Protein AF-A0A7V4LCA6-F1 (afdb_monomer_lite)

InterPro domains:
  IPR005537 CRISPR type III-associated protein [PF03787] (10-205)
  IPR007522 CRISPR-associated protein TM1795 [TIGR01894] (10-209)

Secondary structure (DSSP, 8-state):
--EEEEEEEEEE-S-B---SS-TTT-----HHHHHHHHHHHHHHT---S-HHHHHHHHHHHH-EEEEEE-TTS-EEEEEE--SSEEEEEE-S---EEPPPP--PPEE-TTS-EESPPPP--B-TTT--HHHHHHTGGGB-TTSBB----TTS----EEPTT-EEEEEEEEETT-HHHHHHHHHHHHHHHHH--SSTTGGGTTT-EEEEEEES-GGGS--TTPPPS--TT-SSHHHHHHHHHHHHHHHHS-SSPPPP-S--SSS---TTT-EEEEEE-SSS-TTTHHHHHHHHHHHHHHHHHHHSSHHHHHHHHHHHHHT-----SB-GGGGG-S-EEEEEE-GGGSS-SS---EEEEEEEEEEE--SS-S--TT---S-----SEEEEEEE-TTS-EEEEEEE----SS-TTEEEEEEESSS-GGG-EEEBPPSS-HHHHHHHHHHHHH--TT--EEEEEE--TTTT-------S---PPPPPPPPPSSHHHHHHHHHHHPPPPTT-PPPEEEEE-S--BSSGGG-EEEEEEEEEETTEEEEEEEEEEEEGGG-SSGGGGGG--TT-EEEEEE---TT-SS--EEEEEEEE--

Foldseek 3Di:
DDKDKKKFKKFWFAKFQADDPAQFADHDDDQVQVLVLLLVLLLQAFFDPDPLVSVVVSCQLRWDWHWDQDPVRDTDTDTGHHQKDKDKFFPDDWDKFFAFQQDDFDQDPVRDTPPDTGFTDACPVPADPQLCLLVVVQADPNRTGYAPDNPGRGHIITGGTTMMMIMMMHHPVPLVSVLSSLLSVLCCQLFFATHPSRLLAHHHMARPAMVVGCVPDPRQLRADSDCVPDPDPLVRVLVRVCSSCPPNADPPGDDDDDAGQALHDHAQQKWKKKWFAPPDDLQNGQSLQSSLSRVLCCVLLVCPPVVQLVQLVVCVVVLAERDDQEDLSCLQFDFDKFFDFDPVQVPDPDDTDGPKIWTKDKDQDPPPDQDDPVDPDDDGDHNSWGKHWGADPSGTIMMMIIRRDHDRHPPRIWMWIHMDPPSSNHIDTHHYDPDNLSVLCSLVCCVVCVDPGTDDMGISGDHPPSVDDPDPPPDPDDDPDDDDDADPDLQSNQLVVQVPDDQDPVRFHKKKWFFAADWDDDDQFTWTWTWIWHDDDSDIDIDDDIEIEGLNQDPPNVCSVVDDGGWIWIWTWDPPPPDPDPHTYTHDIDTDD

pLDDT: mean 82.48, std 15.06, range [26.69, 98.69]

Radius of gyration: 29.35 Å; chains: 1; bounding box: 98×60×69 Å

Structure (mmCIF, N/CA/C/O backbone):
data_AF-A0A7V4LCA6-F1
#
_entry.id   AF-A0A7V4LCA6-F1
#
loop_
_atom_site.group_PDB
_atom_site.id
_atom_site.type_symbol
_atom_site.label_atom_id
_atom_site.label_alt_id
_atom_site.label_comp_id
_atom_site.label_asym_id
_atom_site.label_entity_id
_atom_site.label_seq_id
_atom_site.pdbx_PDB_ins_code
_atom_site.Cartn_x
_atom_site.Cartn_y
_atom_site.Cartn_z
_atom_site.occupancy
_atom_site.B_iso_or_equiv
_atom_site.auth_seq_id
_atom_site.auth_comp_id
_atom_site.auth_asym_id
_atom_site.auth_atom_id
_atom_site.pdbx_PDB_model_num
ATOM 1 N N . MET A 1 1 ? -33.440 8.582 19.589 1.00 50.69 1 MET A N 1
ATOM 2 C CA . MET A 1 1 ? -32.634 7.341 19.664 1.00 50.69 1 MET A CA 1
ATOM 3 C C . MET A 1 1 ? -31.196 7.735 19.924 1.00 50.69 1 MET A C 1
ATOM 5 O O . MET A 1 1 ? -30.617 8.427 19.092 1.00 50.69 1 MET A O 1
ATOM 9 N N . ASN A 1 2 ? -30.655 7.363 21.079 1.00 74.81 2 ASN A N 1
ATOM 10 C CA . ASN A 1 2 ? -29.275 7.664 21.441 1.00 74.81 2 ASN A CA 1
ATOM 11 C C . ASN A 1 2 ? -28.298 6.985 20.468 1.00 74.81 2 ASN A C 1
ATOM 13 O O . ASN A 1 2 ? -28.521 5.857 20.022 1.00 74.81 2 ASN A O 1
ATOM 17 N N . ARG A 1 3 ? -27.224 7.690 20.113 1.00 87.50 3 ARG A N 1
ATOM 18 C CA . ARG A 1 3 ? -26.203 7.230 19.167 1.00 87.50 3 ARG A CA 1
ATOM 19 C C . ARG A 1 3 ? -24.835 7.338 19.819 1.00 87.50 3 ARG A C 1
ATOM 21 O O . ARG A 1 3 ? -24.543 8.348 20.451 1.00 87.50 3 ARG A O 1
ATOM 28 N N . LEU A 1 4 ? -23.993 6.333 19.612 1.00 90.88 4 LEU A N 1
ATOM 29 C CA . LEU A 1 4 ? -22.575 6.411 19.944 1.00 90.88 4 LEU A CA 1
ATOM 30 C C . LEU A 1 4 ? -21.861 7.109 18.784 1.00 90.88 4 LEU A C 1
ATOM 32 O O . LEU A 1 4 ? -21.900 6.620 17.657 1.00 90.88 4 LEU A O 1
ATOM 36 N N . THR A 1 5 ? -21.232 8.256 19.038 1.00 93.62 5 THR A N 1
ATOM 37 C CA . THR A 1 5 ? -20.442 8.974 18.026 1.00 93.62 5 THR A CA 1
ATOM 38 C C . THR A 1 5 ? -19.008 9.106 18.495 1.00 93.62 5 THR A C 1
ATOM 40 O O . THR A 1 5 ? -18.770 9.577 19.602 1.00 93.62 5 THR A O 1
ATOM 43 N N . VAL A 1 6 ? -18.070 8.709 17.639 1.00 94.81 6 VAL A N 1
ATOM 44 C CA . VAL A 1 6 ? -16.629 8.787 17.883 1.00 94.81 6 VAL A CA 1
ATOM 45 C C . VAL A 1 6 ? -15.973 9.443 16.671 1.00 94.81 6 VAL A C 1
ATOM 47 O O . VAL A 1 6 ? -16.201 9.030 15.533 1.00 94.81 6 VAL A O 1
ATOM 50 N N . THR A 1 7 ? -15.159 10.468 16.909 1.00 98.00 7 THR A N 1
ATOM 51 C CA . THR A 1 7 ? -14.396 11.172 15.872 1.00 98.00 7 THR A CA 1
ATOM 52 C C . THR A 1 7 ? -12.916 10.871 16.042 1.00 98.00 7 THR A C 1
ATOM 54 O O . THR A 1 7 ? -12.360 11.181 17.087 1.00 98.00 7 THR A O 1
ATOM 57 N N . ALA A 1 8 ? -12.278 10.275 15.036 1.00 98.50 8 ALA A N 1
ATOM 58 C CA . ALA A 1 8 ? -10.836 10.063 15.003 1.00 98.50 8 ALA A CA 1
ATOM 59 C C . ALA A 1 8 ? -10.150 11.249 14.312 1.00 98.50 8 ALA A C 1
ATOM 61 O O . ALA A 1 8 ? -10.439 11.537 13.146 1.00 98.50 8 ALA A O 1
ATOM 62 N N . HIS A 1 9 ? -9.230 11.908 15.010 1.00 98.50 9 HIS A N 1
ATOM 63 C CA . HIS A 1 9 ? -8.474 13.043 14.488 1.00 98.50 9 HIS A CA 1
ATOM 64 C C . HIS A 1 9 ? -7.211 12.548 13.795 1.00 98.50 9 HIS A C 1
ATOM 66 O O . HIS A 1 9 ? -6.311 12.000 14.434 1.00 98.50 9 HIS A O 1
ATOM 72 N N . CYS A 1 10 ? -7.151 12.714 12.476 1.00 98.50 10 CYS A N 1
ATOM 73 C CA . CYS A 1 10 ? -6.123 12.105 11.646 1.00 98.50 10 CYS A CA 1
ATOM 74 C C . CYS A 1 10 ? -5.142 13.131 11.078 1.00 98.50 10 CYS A C 1
ATOM 76 O O . CYS A 1 10 ? -5.485 14.290 10.825 1.00 98.50 10 CYS A O 1
ATOM 78 N N . ARG A 1 11 ? -3.924 12.669 10.786 1.00 98.06 11 ARG A N 1
ATOM 79 C CA . ARG A 1 11 ? -2.924 13.403 10.004 1.00 98.06 11 ARG A CA 1
ATOM 80 C C . ARG A 1 11 ? -2.329 12.518 8.917 1.00 98.06 11 ARG A C 1
ATOM 82 O O . ARG A 1 11 ? -1.917 11.389 9.181 1.00 98.06 11 ARG A O 1
ATOM 89 N N . ALA A 1 12 ? -2.242 13.039 7.696 1.00 98.00 12 ALA A N 1
ATOM 90 C CA . ALA A 1 12 ? -1.589 12.346 6.589 1.00 98.00 12 ALA A CA 1
ATOM 91 C C . ALA A 1 12 ? -0.066 12.284 6.797 1.00 98.00 12 ALA A C 1
ATOM 93 O O . ALA A 1 12 ? 0.576 13.302 7.063 1.00 98.00 12 ALA A O 1
ATOM 94 N N . LEU A 1 13 ? 0.517 11.095 6.647 1.00 97.81 13 LEU A N 1
ATOM 95 C CA . LEU A 1 13 ? 1.949 10.837 6.821 1.00 97.81 13 LEU A CA 1
ATOM 96 C C . LEU A 1 13 ? 2.712 10.831 5.495 1.00 97.81 13 LEU A C 1
ATOM 98 O O . LEU A 1 13 ? 3.847 11.301 5.440 1.00 97.81 13 LEU A O 1
ATOM 102 N N . THR A 1 14 ? 2.096 10.336 4.422 1.00 97.75 14 THR A N 1
ATOM 103 C CA . THR A 1 14 ? 2.692 10.322 3.080 1.00 97.75 14 THR A CA 1
ATOM 104 C C . THR A 1 14 ? 1.800 11.025 2.053 1.00 97.75 14 THR A C 1
ATOM 106 O O . THR A 1 14 ? 0.601 11.197 2.298 1.00 97.75 14 THR A O 1
ATOM 109 N N . PRO A 1 15 ? 2.356 11.461 0.901 1.00 96.62 15 PRO A N 1
ATOM 110 C CA . PRO A 1 15 ? 1.572 12.099 -0.149 1.00 96.62 15 PRO A CA 1
ATOM 111 C C . PRO A 1 15 ? 0.389 11.231 -0.579 1.00 96.62 15 PRO A C 1
ATOM 113 O O . PRO A 1 15 ? 0.508 10.006 -0.701 1.00 96.62 15 PRO A O 1
ATOM 116 N N . MET A 1 16 ? -0.753 11.869 -0.825 1.00 95.75 16 MET A N 1
ATOM 117 C CA . MET A 1 16 ? -2.015 11.174 -1.047 1.00 95.75 16 MET A CA 1
ATOM 118 C C . MET A 1 16 ? -2.620 11.508 -2.407 1.00 95.75 16 MET A C 1
ATOM 120 O O . MET A 1 16 ? -2.767 12.664 -2.801 1.00 95.75 16 MET A O 1
ATOM 124 N N . LEU A 1 17 ? -3.014 10.451 -3.112 1.00 92.00 17 LEU A N 1
ATOM 125 C CA . LEU A 1 17 ? -3.742 10.510 -4.369 1.00 92.00 17 LEU A CA 1
ATOM 126 C C . LEU A 1 17 ? -5.182 10.056 -4.132 1.00 92.00 17 LEU A C 1
ATOM 128 O O . LEU A 1 17 ? -5.484 8.885 -4.335 1.00 92.00 17 LEU A O 1
ATOM 132 N N . ALA A 1 18 ? -6.077 10.962 -3.759 1.00 90.25 18 ALA A N 1
ATOM 133 C CA . ALA A 1 18 ? -7.508 10.676 -3.631 1.00 90.25 18 ALA A CA 1
ATOM 134 C C . ALA A 1 18 ? -8.299 11.339 -4.771 1.00 90.25 18 ALA A C 1
ATOM 136 O O . ALA A 1 18 ? -7.743 12.148 -5.518 1.00 90.25 18 ALA A O 1
ATOM 137 N N . GLY A 1 19 ? -9.552 10.945 -4.972 1.00 84.25 19 GLY A N 1
ATOM 138 C CA . GLY A 1 19 ? -10.412 11.549 -5.988 1.00 84.25 19 GLY A CA 1
ATOM 139 C C . GLY A 1 19 ? -11.739 10.818 -6.167 1.00 84.25 19 GLY A C 1
ATOM 140 O O . GLY A 1 19 ? -11.810 9.597 -6.034 1.00 84.25 19 GLY A O 1
ATOM 141 N N . GLY A 1 20 ? -12.786 11.583 -6.477 1.00 80.56 20 GLY A N 1
ATOM 142 C CA . GLY A 1 20 ? -14.133 11.076 -6.714 1.00 80.56 20 GLY A CA 1
ATOM 143 C C . GLY A 1 20 ? -14.405 10.658 -8.151 1.00 80.56 20 GLY A C 1
ATOM 144 O O . GLY A 1 20 ? -13.582 10.008 -8.788 1.00 80.56 20 GLY A O 1
ATOM 145 N N . ALA A 1 21 ? -15.586 11.017 -8.661 1.00 79.06 21 ALA A N 1
ATOM 146 C CA . ALA A 1 21 ? -15.975 10.719 -10.043 1.00 79.06 21 ALA A CA 1
ATOM 147 C C . ALA A 1 21 ? -15.028 11.375 -11.069 1.00 79.06 21 ALA A C 1
ATOM 149 O O . ALA A 1 21 ? -14.752 10.786 -12.113 1.00 79.06 21 ALA A O 1
ATOM 150 N N . ASN A 1 22 ? -14.454 12.533 -10.714 1.00 78.62 22 ASN A N 1
ATOM 151 C CA . ASN A 1 22 ? -13.496 13.281 -11.530 1.00 78.62 22 ASN A CA 1
ATOM 152 C C . ASN A 1 22 ? -12.114 13.344 -10.846 1.00 78.62 22 ASN A C 1
ATOM 154 O O . ASN A 1 22 ? -11.656 14.421 -10.453 1.00 78.62 22 ASN A O 1
ATOM 158 N N . PRO A 1 23 ? -11.392 12.212 -10.716 1.00 74.31 23 PRO A N 1
ATOM 159 C CA . PRO A 1 23 ? -10.123 12.155 -9.982 1.00 74.31 23 PRO A CA 1
ATOM 160 C C . PRO A 1 23 ? -8.977 12.895 -10.697 1.00 74.31 23 PRO A C 1
ATOM 162 O O . PRO A 1 23 ? -7.870 12.986 -10.173 1.00 74.31 23 PRO A O 1
ATOM 165 N N . TRP A 1 24 ? -9.223 13.385 -11.914 1.00 74.81 24 TRP A N 1
ATOM 166 C CA . TRP A 1 24 ? -8.293 14.159 -12.737 1.00 74.81 24 TRP A CA 1
ATOM 167 C C . TRP A 1 24 ? -8.556 15.668 -12.685 1.00 74.81 24 TRP A C 1
ATOM 169 O O . TRP A 1 24 ? -7.961 16.407 -13.464 1.00 74.81 24 TRP A O 1
ATOM 179 N N . GLU A 1 25 ? -9.487 16.115 -11.844 1.00 71.88 25 GLU A N 1
ATOM 180 C CA . GLU A 1 25 ? -9.844 17.531 -11.718 1.00 71.88 25 GLU A CA 1
ATOM 181 C C . GLU A 1 25 ? -9.777 18.014 -10.277 1.00 71.88 25 GLU A C 1
ATOM 183 O O . GLU A 1 25 ? -9.307 19.126 -10.040 1.00 71.88 25 GLU A O 1
ATOM 188 N N . HIS A 1 26 ? -10.205 17.173 -9.332 1.00 80.81 26 HIS A N 1
ATOM 189 C CA . HIS A 1 26 ? -10.302 17.539 -7.927 1.00 80.81 26 HIS A CA 1
ATOM 190 C C . HIS A 1 26 ? -9.776 16.424 -7.031 1.00 80.81 26 HIS A C 1
ATOM 192 O O . HIS A 1 26 ? -10.139 15.252 -7.176 1.00 80.81 26 HIS A O 1
ATOM 198 N N . PHE A 1 27 ? -8.935 16.809 -6.075 1.00 89.88 27 PHE A N 1
ATOM 199 C CA . PHE A 1 27 ? -8.686 15.977 -4.912 1.00 89.88 27 PHE A CA 1
ATOM 200 C C . PHE A 1 27 ? -9.946 15.947 -4.039 1.00 89.88 27 PHE A C 1
ATOM 202 O O . PHE A 1 27 ? -10.501 16.990 -3.704 1.00 89.88 27 PHE A O 1
ATOM 209 N N . GLU A 1 28 ? -10.382 14.752 -3.657 1.00 90.81 28 GLU A N 1
ATOM 210 C CA . GLU A 1 28 ? -11.552 14.553 -2.803 1.00 90.81 28 GLU A CA 1
ATOM 211 C C . GLU A 1 28 ? -11.307 13.336 -1.912 1.00 90.81 28 GLU A C 1
ATOM 213 O O . GLU A 1 28 ? -11.001 12.253 -2.415 1.00 90.81 28 GLU A O 1
ATOM 218 N N . LEU A 1 29 ? -11.460 13.510 -0.599 1.00 91.50 29 LEU A N 1
ATOM 219 C CA . LEU A 1 29 ? -11.483 12.408 0.357 1.00 91.50 29 LEU A CA 1
ATOM 220 C C . LEU A 1 29 ? -12.913 11.925 0.532 1.00 91.50 29 LEU A C 1
ATOM 222 O O . LEU A 1 29 ? -13.781 12.684 0.955 1.00 91.50 29 LEU A O 1
ATOM 226 N N . ARG A 1 30 ? -13.162 10.654 0.213 1.00 91.44 30 ARG A N 1
ATOM 227 C CA . ARG A 1 30 ? -14.515 10.096 0.199 1.00 91.44 30 ARG A CA 1
ATOM 228 C C . ARG A 1 30 ? -14.735 9.094 1.313 1.00 91.44 30 ARG A C 1
ATOM 230 O O . ARG A 1 30 ? -13.984 8.130 1.447 1.00 91.44 30 ARG A O 1
ATOM 237 N N . ALA A 1 31 ? -15.865 9.227 2.005 1.00 93.81 31 ALA A N 1
ATOM 238 C CA . ALA A 1 31 ? -16.322 8.223 2.964 1.00 93.81 31 ALA A CA 1
ATOM 239 C C . ALA A 1 31 ? -16.474 6.843 2.299 1.00 93.81 31 ALA A C 1
ATOM 241 O O . ALA A 1 31 ? -16.139 5.826 2.897 1.00 93.81 31 ALA A O 1
ATOM 242 N N . ALA A 1 32 ? -16.907 6.800 1.034 1.00 92.44 32 ALA A N 1
ATOM 243 C CA . ALA A 1 32 ? -17.020 5.561 0.263 1.00 92.44 32 ALA A CA 1
ATOM 244 C C . ALA A 1 32 ? -15.663 4.876 0.014 1.00 92.44 32 ALA A C 1
ATOM 246 O O . ALA A 1 32 ? -15.568 3.648 0.082 1.00 92.44 32 ALA A O 1
ATOM 247 N N . GLU A 1 33 ? -14.609 5.654 -0.247 1.00 91.69 33 GLU A N 1
ATOM 248 C CA . GLU A 1 33 ? -13.253 5.130 -0.427 1.00 91.69 33 GLU A CA 1
ATOM 249 C C . GLU A 1 33 ? -12.713 4.576 0.892 1.00 91.69 33 GLU A C 1
ATOM 251 O O . GLU A 1 33 ? -12.264 3.431 0.946 1.00 91.69 33 GLU A O 1
ATOM 256 N N . LEU A 1 34 ? -12.852 5.343 1.976 1.00 95.50 34 LEU A N 1
ATOM 257 C CA . LEU A 1 34 ? -12.450 4.911 3.309 1.00 95.50 34 LEU A CA 1
ATOM 258 C C . LEU A 1 34 ? -13.195 3.643 3.746 1.00 95.50 34 LEU A C 1
ATOM 260 O O . LEU A 1 34 ? -12.580 2.686 4.206 1.00 95.50 34 LEU A O 1
ATOM 264 N N . LYS A 1 35 ? -14.512 3.593 3.537 1.00 96.00 35 LYS A N 1
ATOM 265 C CA . LYS A 1 35 ? -15.336 2.416 3.826 1.00 96.00 35 LYS A CA 1
ATOM 266 C C . LYS A 1 35 ? -14.885 1.188 3.037 1.00 96.00 35 LYS A C 1
ATOM 268 O O . LYS A 1 35 ? -14.878 0.086 3.574 1.00 96.00 35 LYS A O 1
ATOM 273 N N . SER A 1 36 ? -14.483 1.372 1.780 1.00 94.06 36 SER A N 1
ATOM 274 C CA . SER A 1 36 ? -13.937 0.291 0.950 1.00 94.06 36 SER A CA 1
ATOM 275 C C . SER A 1 36 ? -12.587 -0.207 1.475 1.00 94.06 36 SER A C 1
ATOM 277 O O . SER A 1 36 ? -12.323 -1.407 1.449 1.00 94.06 36 SER A O 1
ATOM 279 N N . ALA A 1 37 ? -11.752 0.693 1.998 1.00 96.62 37 ALA A N 1
ATOM 280 C CA . ALA A 1 37 ? -10.485 0.334 2.627 1.00 96.62 37 ALA A CA 1
ATOM 281 C C . ALA A 1 37 ? -10.688 -0.408 3.964 1.00 96.62 37 ALA A C 1
ATOM 283 O O . ALA A 1 37 ? -10.029 -1.419 4.199 1.00 96.62 37 ALA A O 1
ATOM 284 N N . LEU A 1 38 ? -11.644 0.028 4.796 1.00 98.12 38 LEU A N 1
ATOM 285 C CA . LEU A 1 38 ? -12.038 -0.672 6.029 1.00 98.12 38 LEU A CA 1
ATOM 286 C C . LEU A 1 38 ? -12.547 -2.087 5.731 1.00 98.12 38 LEU A C 1
ATOM 288 O O . LEU A 1 38 ? -12.079 -3.046 6.336 1.00 98.12 38 LEU A O 1
ATOM 292 N N . ARG A 1 39 ? -13.440 -2.223 4.742 1.00 96.94 39 ARG A N 1
ATOM 293 C CA . ARG A 1 39 ? -13.926 -3.514 4.230 1.00 96.94 39 ARG A CA 1
ATOM 294 C C . ARG A 1 39 ? -12.790 -4.446 3.821 1.00 96.94 39 ARG A C 1
ATOM 296 O O . ARG A 1 39 ? -12.779 -5.612 4.203 1.00 96.94 39 ARG A O 1
ATOM 303 N N . PHE A 1 40 ? -11.823 -3.930 3.058 1.00 96.06 40 PHE A N 1
ATOM 304 C CA . PHE A 1 40 ? -10.661 -4.709 2.636 1.00 96.06 40 PHE A CA 1
ATOM 305 C C . PHE A 1 40 ? -9.866 -5.233 3.833 1.00 96.06 40 PHE A C 1
ATOM 307 O O . PHE A 1 40 ? -9.587 -6.425 3.870 1.00 96.06 40 PHE A O 1
ATOM 314 N N . TRP A 1 41 ? -9.523 -4.381 4.803 1.00 97.50 41 TRP A N 1
ATOM 315 C CA . TRP A 1 41 ? -8.726 -4.805 5.960 1.00 97.50 41 TRP A CA 1
ATOM 316 C C . TRP A 1 41 ? -9.482 -5.725 6.911 1.00 97.50 41 TRP A C 1
ATOM 318 O O . TRP A 1 41 ? -8.878 -6.644 7.456 1.00 97.50 41 TRP A O 1
ATOM 328 N N . TRP A 1 42 ? -10.794 -5.532 7.054 1.00 97.25 42 TRP A N 1
ATOM 329 C CA . TRP A 1 42 ? -11.650 -6.470 7.771 1.00 97.25 42 TRP A CA 1
ATOM 330 C C . TRP A 1 42 ? -11.609 -7.854 7.110 1.00 97.25 42 TRP A C 1
ATOM 332 O O . TRP A 1 42 ? -11.274 -8.837 7.767 1.00 97.25 42 TRP A O 1
ATOM 342 N N . ARG A 1 43 ? -11.832 -7.927 5.789 1.00 95.19 43 ARG A N 1
ATOM 343 C CA . ARG A 1 43 ? -11.763 -9.181 5.021 1.00 95.19 43 ARG A CA 1
ATOM 344 C C . ARG A 1 43 ? -10.366 -9.797 5.032 1.00 95.19 43 ARG A C 1
ATOM 346 O O . ARG A 1 43 ? -10.242 -11.010 5.113 1.00 95.19 43 ARG A O 1
ATOM 353 N N . ALA A 1 44 ? -9.314 -8.985 4.966 1.00 94.94 44 ALA A N 1
ATOM 354 C CA . ALA A 1 44 ? -7.939 -9.471 4.943 1.00 94.94 44 ALA A CA 1
ATOM 355 C C . ALA A 1 44 ? -7.550 -10.219 6.228 1.00 94.94 44 ALA A C 1
ATOM 357 O O . ALA A 1 44 ? -6.589 -10.970 6.193 1.00 94.94 44 ALA A O 1
ATOM 358 N N . PHE A 1 45 ? -8.270 -10.045 7.337 1.00 94.88 45 PHE A N 1
ATOM 359 C CA . PHE A 1 45 ? -8.043 -10.780 8.588 1.00 94.88 45 PHE A CA 1
ATOM 360 C C . PHE A 1 45 ? -9.228 -11.673 8.986 1.00 94.88 45 PHE A C 1
ATOM 362 O O . PHE A 1 45 ? -9.287 -12.145 10.117 1.00 94.88 45 PHE A O 1
ATOM 369 N N . HIS A 1 46 ? -10.149 -11.930 8.056 1.00 90.31 46 HIS A N 1
ATOM 370 C CA . HIS A 1 46 ? -11.195 -12.934 8.201 1.00 90.31 46 HIS A CA 1
ATOM 371 C C . HIS A 1 46 ? -10.995 -14.000 7.139 1.00 90.31 46 HIS A C 1
ATOM 373 O O . HIS A 1 46 ? -11.128 -13.720 5.948 1.00 90.31 46 HIS A O 1
ATOM 379 N N . ASP A 1 47 ? -10.686 -15.218 7.567 1.00 79.19 47 ASP A N 1
ATOM 380 C CA . ASP A 1 47 ? -10.473 -16.346 6.670 1.00 79.19 47 ASP A CA 1
ATOM 381 C C . ASP A 1 47 ? -11.705 -17.250 6.639 1.00 79.19 47 ASP A C 1
ATOM 383 O O . ASP A 1 47 ? -11.909 -18.106 7.497 1.00 79.19 47 ASP A O 1
ATOM 387 N N . PHE A 1 48 ? -12.558 -17.010 5.653 1.00 83.88 48 PHE A N 1
ATOM 388 C CA . PHE A 1 48 ? -13.730 -17.821 5.373 1.00 83.88 48 PHE A CA 1
ATOM 389 C C . PHE A 1 48 ? -13.394 -18.804 4.251 1.00 83.88 48 PHE A C 1
ATOM 391 O O . PHE A 1 48 ? -12.884 -18.414 3.199 1.00 83.88 48 PHE A O 1
ATOM 398 N N . SER A 1 49 ? -13.744 -20.075 4.444 1.00 75.88 49 SER A N 1
ATOM 399 C CA . SER A 1 49 ? -13.661 -21.090 3.388 1.00 75.88 49 SER A CA 1
ATOM 400 C C . SER A 1 49 ? -14.720 -20.886 2.298 1.00 75.88 49 SER A C 1
ATOM 402 O O . SER A 1 49 ? -14.458 -21.168 1.132 1.00 75.88 49 SER A O 1
ATOM 404 N N . ASP A 1 50 ? -15.894 -20.358 2.662 1.00 84.62 50 ASP A N 1
ATOM 405 C CA . ASP A 1 50 ? -16.977 -20.018 1.738 1.00 84.62 50 ASP A CA 1
ATOM 406 C C . ASP A 1 50 ? -17.028 -18.506 1.458 1.00 84.62 50 ASP A C 1
ATOM 408 O O . ASP A 1 50 ? -17.292 -17.686 2.343 1.00 84.62 50 ASP A O 1
ATOM 412 N N . LEU A 1 51 ? -16.832 -18.135 0.189 1.00 86.06 51 LEU A N 1
ATOM 413 C CA . LEU A 1 51 ? -16.891 -16.744 -0.267 1.00 86.06 51 LEU A CA 1
ATOM 414 C C . LEU A 1 51 ? -18.288 -16.126 -0.114 1.00 86.06 51 LEU A C 1
ATOM 416 O O . LEU A 1 51 ? -18.392 -14.908 0.037 1.00 86.06 51 LEU A O 1
ATOM 420 N N . LYS A 1 52 ? -19.362 -16.930 -0.132 1.00 86.56 52 LYS A N 1
ATOM 421 C CA . LYS A 1 52 ? -20.722 -16.428 0.120 1.00 86.56 52 LYS A CA 1
ATOM 422 C C . LYS A 1 52 ? -20.894 -16.058 1.588 1.00 86.56 52 LYS A C 1
ATOM 424 O O . LYS A 1 52 ? -21.371 -14.960 1.875 1.00 86.56 52 LYS A O 1
ATOM 429 N N . ALA A 1 53 ? -20.452 -16.920 2.505 1.00 89.38 53 ALA A N 1
ATOM 430 C CA . ALA A 1 53 ? -20.435 -16.624 3.935 1.00 89.38 53 ALA A CA 1
ATOM 431 C C . ALA A 1 53 ? -19.597 -15.375 4.256 1.00 89.38 53 ALA A C 1
ATOM 433 O O . ALA A 1 53 ? -20.061 -14.503 4.992 1.00 89.38 53 ALA A O 1
ATOM 434 N N . LEU A 1 54 ? -18.416 -15.239 3.641 1.00 91.38 54 LEU A N 1
ATOM 435 C CA . LEU A 1 54 ? -17.588 -14.035 3.755 1.00 91.38 54 LEU A CA 1
ATOM 436 C C . LEU A 1 54 ? -18.345 -12.780 3.324 1.00 91.38 54 LEU A C 1
ATOM 438 O O . LEU A 1 54 ? -18.385 -11.789 4.052 1.00 91.38 54 LEU A O 1
ATOM 442 N N . TYR A 1 55 ? -18.938 -12.828 2.131 1.00 90.56 55 TYR A N 1
ATOM 443 C CA . TYR A 1 55 ? -19.666 -11.706 1.559 1.00 90.56 55 TYR A CA 1
ATOM 444 C C . TYR A 1 55 ? -20.862 -11.305 2.434 1.00 90.56 55 TYR A C 1
ATOM 446 O O . TYR A 1 55 ? -21.109 -10.114 2.638 1.00 90.56 55 TYR A O 1
ATOM 454 N N . TYR A 1 56 ? -21.581 -12.283 2.989 1.00 90.94 56 TYR A N 1
ATOM 455 C CA . TYR A 1 56 ? -22.688 -12.047 3.913 1.00 90.94 56 TYR A CA 1
ATOM 456 C C . TYR A 1 56 ? -22.207 -11.395 5.218 1.00 90.94 56 TYR A C 1
ATOM 458 O O . TYR A 1 56 ? -22.749 -10.370 5.632 1.00 90.94 56 TYR A O 1
ATOM 466 N N . ALA A 1 57 ? -21.147 -11.927 5.834 1.00 92.81 57 ALA A N 1
ATOM 467 C CA . ALA A 1 57 ? -20.576 -11.383 7.063 1.00 92.81 57 ALA A CA 1
ATOM 468 C C . ALA A 1 57 ? -20.040 -9.950 6.875 1.00 92.81 57 ALA A C 1
ATOM 470 O O . ALA A 1 57 ? -20.362 -9.062 7.664 1.00 92.81 57 ALA A O 1
ATOM 471 N N . GLU A 1 58 ? -19.308 -9.688 5.787 1.00 95.00 58 GLU A N 1
ATOM 472 C CA . GLU A 1 58 ? -18.845 -8.342 5.424 1.00 95.00 58 GLU A CA 1
ATOM 473 C C . GLU A 1 58 ? -20.025 -7.383 5.195 1.00 95.00 58 GLU A C 1
ATOM 475 O O . GLU A 1 58 ? -19.999 -6.232 5.645 1.00 95.00 58 GLU A O 1
ATOM 480 N N . SER A 1 59 ? -21.075 -7.855 4.513 1.00 93.75 59 SER A N 1
ATOM 481 C CA . SER A 1 59 ? -22.277 -7.061 4.240 1.00 93.75 59 SER A CA 1
ATOM 482 C C . SER A 1 59 ? -23.031 -6.699 5.517 1.00 93.75 59 SER A C 1
ATOM 484 O O . SER A 1 59 ? -23.560 -5.595 5.598 1.00 93.75 59 SER A O 1
ATOM 486 N N . ASN A 1 60 ? -23.030 -7.551 6.541 1.00 92.62 60 ASN A N 1
ATOM 487 C CA . ASN A 1 60 ? -23.643 -7.223 7.832 1.00 92.62 60 ASN A CA 1
ATOM 488 C C . ASN A 1 60 ? -22.907 -6.101 8.572 1.00 92.62 60 ASN A C 1
ATOM 490 O O . ASN A 1 60 ? -23.541 -5.296 9.247 1.00 92.62 60 ASN A O 1
ATOM 494 N N . VAL A 1 61 ? -21.585 -5.996 8.416 1.00 94.62 61 VAL A N 1
ATOM 495 C CA . VAL A 1 61 ? -20.796 -4.930 9.057 1.00 94.62 61 VAL A CA 1
ATOM 496 C C . VAL A 1 61 ? -20.877 -3.631 8.260 1.00 94.62 61 VAL A C 1
ATOM 498 O O . VAL A 1 61 ? -21.051 -2.549 8.819 1.00 94.62 61 VAL A O 1
ATOM 501 N N . PHE A 1 62 ? -20.749 -3.709 6.936 1.00 95.94 62 PHE A N 1
ATOM 502 C CA . PHE A 1 62 ? -20.556 -2.530 6.094 1.00 95.94 62 PHE A CA 1
ATOM 503 C C . PHE A 1 62 ? -21.725 -2.243 5.146 1.00 95.94 62 PHE A C 1
ATOM 505 O O . PHE A 1 62 ? -21.623 -1.335 4.316 1.00 95.94 62 PHE A O 1
ATOM 512 N N . GLY A 1 63 ? -22.828 -2.978 5.213 1.00 93.50 63 GLY A N 1
ATOM 513 C CA . GLY A 1 63 ? -23.878 -2.970 4.193 1.00 93.50 63 GLY A CA 1
ATOM 514 C C . GLY A 1 63 ? -23.420 -3.624 2.886 1.00 93.50 63 GLY A C 1
ATOM 515 O O . GLY A 1 63 ? -22.235 -3.903 2.696 1.00 93.50 63 GLY A O 1
ATOM 516 N N . GLY A 1 64 ? -24.328 -3.810 1.937 1.00 90.31 64 GLY A N 1
ATOM 517 C CA . GLY A 1 64 ? -24.049 -4.511 0.685 1.00 90.31 64 GLY A CA 1
ATOM 518 C C . GLY A 1 64 ? -25.326 -4.926 -0.028 1.00 90.31 64 GLY A C 1
ATOM 519 O O . GLY A 1 64 ? -26.359 -4.273 0.116 1.00 90.31 64 GLY A O 1
ATOM 520 N N . LYS A 1 65 ? -25.244 -6.006 -0.801 1.00 88.06 65 LYS A N 1
ATOM 521 C CA . LYS A 1 65 ? -26.388 -6.602 -1.484 1.00 88.06 65 LYS A CA 1
ATOM 522 C C . LYS A 1 65 ? -26.411 -8.104 -1.235 1.00 88.06 65 LYS A C 1
ATOM 524 O O . LYS A 1 65 ? -25.654 -8.835 -1.854 1.00 88.06 65 LYS A O 1
ATOM 529 N N . ILE A 1 66 ? -27.243 -8.564 -0.313 1.00 85.94 66 ILE A N 1
ATOM 530 C CA . ILE A 1 66 ? -27.298 -9.979 0.068 1.00 85.94 66 ILE A CA 1
ATOM 531 C C . ILE A 1 66 ? -28.358 -10.721 -0.749 1.00 85.94 66 ILE A C 1
ATOM 533 O O . ILE A 1 66 ? -29.350 -10.128 -1.167 1.00 85.94 66 ILE A O 1
ATOM 537 N N . LEU A 1 67 ? -28.133 -12.013 -0.984 1.00 83.81 67 LEU A N 1
ATOM 538 C CA . LEU A 1 67 ? -29.131 -12.901 -1.576 1.00 83.81 67 LEU A CA 1
ATOM 539 C C . LEU A 1 67 ? -29.941 -13.536 -0.443 1.00 83.81 67 LEU A C 1
ATOM 541 O O . LEU A 1 67 ? -29.373 -14.243 0.388 1.00 83.81 67 LEU A O 1
ATOM 545 N N . GLU A 1 68 ? -31.247 -13.296 -0.417 1.00 81.44 68 GLU A N 1
ATOM 546 C CA . GLU A 1 68 ? -32.185 -13.947 0.503 1.00 81.44 68 GLU A CA 1
ATOM 547 C C . GLU A 1 68 ? -33.145 -14.837 -0.296 1.00 81.44 68 GLU A C 1
ATOM 549 O O . GLU A 1 68 ? -33.439 -14.564 -1.460 1.00 81.44 68 GLU A O 1
ATOM 554 N N . LYS A 1 69 ? -33.613 -15.930 0.316 1.00 80.81 69 LYS A N 1
ATOM 555 C CA . LYS A 1 69 ? -34.739 -16.698 -0.224 1.00 80.81 69 LYS A CA 1
ATOM 556 C C . LYS A 1 69 ? -36.025 -16.124 0.344 1.00 80.81 69 LYS A C 1
ATOM 558 O O . LYS A 1 69 ? -36.131 -15.965 1.559 1.00 80.81 69 LYS A O 1
ATOM 563 N N . ASP A 1 70 ? -36.987 -15.843 -0.520 1.00 80.81 70 ASP A N 1
ATOM 564 C CA . ASP A 1 70 ? -38.338 -15.518 -0.085 1.00 80.81 70 ASP A CA 1
ATOM 565 C C . ASP A 1 70 ? -39.051 -16.774 0.482 1.00 80.81 70 ASP A C 1
ATOM 567 O O . ASP A 1 70 ? -38.540 -17.897 0.354 1.00 80.81 70 ASP A O 1
ATOM 571 N N . PRO A 1 71 ? -40.237 -16.630 1.105 1.00 80.69 71 PRO A N 1
ATOM 572 C CA . PRO A 1 71 ? -41.007 -17.767 1.619 1.00 80.69 71 PRO A CA 1
ATOM 573 C C . PRO A 1 71 ? -41.403 -18.808 0.557 1.00 80.69 71 PRO A C 1
ATOM 575 O O . PRO A 1 71 ? -41.757 -19.928 0.915 1.00 80.69 71 PRO A O 1
ATOM 578 N N . SER A 1 72 ? -41.342 -18.461 -0.734 1.00 82.94 72 SER A N 1
ATOM 579 C CA . SER A 1 72 ? -41.609 -19.361 -1.864 1.00 82.94 72 SER A CA 1
ATOM 580 C C . SER A 1 72 ? -40.355 -20.095 -2.369 1.00 82.94 72 SER A C 1
ATOM 582 O O . SER A 1 72 ? -40.442 -20.949 -3.250 1.00 82.94 72 SER A O 1
ATOM 584 N N . GLY A 1 73 ? -39.181 -19.800 -1.797 1.00 82.62 73 GLY A N 1
ATOM 585 C CA . GLY A 1 73 ? -37.894 -20.391 -2.160 1.00 82.62 73 GLY A CA 1
ATOM 586 C C . GLY A 1 73 ? -37.155 -19.670 -3.292 1.00 82.62 73 GLY A C 1
ATOM 587 O O . GLY A 1 73 ? -36.058 -20.103 -3.665 1.00 82.62 73 GLY A O 1
ATOM 588 N N . LYS A 1 74 ? -37.702 -18.569 -3.819 1.00 85.69 74 LYS A N 1
ATOM 589 C CA . LYS A 1 74 ? -37.085 -17.760 -4.875 1.00 85.69 74 LYS A CA 1
ATOM 590 C C . LYS A 1 74 ? -35.964 -16.902 -4.289 1.00 85.69 74 LYS A C 1
ATOM 592 O O . LYS A 1 74 ? -36.119 -16.283 -3.242 1.00 85.69 74 LYS A O 1
ATOM 597 N N . VAL A 1 75 ? -34.816 -16.880 -4.965 1.00 83.06 75 VAL A N 1
ATOM 598 C CA . VAL A 1 75 ? -33.649 -16.089 -4.547 1.00 83.06 75 VAL A CA 1
ATOM 599 C C . VAL A 1 75 ? -33.791 -14.660 -5.062 1.00 83.06 75 VAL A C 1
ATOM 601 O O . VAL A 1 75 ? -33.866 -14.454 -6.274 1.00 83.06 75 VAL A O 1
ATOM 604 N N . GLU A 1 76 ? -33.776 -13.682 -4.159 1.00 85.69 76 GLU A N 1
ATOM 605 C CA . GLU A 1 76 ? -33.840 -12.257 -4.489 1.00 85.69 76 GLU A CA 1
ATOM 606 C C . GLU A 1 76 ? -32.660 -11.472 -3.898 1.00 85.69 76 GLU A C 1
ATOM 608 O O . GLU A 1 76 ? -32.140 -11.780 -2.824 1.00 85.69 76 GLU A O 1
ATOM 613 N N . GLU A 1 77 ? -32.211 -10.451 -4.635 1.00 86.12 77 GLU A N 1
ATOM 614 C CA . GLU A 1 77 ? -31.143 -9.544 -4.209 1.00 86.12 77 GLU A CA 1
ATOM 615 C C . GLU A 1 77 ? -31.735 -8.409 -3.364 1.00 86.12 77 GLU A C 1
ATOM 617 O O . GLU A 1 77 ? -32.548 -7.617 -3.842 1.00 86.12 77 GLU A O 1
ATOM 622 N N . LYS A 1 78 ? -31.291 -8.292 -2.112 1.00 86.94 78 LYS A N 1
ATOM 623 C CA . LYS A 1 78 ? -31.763 -7.286 -1.159 1.00 86.94 78 LYS A CA 1
ATOM 624 C C . LYS A 1 78 ? -30.633 -6.354 -0.749 1.00 86.94 78 LYS A C 1
ATOM 626 O O . LYS A 1 78 ? -29.558 -6.782 -0.325 1.00 86.94 78 LYS A O 1
ATOM 631 N N . ALA A 1 79 ? -30.885 -5.051 -0.849 1.00 88.69 79 ALA A N 1
ATOM 632 C CA . ALA A 1 79 ? -29.950 -4.038 -0.380 1.00 88.69 79 ALA A CA 1
ATOM 633 C C . ALA A 1 79 ? -29.917 -4.008 1.154 1.00 88.69 79 ALA A C 1
ATOM 635 O O . ALA A 1 79 ? -30.947 -3.851 1.807 1.00 88.69 79 ALA A O 1
ATOM 636 N N . LEU A 1 80 ? -28.717 -4.103 1.721 1.00 90.19 80 LEU A N 1
ATOM 637 C CA . LEU A 1 80 ? -28.475 -3.989 3.152 1.00 90.19 80 LEU A CA 1
ATOM 638 C C . LEU A 1 80 ? -27.744 -2.675 3.431 1.00 90.19 80 LEU A C 1
ATOM 640 O O . LEU A 1 80 ? -26.624 -2.453 2.959 1.00 90.19 80 LEU A O 1
ATOM 644 N N . ALA A 1 81 ? -28.379 -1.781 4.187 1.00 90.50 81 ALA A N 1
ATOM 645 C CA . ALA A 1 81 ? -27.741 -0.546 4.624 1.00 90.50 81 ALA A CA 1
ATOM 646 C C . ALA A 1 81 ? -26.621 -0.853 5.628 1.00 90.50 81 ALA A C 1
ATOM 648 O O . ALA A 1 81 ? -26.709 -1.802 6.401 1.00 90.50 81 ALA A O 1
ATOM 649 N N . ALA A 1 82 ? -25.567 -0.033 5.639 1.00 93.12 82 ALA A N 1
ATOM 650 C CA . ALA A 1 82 ? -24.578 -0.151 6.702 1.00 93.12 82 ALA A CA 1
ATOM 651 C C . ALA A 1 82 ? -25.204 0.258 8.037 1.00 93.12 82 ALA A C 1
ATOM 653 O O . ALA A 1 82 ? -25.790 1.342 8.101 1.00 93.12 82 ALA A O 1
ATOM 654 N N . PRO A 1 83 ? -25.011 -0.530 9.102 1.00 93.38 83 PRO A N 1
ATOM 655 C CA . PRO A 1 83 ? -25.533 -0.212 10.425 1.00 93.38 83 PRO A CA 1
ATOM 656 C C . PRO A 1 83 ? -24.788 0.945 11.115 1.00 93.38 83 PRO A C 1
ATOM 658 O O . PRO A 1 83 ? -25.040 1.223 12.279 1.00 93.38 83 PRO A O 1
ATOM 661 N N . PHE A 1 84 ? -23.890 1.652 10.421 1.00 95.25 84 PHE A N 1
ATOM 662 C CA . PHE A 1 84 ? -23.198 2.838 10.923 1.00 95.25 84 PHE A CA 1
ATOM 663 C C . PHE A 1 84 ? -23.059 3.912 9.839 1.00 95.25 84 PHE A C 1
ATOM 665 O O . PHE A 1 84 ? -23.044 3.626 8.636 1.00 95.25 84 PHE A O 1
ATOM 672 N N . ARG A 1 85 ? -22.915 5.167 10.272 1.00 96.25 85 ARG A N 1
ATOM 673 C CA . ARG A 1 85 ? -22.574 6.302 9.406 1.00 96.25 85 ARG A CA 1
ATOM 674 C C . ARG A 1 85 ? -21.084 6.607 9.523 1.00 96.25 85 ARG A C 1
ATOM 676 O O . ARG A 1 85 ? -20.542 6.615 10.624 1.00 96.25 85 ARG A O 1
ATOM 683 N N . LEU A 1 86 ? -20.459 6.874 8.380 1.00 97.38 86 LEU A N 1
ATOM 684 C CA . LEU A 1 86 ? -19.077 7.321 8.266 1.00 97.38 86 LEU A CA 1
ATOM 685 C C . LEU A 1 86 ? -19.044 8.638 7.511 1.00 97.38 86 LEU A C 1
ATOM 687 O O . LEU A 1 86 ? -19.553 8.725 6.393 1.00 97.38 86 LEU A O 1
ATOM 691 N N . GLU A 1 87 ? -18.404 9.626 8.108 1.00 97.56 87 GLU A N 1
ATOM 692 C CA . GLU A 1 87 ? -18.187 10.928 7.508 1.00 97.56 87 GLU A CA 1
ATOM 693 C C . GLU A 1 87 ? -16.695 11.274 7.554 1.00 97.56 87 GLU A C 1
ATOM 695 O O . GLU A 1 87 ? -15.977 10.856 8.465 1.00 97.56 87 GLU A O 1
ATOM 700 N N . ILE A 1 88 ? -16.224 12.007 6.548 1.00 96.38 88 ILE A N 1
ATOM 701 C CA . ILE A 1 88 ? -14.826 12.420 6.420 1.00 96.38 88 ILE A CA 1
ATOM 702 C C . ILE A 1 88 ? -14.772 13.895 6.058 1.00 96.38 88 ILE A C 1
ATOM 704 O O . ILE A 1 88 ? -15.447 14.325 5.123 1.00 96.38 88 ILE A O 1
ATOM 708 N N . PHE A 1 89 ? -13.964 14.663 6.785 1.00 92.62 89 PHE A N 1
ATOM 709 C CA . PHE A 1 89 ? -13.858 16.103 6.564 1.00 92.62 89 PHE A CA 1
ATOM 710 C C . PHE A 1 89 ? -12.417 16.574 6.782 1.00 92.62 89 PHE A C 1
ATOM 712 O O . PHE A 1 89 ? -11.851 16.293 7.839 1.00 92.62 89 PHE A O 1
ATOM 719 N N . PRO A 1 90 ? -11.798 17.287 5.825 1.00 94.56 90 PRO A N 1
ATOM 720 C CA . PRO A 1 90 ? -10.547 17.994 6.072 1.00 94.56 90 PRO A CA 1
ATOM 721 C C . PRO A 1 90 ? -10.719 19.028 7.190 1.00 94.56 90 PRO A C 1
ATOM 723 O O . PRO A 1 90 ? -11.693 19.776 7.195 1.00 94.56 90 PRO A O 1
ATOM 726 N N . THR A 1 91 ? -9.763 19.086 8.112 1.00 96.31 91 THR A N 1
ATOM 727 C CA . THR A 1 91 ? -9.759 20.032 9.244 1.00 96.31 91 THR A CA 1
ATOM 728 C C . THR A 1 91 ? -8.618 21.044 9.165 1.00 96.31 91 THR A C 1
ATOM 730 O O . THR A 1 91 ? -8.540 21.962 9.975 1.00 96.31 91 THR A O 1
ATOM 733 N N . SER A 1 92 ? -7.750 20.920 8.159 1.00 94.81 92 SER A N 1
ATOM 734 C CA . SER A 1 92 ? -6.749 21.922 7.799 1.00 94.81 92 SER A CA 1
ATOM 735 C C . SER A 1 92 ? -6.760 22.185 6.290 1.00 94.81 92 SER A C 1
ATOM 737 O O . SER A 1 92 ? -7.201 21.322 5.522 1.00 94.81 92 SER A O 1
ATOM 739 N N . PRO A 1 93 ? -6.198 23.318 5.828 1.00 94.50 93 PRO A N 1
ATOM 740 C CA . PRO A 1 93 ? -5.882 23.502 4.418 1.00 94.50 93 PRO A CA 1
ATOM 741 C C . PRO A 1 93 ? -5.024 22.348 3.891 1.00 94.50 93 PRO A C 1
ATOM 743 O O . PRO A 1 93 ? -4.158 21.823 4.600 1.00 94.50 93 PRO A O 1
ATOM 746 N N . ILE A 1 94 ? -5.268 21.955 2.642 1.00 95.12 94 ILE A N 1
ATOM 747 C CA . ILE A 1 94 ? -4.503 20.909 1.966 1.00 95.12 94 ILE A CA 1
ATOM 748 C C . ILE A 1 94 ? -3.590 21.578 0.947 1.00 95.12 94 ILE A C 1
ATOM 750 O O . ILE A 1 94 ? -4.051 22.238 0.018 1.00 95.12 94 ILE A O 1
ATOM 754 N N . ASN A 1 95 ? -2.286 21.382 1.119 1.00 95.19 95 ASN A N 1
ATOM 755 C CA . ASN A 1 95 ? -1.297 21.778 0.128 1.00 95.19 95 ASN A CA 1
ATOM 756 C C . ASN A 1 95 ? -1.159 20.679 -0.925 1.00 95.19 95 ASN A C 1
ATOM 758 O O . ASN A 1 95 ? -1.166 19.491 -0.595 1.00 95.19 95 ASN A O 1
ATOM 762 N N . PHE A 1 96 ? -0.971 21.068 -2.184 1.00 93.94 96 PHE A N 1
ATOM 763 C CA . PHE A 1 96 ? -0.898 20.135 -3.305 1.00 93.94 96 PHE A CA 1
ATOM 764 C C . PHE A 1 96 ? 0.420 20.249 -4.066 1.00 93.94 96 PHE A C 1
ATOM 766 O O . PHE A 1 96 ? 1.010 21.324 -4.139 1.00 93.94 96 PHE A O 1
ATOM 773 N N . PHE A 1 97 ? 0.849 19.134 -4.653 1.00 92.31 97 PHE A N 1
ATOM 774 C CA . PHE A 1 97 ? 1.630 19.152 -5.883 1.00 92.31 97 PHE A CA 1
ATOM 775 C C . PHE A 1 97 ? 0.656 19.178 -7.058 1.00 92.31 97 PHE A C 1
ATOM 777 O O . PHE A 1 97 ? -0.194 18.287 -7.204 1.00 92.31 97 PHE A O 1
ATOM 784 N N . ASN A 1 98 ? 0.762 20.218 -7.873 1.00 89.06 98 ASN A N 1
ATOM 785 C CA . ASN A 1 98 ? -0.170 20.499 -8.943 1.00 89.06 98 ASN A CA 1
ATOM 786 C C . ASN A 1 98 ? 0.319 19.915 -10.270 1.00 89.06 98 ASN A C 1
ATOM 788 O O . ASN A 1 98 ? 1.487 20.069 -10.635 1.00 89.06 98 ASN A O 1
ATOM 792 N N . PRO A 1 99 ? -0.572 19.259 -11.024 1.00 85.94 99 PRO A N 1
ATOM 793 C CA . PRO A 1 99 ? -0.295 18.861 -12.391 1.00 85.94 99 PRO A CA 1
ATOM 794 C C . PRO A 1 99 ? -0.205 20.089 -13.294 1.00 85.94 99 PRO A C 1
ATOM 796 O O . PRO A 1 99 ? -0.777 21.146 -13.031 1.00 85.94 99 PRO A O 1
ATOM 799 N N . GLY A 1 100 ? 0.499 19.929 -14.405 1.00 76.00 100 GLY A N 1
ATOM 800 C CA . GLY A 1 100 ? 0.547 20.963 -15.424 1.00 76.00 100 GLY A CA 1
ATOM 801 C C . GLY A 1 100 ? -0.681 20.962 -16.340 1.00 76.00 100 GLY A C 1
ATOM 802 O O . GLY A 1 100 ? -1.509 20.046 -16.316 1.00 76.00 100 GLY A O 1
ATOM 803 N N . LYS A 1 101 ? -0.804 21.990 -17.187 1.00 70.12 101 LYS A N 1
ATOM 804 C CA . LYS A 1 101 ? -1.900 22.085 -18.164 1.00 70.12 101 LYS A CA 1
ATOM 805 C C . LYS A 1 101 ? -1.631 21.146 -19.343 1.00 70.12 101 LYS A C 1
ATOM 807 O O . LYS A 1 101 ? -0.597 21.250 -20.006 1.00 70.12 101 LYS A O 1
ATOM 812 N N . GLY A 1 102 ? -2.565 20.231 -19.599 1.00 60.22 102 GLY A N 1
ATOM 813 C CA . GLY A 1 102 ? -2.510 19.346 -20.756 1.00 60.22 102 GLY A CA 1
ATOM 814 C C . GLY A 1 102 ? -2.781 20.131 -22.035 1.00 60.22 102 GLY A C 1
ATOM 815 O O . GLY A 1 102 ? -3.919 20.496 -22.299 1.00 60.22 102 GLY A O 1
ATOM 816 N N . GLU A 1 103 ? -1.751 20.371 -22.840 1.00 59.22 103 GLU A N 1
ATOM 817 C CA . GLU A 1 103 ? -1.907 20.794 -24.232 1.00 59.22 103 GLU A CA 1
ATOM 818 C C . GLU A 1 103 ? -1.322 19.701 -25.136 1.00 59.22 103 GLU A C 1
ATOM 820 O O . GLU A 1 103 ? -0.294 19.097 -24.810 1.00 59.22 103 GLU A O 1
ATOM 825 N N . LYS A 1 104 ? -2.002 19.388 -26.249 1.00 57.22 104 LYS A N 1
ATOM 826 C CA . LYS A 1 104 ? -1.473 18.428 -27.225 1.00 57.22 104 LYS A CA 1
ATOM 827 C C . LYS A 1 104 ? -0.326 19.092 -27.993 1.00 57.22 104 LYS A C 1
ATOM 829 O O . LYS A 1 104 ? -0.590 20.106 -28.639 1.00 57.22 104 LYS A O 1
ATOM 834 N N . PRO A 1 105 ? 0.883 18.503 -28.007 1.00 59.03 105 PRO A N 1
ATOM 835 C CA . PRO A 1 105 ? 1.936 18.966 -28.895 1.00 59.03 105 PRO A CA 1
ATOM 836 C C . PRO A 1 105 ? 1.470 18.829 -30.348 1.00 59.03 105 PRO A C 1
ATOM 838 O O . PRO A 1 105 ? 1.138 17.732 -30.801 1.00 59.03 105 PRO A O 1
ATOM 841 N N . VAL A 1 106 ? 1.422 19.948 -31.069 1.00 58.72 106 VAL A N 1
ATOM 842 C CA . VAL A 1 106 ? 1.107 20.001 -32.500 1.00 58.72 106 VAL A CA 1
ATOM 843 C C . VAL A 1 106 ? 2.423 20.084 -33.250 1.00 58.72 106 VAL A C 1
ATOM 845 O O . VAL A 1 106 ? 3.185 21.031 -33.078 1.00 58.72 106 VAL A O 1
ATOM 848 N N . ARG A 1 107 ? 2.704 19.076 -34.075 1.00 67.12 107 ARG A N 1
ATOM 849 C CA . ARG A 1 107 ? 3.885 19.083 -34.934 1.00 67.12 107 ARG A CA 1
ATOM 850 C C . ARG A 1 107 ? 3.577 19.936 -36.161 1.00 67.12 107 ARG A C 1
ATOM 852 O O . ARG A 1 107 ? 2.689 19.595 -36.938 1.00 67.12 107 ARG A O 1
ATOM 859 N N . GLU A 1 108 ? 4.264 21.059 -36.302 1.00 72.44 108 GLU A N 1
ATOM 860 C CA . GLU A 1 108 ? 4.116 21.935 -37.459 1.00 72.44 108 GLU A CA 1
ATOM 861 C C . GLU A 1 108 ? 4.868 21.376 -38.677 1.00 72.44 108 GLU A C 1
ATOM 863 O O . GLU A 1 108 ? 5.747 20.517 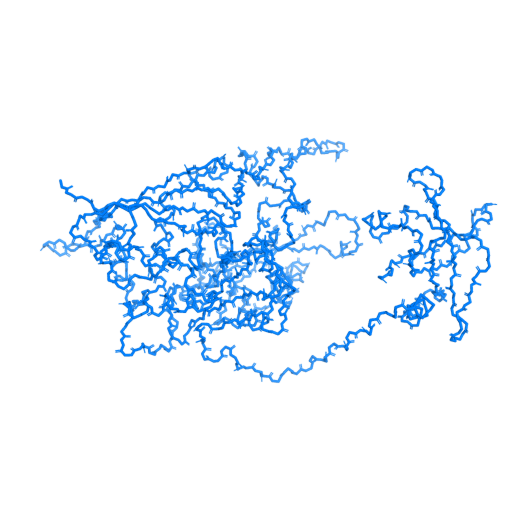-38.556 1.00 72.44 108 GLU A O 1
ATOM 868 N N . ARG A 1 109 ? 4.529 21.877 -39.875 1.00 71.19 109 ARG A N 1
ATOM 869 C CA . ARG A 1 109 ? 5.134 21.438 -41.148 1.00 71.19 109 ARG A CA 1
ATOM 870 C C . ARG A 1 109 ? 6.658 21.620 -41.190 1.00 71.19 109 ARG A C 1
ATOM 872 O O . ARG A 1 109 ? 7.331 20.874 -41.885 1.00 71.19 109 ARG A O 1
ATOM 879 N N . ASN A 1 110 ? 7.199 22.566 -40.421 1.00 69.38 110 ASN A N 1
ATOM 880 C CA . ASN A 1 110 ? 8.638 22.823 -40.281 1.00 69.38 110 ASN A CA 1
ATOM 881 C C . ASN A 1 110 ? 9.344 21.882 -39.277 1.00 69.38 110 ASN A C 1
ATOM 883 O O . ASN A 1 110 ? 10.511 22.087 -38.956 1.00 69.38 110 ASN A O 1
ATOM 887 N N . GLY A 1 111 ? 8.642 20.884 -38.730 1.00 62.12 111 GLY A N 1
ATOM 888 C CA . GLY A 1 111 ? 9.176 19.948 -37.739 1.00 62.12 111 GLY A CA 1
ATOM 889 C C . GLY A 1 111 ? 9.202 20.476 -36.299 1.00 62.12 111 GLY A C 1
ATOM 890 O O . GLY A 1 111 ? 9.495 19.697 -35.388 1.00 62.12 111 GLY A O 1
ATOM 891 N N . SER A 1 112 ? 8.856 21.748 -36.069 1.00 62.59 112 SER A N 1
ATOM 892 C CA . SER A 1 112 ? 8.729 22.321 -34.726 1.00 62.59 112 SER A CA 1
ATOM 893 C C . SER A 1 112 ? 7.482 21.795 -34.005 1.00 62.59 112 SER A C 1
ATOM 895 O O . SER A 1 112 ? 6.520 21.339 -34.624 1.00 62.59 112 SER A O 1
ATOM 897 N N . ILE A 1 113 ? 7.507 21.812 -32.671 1.00 58.47 113 ILE A N 1
ATOM 898 C CA . ILE A 1 113 ? 6.375 21.396 -31.839 1.00 58.47 113 ILE A CA 1
ATOM 899 C C . ILE A 1 113 ? 5.765 22.643 -31.199 1.00 58.47 113 ILE A C 1
ATOM 901 O O . ILE A 1 113 ? 6.373 23.246 -30.313 1.00 58.47 113 ILE A O 1
ATOM 905 N N . LYS A 1 114 ? 4.549 22.994 -31.619 1.00 56.50 114 LYS A N 1
ATOM 906 C CA . LYS A 1 114 ? 3.695 24.000 -30.980 1.00 56.50 114 LYS A CA 1
ATOM 907 C C . LYS A 1 114 ? 2.947 23.371 -29.799 1.00 56.50 114 LYS A C 1
ATOM 909 O O . LYS A 1 114 ? 2.678 22.171 -29.821 1.00 56.50 114 LYS A O 1
ATOM 914 N N . ASN A 1 115 ? 2.589 24.165 -28.788 1.00 60.56 115 ASN A N 1
ATOM 915 C CA . ASN A 1 115 ? 1.842 23.725 -27.598 1.00 60.56 115 ASN A CA 1
ATOM 916 C C . ASN A 1 115 ? 2.553 22.605 -26.815 1.00 60.56 115 ASN A C 1
ATOM 918 O O . ASN A 1 115 ? 2.051 21.486 -26.684 1.00 60.56 115 ASN A O 1
ATOM 922 N N . GLN A 1 116 ? 3.763 22.885 -26.313 1.00 59.09 116 GLN A N 1
ATOM 923 C CA . GLN A 1 116 ? 4.417 21.943 -25.404 1.00 59.09 116 GLN A CA 1
ATOM 924 C C . GLN A 1 116 ? 3.556 21.774 -24.144 1.00 59.09 116 GLN A C 1
ATOM 926 O O . GLN A 1 116 ? 3.140 22.783 -23.568 1.00 59.09 116 GLN A O 1
ATOM 931 N N . PRO A 1 117 ? 3.302 20.534 -23.682 1.00 60.97 117 PRO A N 1
ATOM 932 C CA . PRO A 1 117 ? 2.541 20.315 -22.462 1.00 60.97 117 PRO A CA 1
ATOM 933 C C . PRO A 1 117 ? 3.213 21.075 -21.320 1.00 60.97 117 PRO A C 1
ATOM 935 O O . PRO A 1 117 ? 4.384 20.835 -21.005 1.00 60.97 117 PRO A O 1
ATOM 938 N N . ARG A 1 118 ? 2.478 22.009 -20.706 1.00 68.75 118 ARG A N 1
ATOM 939 C CA . ARG A 1 118 ? 2.981 22.712 -19.527 1.00 68.75 118 ARG A CA 1
ATOM 940 C C . ARG A 1 118 ? 3.092 21.664 -18.437 1.00 68.75 118 ARG A C 1
ATOM 942 O O . ARG A 1 118 ? 2.094 21.046 -18.086 1.00 68.75 118 ARG A O 1
ATOM 949 N N . LEU A 1 119 ? 4.305 21.409 -17.967 1.00 78.75 119 LEU A N 1
ATOM 950 C CA . LEU A 1 119 ? 4.542 20.510 -16.844 1.00 78.75 119 LEU A CA 1
ATOM 951 C C . LEU A 1 119 ? 4.119 21.201 -15.546 1.00 78.75 119 LEU A C 1
ATOM 953 O O . LEU A 1 119 ? 4.147 22.428 -15.468 1.00 78.75 119 LEU A O 1
ATOM 957 N N . GLY A 1 120 ? 3.681 20.407 -14.573 1.00 85.38 120 GLY A N 1
ATOM 958 C CA . GLY A 1 120 ? 3.262 20.904 -13.270 1.00 85.38 120 GLY A CA 1
ATOM 959 C C . GLY A 1 120 ? 4.440 21.200 -12.362 1.00 85.38 120 GLY A C 1
ATOM 960 O O . GLY A 1 120 ? 5.561 21.441 -12.827 1.00 85.38 120 GLY A O 1
ATOM 961 N N . ASP A 1 121 ? 4.166 21.120 -11.066 1.00 89.00 121 ASP A N 1
ATOM 962 C CA . ASP A 1 121 ? 5.158 21.327 -10.022 1.00 89.00 121 ASP A CA 1
ATOM 963 C C . ASP A 1 121 ? 6.349 20.383 -10.217 1.00 89.00 121 ASP A C 1
ATOM 965 O O . ASP A 1 121 ? 6.202 19.210 -10.593 1.00 89.00 121 ASP A O 1
ATOM 969 N N . ASP A 1 122 ? 7.538 20.933 -9.992 1.00 89.75 122 ASP A N 1
ATOM 970 C CA . ASP A 1 122 ? 8.770 20.165 -9.908 1.00 89.75 122 ASP A CA 1
ATOM 971 C C . ASP A 1 122 ? 8.858 19.540 -8.520 1.00 89.75 122 ASP A C 1
ATOM 973 O O . ASP A 1 122 ? 8.619 20.226 -7.531 1.00 89.75 122 ASP A O 1
ATOM 977 N N . VAL A 1 123 ? 9.142 18.242 -8.458 1.00 90.25 123 VAL A N 1
ATOM 978 C CA . VAL A 1 123 ? 9.234 17.502 -7.194 1.00 90.25 123 VAL A CA 1
ATOM 979 C C . VAL A 1 123 ? 10.633 16.946 -6.956 1.00 90.25 123 VAL A C 1
ATOM 981 O O . VAL A 1 123 ? 10.815 16.119 -6.069 1.00 90.25 123 VAL A O 1
ATOM 984 N N . THR A 1 124 ? 11.641 17.323 -7.753 1.00 87.31 124 THR A N 1
ATOM 985 C CA . THR A 1 124 ? 12.991 16.748 -7.613 1.00 87.31 124 THR A CA 1
ATOM 986 C C . THR A 1 124 ? 13.697 17.134 -6.319 1.00 87.31 124 THR A C 1
ATOM 988 O O . THR A 1 124 ? 14.607 16.415 -5.914 1.00 87.31 124 THR A O 1
ATOM 991 N N . ASN A 1 125 ? 13.300 18.238 -5.682 1.00 86.56 125 ASN A N 1
ATOM 992 C CA . ASN A 1 125 ? 13.888 18.693 -4.420 1.00 86.56 125 ASN A CA 1
ATOM 993 C C . ASN A 1 125 ? 13.160 18.096 -3.206 1.00 86.56 125 ASN A C 1
ATOM 995 O O . ASN A 1 125 ? 13.751 17.923 -2.146 1.00 86.56 125 ASN A O 1
ATOM 999 N N . GLU A 1 126 ? 11.882 17.761 -3.366 1.00 88.81 126 GLU A N 1
ATOM 1000 C CA . GLU A 1 126 ? 11.015 17.229 -2.320 1.00 88.81 126 GLU A CA 1
ATOM 1001 C C . GLU A 1 126 ? 11.001 15.702 -2.302 1.00 88.81 126 GLU A C 1
ATOM 1003 O O . GLU A 1 126 ? 10.839 15.093 -1.244 1.00 88.81 126 GLU A O 1
ATOM 1008 N N . TRP A 1 127 ? 11.118 15.072 -3.472 1.00 91.94 127 TRP A N 1
ATOM 1009 C CA . TRP A 1 127 ? 10.996 13.630 -3.644 1.00 91.94 127 TRP A CA 1
ATOM 1010 C C . TRP A 1 127 ? 12.294 13.012 -4.147 1.00 91.94 127 TRP A C 1
ATOM 1012 O O . TRP A 1 127 ? 12.748 13.240 -5.276 1.00 91.94 127 TRP A O 1
ATOM 1022 N N . GLY A 1 128 ? 12.819 12.100 -3.331 1.00 90.19 128 GLY A N 1
ATOM 1023 C CA . GLY A 1 128 ? 13.881 11.199 -3.739 1.00 90.19 128 GLY A CA 1
ATOM 1024 C C . GLY A 1 128 ? 13.476 10.284 -4.902 1.00 90.19 128 GLY A C 1
ATOM 1025 O O . GLY A 1 128 ? 12.354 10.286 -5.427 1.00 90.19 128 GLY A O 1
ATOM 1026 N N . ASP A 1 129 ? 14.456 9.515 -5.363 1.00 88.69 129 ASP A N 1
ATOM 1027 C CA . ASP A 1 129 ? 14.323 8.597 -6.495 1.00 88.69 129 ASP A CA 1
ATOM 1028 C C . ASP A 1 129 ? 13.247 7.523 -6.273 1.00 88.69 129 ASP A C 1
ATOM 1030 O O . ASP A 1 129 ? 12.611 7.066 -7.232 1.00 88.69 129 ASP A O 1
ATOM 1034 N N . GLY A 1 130 ? 13.038 7.121 -5.021 1.00 91.56 130 GLY A N 1
ATOM 1035 C CA . GLY A 1 130 ? 12.094 6.088 -4.640 1.00 91.56 130 GLY A CA 1
ATOM 1036 C C . GLY A 1 130 ? 10.657 6.584 -4.612 1.00 91.56 130 GLY A C 1
ATOM 1037 O O . GLY A 1 130 ? 9.780 5.949 -5.206 1.00 91.56 130 GLY A O 1
ATOM 1038 N N . VAL A 1 131 ? 10.403 7.754 -4.021 1.00 93.62 131 VAL A N 1
ATOM 1039 C CA . VAL A 1 131 ? 9.066 8.372 -4.062 1.00 93.62 131 VAL A CA 1
ATOM 1040 C C . VAL A 1 131 ? 8.658 8.635 -5.515 1.00 93.62 131 VAL A C 1
ATOM 1042 O O . VAL A 1 131 ? 7.544 8.288 -5.927 1.00 93.62 131 VAL A O 1
ATOM 1045 N N . ARG A 1 132 ? 9.588 9.132 -6.344 1.00 92.19 132 ARG A N 1
ATOM 1046 C CA . ARG A 1 132 ? 9.363 9.302 -7.788 1.00 92.19 132 ARG A CA 1
ATOM 1047 C C . ARG A 1 132 ? 9.093 7.975 -8.505 1.00 92.19 132 ARG A C 1
ATOM 1049 O O . ARG A 1 132 ? 8.256 7.923 -9.404 1.00 92.19 132 ARG A O 1
ATOM 1056 N N . TYR A 1 133 ? 9.722 6.874 -8.096 1.00 90.69 133 TYR A N 1
ATOM 1057 C CA . TYR A 1 133 ? 9.389 5.547 -8.621 1.00 90.69 133 TYR A CA 1
ATOM 1058 C C . TYR A 1 133 ? 7.975 5.095 -8.230 1.00 90.69 133 TYR A C 1
ATOM 1060 O O . TYR A 1 133 ? 7.262 4.531 -9.059 1.00 90.69 133 TYR A O 1
ATOM 1068 N N . ILE A 1 134 ? 7.524 5.347 -7.000 1.00 92.38 134 ILE A N 1
ATOM 1069 C CA . ILE A 1 134 ? 6.173 4.967 -6.554 1.00 92.38 134 ILE A CA 1
ATOM 1070 C C . ILE A 1 134 ? 5.101 5.747 -7.330 1.00 92.38 134 ILE A C 1
ATOM 1072 O O . ILE A 1 134 ? 4.108 5.162 -7.789 1.00 92.38 134 ILE A O 1
ATOM 1076 N N . PHE A 1 135 ? 5.343 7.040 -7.552 1.00 91.88 135 PHE A N 1
ATOM 1077 C CA . PHE A 1 135 ? 4.456 7.943 -8.283 1.00 91.88 135 PHE A CA 1
ATOM 1078 C C . PHE A 1 135 ? 4.754 8.053 -9.784 1.00 91.88 135 PHE A C 1
ATOM 1080 O O . PHE A 1 135 ? 4.202 8.928 -10.445 1.00 91.88 135 PHE A O 1
ATOM 1087 N N . TYR A 1 136 ? 5.529 7.132 -10.371 1.00 87.00 136 TYR A N 1
ATOM 1088 C CA . TYR A 1 136 ? 5.938 7.200 -11.785 1.00 87.00 136 TYR A CA 1
ATOM 1089 C C . TYR A 1 136 ? 4.775 7.436 -12.762 1.00 87.00 136 TYR A C 1
ATOM 1091 O O . TYR A 1 136 ? 4.939 8.069 -13.798 1.00 87.00 136 TYR A O 1
ATOM 1099 N N . ALA A 1 137 ? 3.586 6.923 -12.433 1.00 83.38 137 ALA A N 1
ATOM 1100 C CA . ALA A 1 137 ? 2.416 7.015 -13.294 1.00 83.38 137 ALA A CA 1
ATOM 1101 C C . ALA A 1 137 ? 1.895 8.445 -13.469 1.00 83.38 137 ALA A C 1
ATOM 1103 O O . ALA A 1 137 ? 1.218 8.693 -14.451 1.00 83.38 137 ALA A O 1
ATOM 1104 N N . ILE A 1 138 ? 2.188 9.358 -12.543 1.00 84.88 138 ILE A N 1
ATOM 1105 C CA . ILE A 1 138 ? 1.779 10.770 -12.607 1.00 84.88 138 ILE A CA 1
ATOM 1106 C C . ILE A 1 138 ? 2.971 11.702 -12.861 1.00 84.88 138 ILE A C 1
ATOM 1108 O O . ILE A 1 138 ? 2.836 12.916 -12.749 1.00 84.88 138 ILE A O 1
ATOM 1112 N N . LEU A 1 139 ? 4.151 11.153 -13.161 1.00 85.44 139 LEU A N 1
ATOM 1113 C CA . LEU A 1 139 ? 5.385 11.916 -13.297 1.00 85.44 139 LEU A CA 1
ATOM 1114 C C . LEU A 1 139 ? 5.884 11.929 -14.734 1.00 85.44 139 LEU A C 1
ATOM 1116 O O . LEU A 1 139 ? 5.884 10.924 -15.442 1.00 85.44 139 LEU A O 1
ATOM 1120 N N . HIS A 1 140 ? 6.384 13.088 -15.138 1.00 80.50 140 HIS A N 1
ATOM 1121 C CA . HIS A 1 140 ? 7.215 13.228 -16.318 1.00 80.50 140 HIS A CA 1
ATOM 1122 C C . HIS A 1 140 ? 8.648 12.767 -16.010 1.00 80.50 140 HIS A C 1
ATOM 1124 O O . HIS A 1 140 ? 9.119 12.902 -14.882 1.00 80.50 140 HIS A O 1
ATOM 1130 N N . HIS A 1 141 ? 9.401 12.327 -17.025 1.00 75.06 141 HIS A N 1
ATOM 1131 C CA . HIS A 1 141 ? 10.806 11.910 -16.860 1.00 75.06 141 HIS A CA 1
ATOM 1132 C C . HIS A 1 141 ? 11.728 13.021 -16.320 1.00 75.06 141 HIS A C 1
ATOM 1134 O O . HIS A 1 141 ? 12.811 12.733 -15.827 1.00 75.06 141 HIS A O 1
ATOM 1140 N N . LYS A 1 142 ? 11.289 14.285 -16.392 1.00 77.31 142 LYS A N 1
ATOM 1141 C CA . LYS A 1 142 ? 11.975 15.453 -15.812 1.00 77.31 142 LYS A CA 1
ATOM 1142 C C . LYS A 1 142 ? 11.700 15.651 -14.314 1.00 77.31 142 LYS A C 1
ATOM 1144 O O . LYS A 1 142 ? 12.113 16.663 -13.778 1.00 77.31 142 LYS A O 1
ATOM 1149 N N . GLY A 1 143 ? 10.969 14.744 -13.661 1.00 82.19 143 GLY A N 1
ATOM 1150 C CA . GLY A 1 143 ? 10.624 14.876 -12.243 1.00 82.19 143 GLY A CA 1
ATOM 1151 C C . GLY A 1 143 ? 9.531 15.906 -11.954 1.00 82.19 143 GLY A C 1
ATOM 1152 O O . GLY A 1 143 ? 9.437 16.378 -10.834 1.00 82.19 143 GLY A O 1
ATOM 1153 N N . LYS A 1 144 ? 8.692 16.230 -12.944 1.00 86.25 144 LYS A N 1
ATOM 1154 C CA . LYS A 1 144 ? 7.554 17.150 -12.787 1.00 86.25 144 LYS A CA 1
ATOM 1155 C C . LYS A 1 144 ? 6.230 16.403 -12.816 1.00 86.25 144 LYS A C 1
ATOM 1157 O O . LYS A 1 144 ? 6.117 15.421 -13.559 1.00 86.25 144 LYS A O 1
ATOM 1162 N N . ILE A 1 145 ? 5.221 16.879 -12.084 1.00 85.75 145 ILE A N 1
ATOM 1163 C CA . ILE A 1 145 ? 3.877 16.287 -12.136 1.00 85.75 145 ILE A CA 1
ATOM 1164 C C . ILE A 1 145 ? 3.304 16.457 -13.550 1.00 85.75 145 ILE A C 1
ATOM 1166 O O . ILE A 1 145 ? 3.182 17.564 -14.083 1.00 85.75 145 ILE A O 1
ATOM 1170 N N . HIS A 1 146 ? 2.974 15.334 -14.181 1.00 78.56 146 HIS A N 1
ATOM 1171 C CA . HIS A 1 146 ? 2.457 15.275 -15.539 1.00 78.56 146 HIS A CA 1
ATOM 1172 C C . HIS A 1 146 ? 0.948 15.062 -15.552 1.00 78.56 146 HIS A C 1
ATOM 1174 O O . HIS A 1 146 ? 0.386 14.302 -14.765 1.00 78.56 146 HIS A O 1
ATOM 1180 N N . ASN A 1 147 ? 0.304 15.684 -16.531 1.00 72.62 147 ASN A N 1
ATOM 1181 C CA . ASN A 1 147 ? -1.088 15.452 -16.837 1.00 72.62 147 ASN A CA 1
ATOM 1182 C C . ASN A 1 147 ? -1.222 14.480 -18.015 1.00 72.62 147 ASN A C 1
ATOM 1184 O O . ASN A 1 147 ? -0.978 14.840 -19.163 1.00 72.62 147 ASN A O 1
ATOM 1188 N N . ILE A 1 148 ? -1.629 13.247 -17.711 1.00 59.69 148 ILE A N 1
ATOM 1189 C CA . ILE A 1 148 ? -1.789 12.162 -18.692 1.00 59.69 148 ILE A CA 1
ATOM 1190 C C . ILE A 1 148 ? -3.022 12.393 -19.587 1.00 59.69 148 ILE A C 1
ATOM 1192 O O . ILE A 1 148 ? -3.110 11.857 -20.691 1.00 59.69 148 ILE A O 1
ATOM 1196 N N . ALA A 1 149 ? -4.000 13.177 -19.122 1.00 59.28 149 ALA A N 1
ATOM 1197 C CA . ALA A 1 149 ? -5.284 13.352 -19.782 1.00 59.28 149 ALA A CA 1
ATOM 1198 C C . ALA A 1 149 ? -5.350 14.708 -20.498 1.00 59.28 149 ALA A C 1
ATOM 1200 O O . ALA A 1 149 ? -5.522 15.754 -19.884 1.00 59.28 149 ALA A O 1
ATOM 1201 N N . THR A 1 150 ? -5.296 14.672 -21.831 1.00 53.59 150 THR A N 1
ATOM 1202 C CA . THR A 1 150 ? -5.291 15.867 -22.708 1.00 53.59 150 THR A CA 1
ATOM 1203 C C . THR A 1 150 ? -6.493 16.814 -22.564 1.00 53.59 150 THR A C 1
ATOM 1205 O O . THR A 1 150 ? -6.436 17.919 -23.090 1.00 53.59 150 THR A O 1
ATOM 1208 N N . LYS A 1 151 ? -7.570 16.400 -21.881 1.00 53.69 151 LYS A N 1
ATOM 1209 C CA . LYS A 1 151 ? -8.776 17.209 -21.628 1.00 53.69 151 LYS A CA 1
ATOM 1210 C C . LYS A 1 151 ? -9.073 17.454 -20.140 1.00 53.69 151 LYS A C 1
ATOM 1212 O O . LYS A 1 151 ? -10.047 18.130 -19.846 1.00 53.69 151 LYS A O 1
ATOM 1217 N N . ALA A 1 152 ? -8.283 16.906 -19.213 1.00 60.94 152 ALA A N 1
ATOM 1218 C CA . ALA A 1 152 ? -8.512 17.077 -17.774 1.00 60.94 152 ALA A CA 1
ATOM 1219 C C . ALA A 1 152 ? -7.479 18.033 -17.168 1.00 60.94 152 ALA A C 1
ATOM 1221 O O . ALA A 1 152 ? -6.448 18.296 -17.785 1.00 60.94 152 ALA A O 1
ATOM 1222 N N . LYS A 1 153 ? -7.710 18.534 -15.950 1.00 62.41 153 LYS A N 1
ATOM 1223 C CA . LYS A 1 153 ? -6.740 19.392 -15.236 1.00 62.41 153 LYS A CA 1
ATOM 1224 C C . LYS A 1 153 ? -5.514 18.618 -14.730 1.00 62.41 153 LYS A C 1
ATOM 1226 O O . LYS A 1 153 ? -4.502 19.231 -14.417 1.00 62.41 153 LYS A O 1
ATOM 1231 N N . GLY A 1 154 ? -5.570 17.287 -14.748 1.00 70.50 154 GLY A N 1
ATOM 1232 C CA . GLY A 1 154 ? -4.536 16.399 -14.234 1.00 70.50 154 GLY A CA 1
ATOM 1233 C C . GLY A 1 154 ? -4.768 16.091 -12.758 1.00 70.50 154 GLY A C 1
ATOM 1234 O O . GLY A 1 154 ? -5.533 16.761 -12.069 1.00 70.50 154 GLY A O 1
ATOM 1235 N N . ARG A 1 155 ? -4.110 15.054 -12.242 1.00 80.56 155 ARG A N 1
ATOM 1236 C CA . ARG A 1 155 ? -4.348 14.613 -10.865 1.00 80.56 155 ARG A CA 1
ATOM 1237 C C . ARG A 1 155 ? -3.471 15.381 -9.878 1.00 80.56 155 ARG A C 1
ATOM 1239 O O . ARG A 1 155 ? -2.249 15.267 -9.941 1.00 80.56 155 ARG A O 1
ATOM 1246 N N . GLN A 1 156 ? -4.097 16.121 -8.964 1.00 88.88 156 GLN A N 1
ATOM 1247 C CA . GLN A 1 156 ? -3.414 16.726 -7.819 1.00 88.88 156 GLN A CA 1
ATOM 1248 C C . GLN A 1 156 ? -2.955 15.651 -6.830 1.00 88.88 156 GLN A C 1
ATOM 1250 O O . GLN A 1 156 ? -3.623 14.630 -6.642 1.00 88.88 156 GLN A O 1
ATOM 1255 N N . VAL A 1 157 ? -1.819 15.903 -6.183 1.00 92.69 157 VAL A N 1
ATOM 1256 C CA . VAL A 1 157 ? -1.300 15.069 -5.093 1.00 92.69 157 VAL A CA 1
ATOM 1257 C C . VAL A 1 157 ? -1.318 15.895 -3.823 1.00 92.69 157 VAL A C 1
ATOM 1259 O O . VAL A 1 157 ? -0.637 16.915 -3.761 1.00 92.69 157 VAL A O 1
ATOM 1262 N N . ALA A 1 158 ? -2.074 15.483 -2.810 1.00 95.12 158 ALA A N 1
ATOM 1263 C CA . ALA A 1 158 ? -2.009 16.144 -1.513 1.00 95.12 158 ALA A CA 1
ATOM 1264 C C . ALA A 1 158 ? -0.638 15.877 -0.879 1.00 95.12 158 ALA A C 1
ATOM 1266 O O . ALA A 1 158 ? -0.189 14.727 -0.825 1.00 95.12 158 ALA A O 1
ATOM 1267 N N . LYS A 1 159 ? 0.034 16.937 -0.423 1.00 95.75 159 LYS A N 1
ATOM 1268 C CA . LYS A 1 159 ? 1.271 16.840 0.361 1.00 95.75 159 LYS A CA 1
ATOM 1269 C C . LYS A 1 159 ? 0.959 16.207 1.719 1.00 95.75 159 LYS A C 1
ATOM 1271 O O . LYS A 1 159 ? -0.167 16.290 2.189 1.00 95.75 159 LYS A O 1
ATOM 1276 N N . GLN A 1 160 ? 1.935 15.578 2.360 1.00 94.81 160 GLN A N 1
ATOM 1277 C CA . GLN A 1 160 ? 1.775 15.072 3.725 1.00 94.81 160 GLN A CA 1
ATOM 1278 C C . GLN A 1 160 ? 1.537 16.208 4.740 1.00 94.81 160 GLN A C 1
ATOM 1280 O O . GLN A 1 160 ? 1.859 17.366 4.478 1.00 94.81 160 GLN A O 1
ATOM 1285 N N . GLY A 1 161 ? 1.009 15.868 5.917 1.00 95.62 161 GLY A N 1
ATOM 1286 C CA . GLY A 1 161 ? 0.867 16.776 7.060 1.00 95.62 161 GLY A CA 1
ATOM 1287 C C . GLY A 1 161 ? -0.509 17.419 7.238 1.00 95.62 161 GLY A C 1
ATOM 1288 O O . GLY A 1 161 ? -0.791 17.892 8.336 1.00 95.62 161 GLY A O 1
ATOM 1289 N N . PHE A 1 162 ? -1.385 17.400 6.225 1.00 97.00 162 PHE A N 1
ATOM 1290 C CA . PHE A 1 162 ? -2.757 17.895 6.395 1.00 97.00 162 PHE A CA 1
ATOM 1291 C C . PHE A 1 162 ? -3.559 17.009 7.359 1.00 97.00 162 PHE A C 1
ATOM 1293 O O . PHE A 1 162 ? -3.289 15.810 7.512 1.00 97.00 162 PHE A O 1
ATOM 1300 N N . ARG A 1 163 ? -4.558 17.621 7.996 1.00 98.50 163 ARG A N 1
ATOM 1301 C CA . ARG A 1 163 ? -5.420 17.006 9.003 1.00 98.50 163 ARG A CA 1
ATOM 1302 C C . ARG A 1 163 ? -6.825 16.789 8.468 1.00 98.50 163 ARG A C 1
ATOM 1304 O O . ARG A 1 163 ? -7.322 17.560 7.642 1.00 98.50 163 ARG A O 1
ATOM 1311 N N . PHE A 1 164 ? -7.447 15.714 8.922 1.00 98.19 164 PHE A N 1
ATOM 1312 C CA . PHE A 1 164 ? -8.816 15.364 8.577 1.00 98.19 164 PHE A CA 1
ATOM 1313 C C . PHE A 1 164 ? -9.432 14.529 9.693 1.00 98.19 164 PHE A C 1
ATOM 1315 O O . PHE A 1 164 ? -8.729 13.810 10.397 1.00 98.19 164 PHE A O 1
ATOM 1322 N N . ASP A 1 165 ? -10.748 14.599 9.818 1.00 98.44 165 ASP A N 1
ATOM 1323 C CA . ASP A 1 165 ? -11.497 13.862 10.824 1.00 98.44 165 ASP A CA 1
ATOM 1324 C C . ASP A 1 165 ? -12.278 12.723 10.182 1.00 98.44 165 ASP A C 1
ATOM 1326 O O . ASP A 1 165 ? -12.863 12.881 9.106 1.00 98.44 165 ASP A O 1
ATOM 1330 N N . LEU A 1 166 ? -12.309 11.587 10.877 1.00 98.56 166 LEU A N 1
ATOM 1331 C CA . LEU A 1 166 ? -13.161 10.446 10.563 1.00 98.56 166 LEU A CA 1
ATOM 1332 C C . LEU A 1 166 ? -14.226 10.329 11.641 1.00 98.56 166 LEU A C 1
ATOM 1334 O O . LEU A 1 166 ? -13.922 9.958 12.774 1.00 98.56 166 LEU A O 1
ATOM 1338 N N . ARG A 1 167 ? -15.474 10.643 11.303 1.00 98.38 167 ARG A N 1
ATOM 1339 C CA . ARG A 1 167 ? -16.586 10.563 12.247 1.00 98.38 167 ARG A CA 1
ATOM 1340 C C . ARG A 1 167 ? -17.386 9.298 12.005 1.00 98.38 167 ARG A C 1
ATOM 1342 O O . ARG A 1 167 ? -17.941 9.105 10.924 1.00 98.38 167 ARG A O 1
ATOM 1349 N N . PHE A 1 168 ? -17.452 8.459 13.029 1.00 97.06 168 PHE A N 1
ATOM 1350 C CA . PHE A 1 168 ? -18.254 7.248 13.048 1.00 97.06 168 PHE A CA 1
ATOM 1351 C C . PHE A 1 168 ? -19.447 7.446 13.974 1.00 97.06 168 PHE A C 1
ATOM 1353 O O . PHE A 1 168 ? -19.287 7.879 15.115 1.00 97.06 168 PHE A O 1
ATOM 1360 N N . THR A 1 169 ? -20.638 7.102 13.496 1.00 96.06 169 THR A N 1
ATOM 1361 C CA . THR A 1 169 ? -21.860 7.117 14.301 1.00 96.06 169 THR A CA 1
ATOM 1362 C C . THR A 1 169 ? -22.533 5.754 14.240 1.00 96.06 169 THR A C 1
ATOM 1364 O O . THR A 1 169 ? -22.943 5.307 13.167 1.00 96.06 169 THR A O 1
ATOM 1367 N N . PHE A 1 170 ? -22.678 5.132 15.406 1.00 93.69 170 PHE A N 1
ATOM 1368 C CA . PHE A 1 170 ? -23.260 3.813 15.616 1.00 93.69 170 PHE A CA 1
ATOM 1369 C C . PHE A 1 170 ? -24.575 3.917 16.412 1.00 93.69 170 PHE A C 1
ATOM 1371 O O . PHE A 1 170 ? -24.766 4.865 17.188 1.00 93.69 170 PHE A O 1
ATOM 1378 N N . PRO A 1 171 ? -25.490 2.946 16.271 1.00 89.00 171 PRO A N 1
ATOM 1379 C CA . PRO A 1 171 ? -26.560 2.720 17.240 1.00 89.00 171 PRO A CA 1
ATOM 1380 C C . PRO A 1 171 ? -25.962 2.510 18.643 1.00 89.00 171 PRO A C 1
ATOM 1382 O O . PRO A 1 171 ? -24.981 1.783 18.774 1.00 89.00 171 PRO A O 1
ATOM 1385 N N . GLN A 1 172 ? -26.514 3.140 19.694 1.00 72.19 172 GLN A N 1
ATOM 1386 C CA . GLN A 1 172 ? -25.915 3.071 21.045 1.00 72.19 172 GLN A CA 1
ATOM 1387 C C . GLN A 1 172 ? -25.793 1.633 21.580 1.00 72.19 172 GLN A C 1
ATOM 1389 O O . GLN A 1 172 ? -24.863 1.341 22.318 1.00 72.19 172 GLN A O 1
ATOM 1394 N N . SER A 1 173 ? -26.694 0.731 21.193 1.00 70.38 173 SER A N 1
ATOM 1395 C CA . SER A 1 173 ? -26.707 -0.664 21.648 1.00 70.38 173 SER A CA 1
ATOM 1396 C C . SER A 1 173 ? -25.663 -1.569 20.981 1.00 70.38 173 SER A C 1
ATOM 1398 O O . SER A 1 173 ? -25.651 -2.763 21.269 1.00 70.38 173 SER A O 1
ATOM 1400 N N . ASP A 1 174 ? -24.825 -1.055 20.073 1.00 81.12 174 ASP A N 1
ATOM 1401 C CA . ASP A 1 174 ? -23.955 -1.886 19.231 1.00 81.12 174 ASP A CA 1
ATOM 1402 C C . ASP A 1 174 ? -22.457 -1.573 19.386 1.00 81.12 174 ASP A C 1
ATOM 1404 O O . ASP A 1 174 ? -21.727 -1.272 18.437 1.00 81.12 174 ASP A O 1
ATOM 1408 N N . GLU A 1 175 ? -21.971 -1.673 20.625 1.00 84.25 175 GLU A N 1
ATOM 1409 C CA . GLU A 1 175 ? -20.537 -1.592 20.940 1.00 84.25 175 GLU A CA 1
ATOM 1410 C C . GLU A 1 175 ? -19.721 -2.688 20.233 1.00 84.25 175 GLU A C 1
ATOM 1412 O O . GLU A 1 175 ? -18.537 -2.501 19.944 1.00 84.25 175 GLU A O 1
ATOM 1417 N N . LYS A 1 176 ? -20.353 -3.824 19.902 1.00 89.44 176 LYS A N 1
ATOM 1418 C CA . LYS A 1 176 ? -19.727 -4.913 19.140 1.00 89.44 176 LYS A CA 1
ATOM 1419 C C . LYS A 1 176 ? -19.413 -4.468 17.715 1.00 89.44 176 LYS A C 1
ATOM 1421 O O . LYS A 1 176 ? -18.276 -4.642 17.281 1.00 89.44 176 LYS A O 1
ATOM 1426 N N . LEU A 1 177 ? -20.368 -3.854 17.015 1.00 92.75 177 LEU A N 1
ATOM 1427 C CA . LEU A 1 177 ? -20.140 -3.266 15.695 1.00 92.75 177 LEU A CA 1
ATOM 1428 C C . LEU A 1 177 ? -19.085 -2.159 15.740 1.00 92.75 177 LEU A C 1
ATOM 1430 O O . LEU A 1 177 ? -18.205 -2.125 14.879 1.00 92.75 177 LEU A O 1
ATOM 1434 N N . ALA A 1 178 ? -19.141 -1.277 16.743 1.00 93.75 178 ALA A N 1
ATOM 1435 C CA . ALA A 1 178 ? -18.122 -0.246 16.917 1.00 93.75 178 ALA A CA 1
ATOM 1436 C C . ALA A 1 178 ? -16.725 -0.873 17.050 1.00 93.75 178 ALA A C 1
ATOM 1438 O O . ALA A 1 178 ? -15.802 -0.474 16.341 1.00 93.75 178 ALA A O 1
ATOM 1439 N N . ALA A 1 179 ? -16.582 -1.918 17.869 1.00 94.50 179 ALA A N 1
ATOM 1440 C CA . ALA A 1 179 ? -15.329 -2.647 18.019 1.00 94.50 179 ALA A CA 1
ATOM 1441 C C . ALA A 1 179 ? -14.869 -3.331 16.714 1.00 94.50 179 ALA A C 1
ATOM 1443 O O . ALA A 1 179 ? -13.682 -3.280 16.391 1.00 94.50 179 ALA A O 1
ATOM 1444 N N . GLU A 1 180 ? -15.779 -3.924 15.931 1.00 95.12 180 GLU A N 1
ATOM 1445 C CA . GLU A 1 180 ? -15.463 -4.500 14.611 1.00 95.12 180 GLU A CA 1
ATOM 1446 C C . GLU A 1 180 ? -14.887 -3.452 13.650 1.00 95.12 180 GLU A C 1
ATOM 1448 O O . GLU A 1 180 ? -13.829 -3.662 13.047 1.00 95.12 180 GLU A O 1
ATOM 1453 N N . VAL A 1 181 ? -15.537 -2.290 13.552 1.00 96.94 181 VAL A N 1
ATOM 1454 C CA . VAL A 1 181 ? -15.089 -1.193 12.685 1.00 96.94 181 VAL A CA 1
ATOM 1455 C C . VAL A 1 181 ? -13.772 -0.592 13.182 1.00 96.94 181 VAL A C 1
ATOM 1457 O O . VAL A 1 181 ? -12.894 -0.303 12.368 1.00 96.94 181 VAL A O 1
ATOM 1460 N N . LEU A 1 182 ? -13.584 -0.453 14.498 1.00 97.31 182 LEU A N 1
ATOM 1461 C CA . LEU A 1 182 ? -12.348 0.075 15.081 1.00 97.31 182 LEU A CA 1
ATOM 1462 C C . LEU A 1 182 ? -11.149 -0.865 14.878 1.00 97.31 182 LEU A C 1
ATOM 1464 O O . LEU A 1 182 ? -10.059 -0.381 14.585 1.00 97.31 182 LEU A O 1
ATOM 1468 N N . ARG A 1 183 ? -11.317 -2.194 14.931 1.00 97.88 183 ARG A N 1
ATOM 1469 C CA . ARG A 1 183 ? -10.228 -3.133 14.577 1.00 97.88 183 ARG A CA 1
ATOM 1470 C C . ARG A 1 183 ? -9.828 -3.012 13.109 1.00 97.88 183 ARG A C 1
ATOM 1472 O O . ARG A 1 183 ? -8.639 -2.953 12.799 1.00 97.88 183 ARG A O 1
ATOM 1479 N N . ALA A 1 184 ? -10.806 -2.903 12.207 1.00 98.31 184 ALA A N 1
ATOM 1480 C CA . ALA A 1 184 ? -10.538 -2.664 10.789 1.00 98.31 184 ALA A CA 1
ATOM 1481 C C . ALA A 1 184 ? -9.845 -1.308 10.551 1.00 98.31 184 ALA A C 1
ATOM 1483 O O . ALA A 1 184 ? -8.947 -1.210 9.714 1.00 98.31 184 ALA A O 1
ATOM 1484 N N . LEU A 1 185 ? -10.219 -0.274 11.313 1.00 98.69 185 LEU A N 1
ATOM 1485 C CA . LEU A 1 185 ? -9.573 1.039 11.277 1.00 98.69 185 LEU A CA 1
ATOM 1486 C C . LEU A 1 185 ? -8.126 0.976 11.776 1.00 98.69 185 LEU A C 1
ATOM 1488 O O . LEU A 1 185 ? -7.254 1.585 11.160 1.00 98.69 185 LEU A O 1
ATOM 1492 N N . TRP A 1 186 ? -7.857 0.212 12.837 1.00 98.56 186 TRP A N 1
ATOM 1493 C CA . TRP A 1 186 ? -6.504 0.004 13.347 1.00 98.56 186 TRP A CA 1
ATOM 1494 C C . TRP A 1 186 ? -5.607 -0.677 12.305 1.00 98.56 186 TRP A C 1
ATOM 1496 O O . TRP A 1 186 ? -4.487 -0.222 12.070 1.00 98.56 186 TRP A O 1
ATOM 1506 N N . LEU A 1 187 ? -6.109 -1.713 11.620 1.00 98.69 187 LEU A N 1
ATOM 1507 C CA . LEU A 1 187 ? -5.393 -2.368 10.517 1.00 98.69 187 LEU A CA 1
ATOM 1508 C C . LEU A 1 187 ? -5.151 -1.416 9.349 1.00 98.69 187 LEU A C 1
ATOM 1510 O O . LEU A 1 187 ? -4.043 -1.355 8.824 1.00 98.69 187 LEU A O 1
ATOM 1514 N N . LEU A 1 188 ? -6.166 -0.643 8.956 1.00 98.69 188 LEU A N 1
ATOM 1515 C CA . LEU A 1 188 ? -6.038 0.333 7.880 1.00 98.69 188 LEU A CA 1
ATOM 1516 C C . LEU A 1 188 ? -4.977 1.392 8.193 1.00 98.69 188 LEU A C 1
ATOM 1518 O O . LEU A 1 188 ? -4.153 1.691 7.328 1.00 98.69 188 LEU A O 1
ATOM 1522 N N . MET A 1 189 ? -4.991 1.935 9.413 1.00 98.50 189 MET A N 1
ATOM 1523 C CA . MET A 1 189 ? -4.014 2.920 9.871 1.00 98.50 189 MET A CA 1
ATOM 1524 C C . MET A 1 189 ? -2.598 2.339 9.851 1.00 98.50 189 MET A C 1
ATOM 1526 O O . MET A 1 189 ? -1.686 2.987 9.355 1.00 98.50 189 MET A O 1
ATOM 1530 N N . ASN A 1 190 ? -2.408 1.116 10.351 1.00 98.56 190 ASN A N 1
ATOM 1531 C CA . ASN A 1 190 ? -1.075 0.559 10.585 1.00 98.56 190 ASN A CA 1
ATOM 1532 C C . ASN A 1 190 ? -0.478 -0.219 9.410 1.00 98.56 190 ASN A C 1
ATOM 1534 O O . ASN A 1 190 ? 0.743 -0.297 9.290 1.00 98.56 190 ASN A O 1
ATOM 1538 N N . LEU A 1 191 ? -1.299 -0.792 8.537 1.00 98.38 191 LEU A N 1
ATOM 1539 C CA . LEU A 1 191 ? -0.843 -1.692 7.471 1.00 98.38 191 LEU A CA 1
ATOM 1540 C C . LEU A 1 191 ? -1.186 -1.172 6.066 1.00 98.38 191 LEU A C 1
ATOM 1542 O O . LEU A 1 191 ? -0.750 -1.743 5.064 1.00 98.38 191 LEU A O 1
ATOM 1546 N N . GLY A 1 192 ? -1.980 -0.099 5.972 1.00 97.06 192 GLY A N 1
ATOM 1547 C CA . GLY A 1 192 ? -2.537 0.403 4.720 1.00 97.06 192 GLY A CA 1
ATOM 1548 C C . GLY A 1 192 ? -2.452 1.919 4.547 1.00 97.06 192 GLY A C 1
ATOM 1549 O O . GLY A 1 192 ? -1.467 2.566 4.901 1.00 97.06 192 GLY A O 1
ATOM 1550 N N . GLY A 1 193 ? -3.484 2.472 3.906 1.00 96.50 193 GLY A N 1
ATOM 1551 C CA . GLY A 1 193 ? -3.614 3.890 3.588 1.00 96.50 193 GLY A CA 1
ATOM 1552 C C . GLY A 1 193 ? -4.873 4.173 2.764 1.00 96.50 193 GLY A C 1
ATOM 1553 O O . GLY A 1 193 ? -5.601 3.252 2.388 1.00 96.50 193 GLY A O 1
ATOM 1554 N N . ILE A 1 194 ? -5.107 5.447 2.458 1.00 95.75 194 ILE A N 1
ATOM 1555 C CA . ILE A 1 194 ? -6.258 5.949 1.688 1.00 95.75 194 ILE A CA 1
ATOM 1556 C C . ILE A 1 194 ? -5.759 6.489 0.340 1.00 95.75 194 ILE A C 1
ATOM 1558 O O . ILE A 1 194 ? -4.694 7.099 0.275 1.00 95.75 194 ILE A O 1
ATOM 1562 N N . GLY A 1 195 ? -6.497 6.291 -0.753 1.00 93.12 195 GLY A N 1
ATOM 1563 C CA . GLY A 1 195 ? -6.092 6.779 -2.071 1.00 93.12 195 GLY A CA 1
ATOM 1564 C C . GLY A 1 195 ? -5.534 5.708 -3.008 1.00 93.12 195 GLY A C 1
ATOM 1565 O O . GLY A 1 195 ? -5.575 4.495 -2.790 1.00 93.12 195 GLY A O 1
ATOM 1566 N N . ALA A 1 196 ? -4.944 6.179 -4.101 1.00 91.00 196 ALA A N 1
ATOM 1567 C CA . ALA A 1 196 ? -4.199 5.355 -5.036 1.00 91.00 196 ALA A CA 1
ATOM 1568 C C . ALA A 1 196 ? -2.776 5.086 -4.531 1.00 91.00 196 ALA A C 1
ATOM 1570 O O . ALA A 1 196 ? -2.164 5.915 -3.868 1.00 91.00 196 ALA A O 1
ATOM 1571 N N . ARG A 1 197 ? -2.210 3.946 -4.956 1.00 91.75 197 ARG A N 1
ATOM 1572 C CA . ARG A 1 197 ? -0.839 3.502 -4.618 1.00 91.75 197 ARG A CA 1
ATOM 1573 C C . ARG A 1 197 ? -0.621 3.181 -3.128 1.00 91.75 197 ARG A C 1
ATOM 1575 O O . ARG A 1 197 ? 0.524 3.038 -2.715 1.00 91.75 197 ARG A O 1
ATOM 1582 N N . THR A 1 198 ? -1.688 2.942 -2.370 1.00 94.50 198 THR A N 1
ATOM 1583 C CA . THR A 1 198 ? -1.644 2.557 -0.944 1.00 94.50 198 THR A CA 1
ATOM 1584 C C . THR A 1 198 ? -0.856 1.283 -0.669 1.00 94.50 198 THR A C 1
ATOM 1586 O O . THR A 1 198 ? -0.185 1.181 0.343 1.00 94.50 198 THR A O 1
ATOM 1589 N N . ARG A 1 199 ? -0.810 0.350 -1.625 1.00 93.25 199 ARG A N 1
ATOM 1590 C CA . ARG A 1 199 ? 0.016 -0.873 -1.550 1.00 93.25 199 ARG A CA 1
ATOM 1591 C C . ARG A 1 199 ? 1.520 -0.635 -1.762 1.00 93.25 199 ARG A C 1
ATOM 1593 O O . ARG A 1 199 ? 2.274 -1.586 -1.927 1.00 93.25 199 ARG A O 1
ATOM 1600 N N . ARG A 1 200 ? 1.943 0.628 -1.860 1.00 94.06 200 ARG A N 1
ATOM 1601 C CA . ARG A 1 200 ? 3.333 1.071 -2.055 1.00 94.06 200 ARG A CA 1
ATOM 1602 C C . ARG A 1 200 ? 3.694 2.250 -1.139 1.00 94.06 200 ARG A C 1
ATOM 1604 O O . ARG A 1 200 ? 4.591 3.010 -1.481 1.00 94.06 200 ARG A O 1
ATOM 1611 N N . GLY A 1 201 ? 2.970 2.450 -0.038 1.00 95.50 201 GLY A N 1
ATOM 1612 C CA . GLY A 1 201 ? 3.284 3.471 0.965 1.00 95.50 201 GLY A CA 1
ATOM 1613 C C . GLY A 1 201 ? 2.661 4.854 0.754 1.00 95.50 201 GLY A C 1
ATOM 1614 O O . GLY A 1 201 ? 2.953 5.757 1.531 1.00 95.50 201 GLY A O 1
ATOM 1615 N N . ALA A 1 202 ? 1.818 5.059 -0.265 1.00 96.62 202 ALA A N 1
ATOM 1616 C CA . ALA A 1 202 ? 1.110 6.331 -0.455 1.00 96.62 202 ALA A CA 1
ATOM 1617 C C . ALA A 1 202 ? -0.153 6.428 0.417 1.00 96.62 202 ALA A C 1
ATOM 1619 O O . ALA A 1 202 ? -0.825 5.424 0.650 1.00 96.62 202 ALA A O 1
ATOM 1620 N N . GLY A 1 203 ? -0.509 7.645 0.835 1.00 97.31 203 GLY A N 1
ATOM 1621 C CA . GLY A 1 203 ? -1.731 7.913 1.593 1.00 97.31 203 GLY A CA 1
ATOM 1622 C C . GLY A 1 203 ? -1.804 7.253 2.972 1.00 97.31 203 GLY A C 1
ATOM 1623 O O . GLY A 1 203 ? -2.902 7.019 3.480 1.00 97.31 203 GLY A O 1
ATOM 1624 N N . CYS A 1 204 ? -0.659 6.935 3.574 1.00 98.50 204 CYS A N 1
ATOM 1625 C CA . CYS A 1 204 ? -0.597 6.495 4.963 1.00 98.50 204 CYS A CA 1
ATOM 1626 C C . CYS A 1 204 ? -0.954 7.669 5.882 1.00 98.50 204 CYS A C 1
ATOM 1628 O O . CYS A 1 204 ? -0.684 8.831 5.561 1.00 98.50 204 CYS A O 1
ATOM 1630 N N . PHE A 1 205 ? -1.577 7.378 7.017 1.00 98.44 205 PHE A N 1
ATOM 1631 C CA . PHE A 1 205 ? -2.042 8.373 7.978 1.00 98.44 205 PHE A CA 1
ATOM 1632 C C . PHE A 1 205 ? -1.931 7.819 9.398 1.00 98.44 205 PHE A C 1
ATOM 1634 O O . PHE A 1 205 ? -1.794 6.614 9.588 1.00 98.44 205 PHE A O 1
ATOM 1641 N N . VAL A 1 206 ? -2.004 8.706 10.383 1.00 98.19 206 VAL A N 1
ATOM 1642 C CA . VAL A 1 206 ? -2.056 8.356 11.805 1.00 98.19 206 VAL A CA 1
ATOM 1643 C C . VAL A 1 206 ? -3.303 8.959 12.430 1.00 98.19 206 VAL A C 1
ATOM 1645 O O . VAL A 1 206 ? -3.701 10.061 12.048 1.00 98.19 206 VAL A O 1
ATOM 1648 N N . ILE A 1 207 ? -3.902 8.246 13.379 1.00 98.50 207 ILE A N 1
ATOM 1649 C CA . ILE A 1 207 ? -4.911 8.785 14.291 1.00 98.50 207 ILE A CA 1
ATOM 1650 C C . ILE A 1 207 ? -4.172 9.283 15.527 1.00 98.50 207 ILE A C 1
ATOM 1652 O O . ILE A 1 207 ? -3.480 8.518 16.191 1.00 98.50 207 ILE A O 1
ATOM 1656 N N . GLU A 1 208 ? -4.284 10.574 15.809 1.00 97.00 208 GLU A N 1
ATOM 1657 C CA . GLU A 1 208 ? -3.586 11.206 16.928 1.00 97.00 208 GLU A CA 1
ATOM 1658 C C . GLU A 1 208 ? -4.409 11.179 18.214 1.00 97.00 208 GLU A C 1
ATOM 1660 O O . GLU A 1 208 ? -3.844 11.111 19.302 1.00 97.00 208 GLU A O 1
ATOM 1665 N N . SER A 1 209 ? -5.734 11.232 18.094 1.00 97.38 209 SER A N 1
ATOM 1666 C CA . SER A 1 209 ? -6.658 11.182 19.223 1.00 97.38 209 SER A CA 1
ATOM 1667 C C . SER A 1 209 ? -8.078 10.859 18.763 1.00 97.38 209 SER A C 1
ATOM 1669 O O . SER A 1 209 ? -8.383 10.853 17.564 1.00 97.38 209 SER A O 1
ATOM 1671 N N . PHE A 1 210 ? -8.953 10.612 19.735 1.00 97.88 210 PHE A N 1
ATOM 1672 C CA . PHE A 1 210 ? -10.383 10.449 19.524 1.00 97.88 210 PHE A CA 1
ATOM 1673 C C . PHE A 1 210 ? -11.179 11.448 20.363 1.00 97.88 210 PHE A C 1
ATOM 1675 O O . PHE A 1 210 ? -10.806 11.743 21.498 1.00 97.88 210 PHE A O 1
ATOM 1682 N N . THR A 1 211 ? -12.303 11.913 19.818 1.00 96.62 211 THR A N 1
ATOM 1683 C CA . THR A 1 211 ? -13.300 12.711 20.536 1.00 96.62 211 THR A CA 1
ATOM 1684 C C . THR A 1 211 ? -14.682 12.055 20.439 1.00 96.62 211 THR A C 1
ATOM 1686 O O . THR A 1 211 ? -15.215 11.934 19.330 1.00 96.62 211 THR A O 1
ATOM 1689 N N . PRO A 1 212 ? -15.305 11.681 21.573 1.00 94.12 212 PRO A N 1
ATOM 1690 C CA . PRO A 1 212 ? -14.686 11.549 22.897 1.00 94.12 212 PRO A CA 1
ATOM 1691 C C . PRO A 1 212 ? -13.570 10.490 22.898 1.00 94.12 212 PRO A C 1
ATOM 1693 O O . PRO A 1 212 ? -13.501 9.657 21.995 1.00 94.12 212 PRO A O 1
ATOM 1696 N N . ASP A 1 213 ? -12.709 10.527 23.917 1.00 92.25 213 ASP A N 1
ATOM 1697 C CA . ASP A 1 213 ? -11.665 9.515 24.103 1.00 92.25 213 ASP A CA 1
ATOM 1698 C C . ASP A 1 213 ? -12.284 8.109 24.150 1.00 92.25 213 ASP A C 1
ATOM 1700 O O . ASP A 1 213 ? -13.202 7.854 24.937 1.00 92.25 213 ASP A O 1
ATOM 1704 N N . ILE A 1 214 ? -11.784 7.208 23.299 1.00 90.50 214 ILE A N 1
ATOM 1705 C CA . ILE A 1 214 ? -12.305 5.847 23.192 1.00 90.50 214 ILE A CA 1
ATOM 1706 C C . ILE A 1 214 ? -12.000 4.984 24.420 1.00 90.50 214 ILE A C 1
ATOM 1708 O O . ILE A 1 214 ? -12.698 3.996 24.632 1.00 90.50 214 ILE A O 1
ATOM 1712 N N . SER A 1 215 ? -11.021 5.367 25.251 1.00 86.81 215 SER A N 1
ATOM 1713 C CA . SER A 1 215 ? -10.712 4.692 26.523 1.00 86.81 215 SER A CA 1
ATOM 1714 C C . SER A 1 215 ? -11.874 4.743 27.524 1.00 86.81 215 SER A C 1
ATOM 1716 O O . SER A 1 215 ? -11.956 3.920 28.433 1.00 86.81 215 SER A O 1
ATOM 1718 N N . LYS A 1 216 ? -12.804 5.690 27.336 1.00 86.19 216 LYS A N 1
ATOM 1719 C CA . LYS A 1 216 ? -14.014 5.853 28.151 1.00 86.19 216 LYS A CA 1
ATOM 1720 C C . LYS A 1 216 ? -15.110 4.837 27.819 1.00 86.19 216 LYS A C 1
ATOM 1722 O O . LYS A 1 216 ? -16.113 4.793 28.527 1.00 86.19 216 LYS A O 1
ATOM 1727 N N . PHE A 1 217 ? -14.945 4.050 26.756 1.00 86.31 217 PHE A N 1
ATOM 1728 C CA . PHE A 1 217 ? -15.881 3.000 26.360 1.00 86.31 217 PHE A CA 1
ATOM 1729 C C . PHE A 1 217 ? -15.243 1.625 26.537 1.00 86.31 217 PHE A C 1
ATOM 1731 O O . PHE A 1 217 ? -14.035 1.452 26.378 1.00 86.31 217 PHE A O 1
ATOM 1738 N N . SER A 1 218 ? -16.070 0.617 26.806 1.00 82.25 218 SER A N 1
ATOM 1739 C CA . SER A 1 218 ? -15.613 -0.769 26.886 1.00 82.25 218 SER A CA 1
ATOM 1740 C C . SER A 1 218 ? -15.709 -1.437 25.515 1.00 82.25 218 SER A C 1
ATOM 1742 O O . SER A 1 218 ? -16.619 -2.215 25.242 1.00 82.25 218 SER A O 1
ATOM 1744 N N . PHE A 1 219 ? -14.779 -1.126 24.608 1.00 85.50 219 PHE A N 1
ATOM 1745 C CA . PHE A 1 219 ? -14.716 -1.845 23.335 1.00 85.50 219 PHE A CA 1
ATOM 1746 C C . PHE A 1 219 ? -13.945 -3.161 23.504 1.00 85.50 219 PHE A C 1
ATOM 1748 O O . PHE A 1 219 ? -12.730 -3.139 23.727 1.00 85.50 219 PHE A O 1
ATOM 1755 N N . PRO A 1 220 ? -14.597 -4.331 23.375 1.00 82.81 220 PRO A N 1
ATOM 1756 C CA . PRO A 1 220 ? -13.930 -5.602 23.615 1.00 82.81 220 PRO A CA 1
ATOM 1757 C C . PRO A 1 220 ? -12.825 -5.824 22.582 1.00 82.81 220 PRO A C 1
ATOM 1759 O O . PRO A 1 220 ? -13.081 -5.760 21.383 1.00 82.81 220 PRO A O 1
ATOM 1762 N N . GLN A 1 221 ? -11.609 -6.152 23.025 1.00 89.50 221 GLN A N 1
ATOM 1763 C CA . GLN A 1 221 ? -10.509 -6.593 22.152 1.00 89.50 221 GLN A CA 1
ATOM 1764 C C . GLN A 1 221 ? -10.217 -5.627 20.982 1.00 89.50 221 GLN A C 1
ATOM 1766 O O . GLN A 1 221 ? -9.951 -6.071 19.865 1.00 89.50 221 GLN A O 1
ATOM 1771 N N . VAL A 1 222 ? -10.316 -4.312 21.201 1.00 95.06 222 VAL A N 1
ATOM 1772 C CA . VAL A 1 222 ? -9.826 -3.292 20.259 1.00 95.06 222 VAL A CA 1
ATOM 1773 C C . VAL A 1 222 ? -8.384 -2.935 20.636 1.00 95.06 222 VAL A C 1
ATOM 1775 O O . VAL A 1 222 ? -8.133 -2.652 21.807 1.00 95.06 222 VAL A O 1
ATOM 1778 N N . PRO A 1 223 ? -7.424 -2.963 19.693 1.00 96.19 223 PRO A N 1
ATOM 1779 C CA . PRO A 1 223 ? -6.049 -2.565 19.974 1.00 96.19 223 PRO A CA 1
ATOM 1780 C C . PRO A 1 223 ? -5.906 -1.094 20.366 1.00 96.19 223 PRO A C 1
ATOM 1782 O O . PRO A 1 223 ? -6.679 -0.236 19.938 1.00 96.19 223 PRO A O 1
ATOM 1785 N N . GLU A 1 224 ? -4.837 -0.787 21.095 1.00 94.75 224 GLU A N 1
ATOM 1786 C CA . GLU A 1 224 ? -4.452 0.589 21.387 1.00 94.75 224 GLU A CA 1
ATOM 1787 C C . GLU A 1 224 ? -4.024 1.326 20.103 1.00 94.75 224 GLU A C 1
ATOM 1789 O O . GLU A 1 224 ? -3.169 0.867 19.340 1.00 94.75 224 GLU A O 1
ATOM 1794 N N . PHE A 1 225 ? -4.618 2.491 19.844 1.00 96.56 225 PHE A N 1
ATOM 1795 C CA . PHE A 1 225 ? -4.245 3.341 18.703 1.00 96.56 225 PHE A CA 1
ATOM 1796 C C . PHE A 1 225 ? -2.993 4.181 18.977 1.00 96.56 225 PHE A C 1
ATOM 1798 O O . PHE A 1 225 ? -2.299 4.572 18.044 1.00 96.56 225 PHE A O 1
ATOM 1805 N N . SER A 1 226 ? -2.699 4.435 20.250 1.00 94.25 226 SER A N 1
ATOM 1806 C CA . SER A 1 226 ? -1.584 5.260 20.701 1.00 94.25 226 SER A CA 1
ATOM 1807 C C . SER A 1 226 ? -0.291 4.435 20.815 1.00 94.25 226 SER A C 1
ATOM 1809 O O . SER A 1 226 ? -0.260 3.470 21.575 1.00 94.25 226 SER A O 1
ATOM 1811 N N . PRO A 1 227 ? 0.808 4.787 20.121 1.00 94.44 227 PRO A N 1
ATOM 1812 C CA . PRO A 1 227 ? 2.088 4.084 20.269 1.00 94.44 227 PRO A CA 1
ATOM 1813 C C . PRO A 1 227 ? 2.945 4.547 21.470 1.00 94.44 227 PRO A C 1
ATOM 1815 O O . PRO A 1 227 ? 4.042 4.031 21.663 1.00 94.44 227 PRO A O 1
ATOM 1818 N N . GLN A 1 228 ? 2.500 5.522 22.271 1.00 89.62 228 GLN A N 1
ATOM 1819 C CA . GLN A 1 228 ? 3.306 6.221 23.289 1.00 89.62 228 GLN A CA 1
ATOM 1820 C C . GLN A 1 228 ? 3.841 5.300 24.397 1.00 89.62 228 GLN A C 1
ATOM 1822 O O . GLN A 1 228 ? 4.916 5.569 24.925 1.00 89.62 228 GLN A O 1
ATOM 1827 N N . GLY A 1 229 ? 3.132 4.215 24.725 1.00 90.50 229 GLY A N 1
ATOM 1828 C CA . GLY A 1 229 ? 3.560 3.228 25.725 1.00 90.50 229 GLY A CA 1
ATOM 1829 C C . GLY A 1 229 ? 4.557 2.180 25.215 1.00 90.50 229 GLY A C 1
ATOM 1830 O O . GLY A 1 229 ? 4.991 1.326 25.984 1.00 90.50 229 GLY A O 1
ATOM 1831 N N . TYR A 1 230 ? 4.925 2.212 23.930 1.00 95.19 230 TYR A N 1
ATOM 1832 C CA . TYR A 1 230 ? 5.733 1.170 23.300 1.00 95.19 230 TYR A CA 1
ATOM 1833 C C . TYR A 1 230 ? 7.140 1.665 22.974 1.00 95.19 230 TYR A C 1
ATOM 1835 O O . TYR A 1 230 ? 7.359 2.794 22.538 1.00 95.19 230 TYR A O 1
ATOM 1843 N N . LYS A 1 231 ? 8.116 0.770 23.139 1.00 92.19 231 LYS A N 1
ATOM 1844 C CA . LYS A 1 231 ? 9.535 1.057 22.893 1.00 92.19 231 LYS A CA 1
ATOM 1845 C C . LYS A 1 231 ? 9.852 1.280 21.410 1.00 92.19 231 LYS A C 1
ATOM 1847 O O . LYS A 1 231 ? 10.688 2.116 21.060 1.00 92.19 231 LYS A O 1
ATOM 1852 N N . ASP A 1 232 ? 9.220 0.501 20.541 1.00 92.81 232 ASP A N 1
ATOM 1853 C CA . ASP A 1 232 ? 9.529 0.418 19.117 1.00 92.81 232 ASP A CA 1
ATOM 1854 C C . ASP A 1 232 ? 8.297 -0.017 18.297 1.00 92.81 232 ASP A C 1
ATOM 1856 O O . ASP A 1 232 ? 7.338 -0.574 18.850 1.00 92.81 232 ASP A O 1
ATOM 1860 N N . PRO A 1 233 ? 8.299 0.249 16.973 1.00 94.81 233 PRO A N 1
ATOM 1861 C CA . PRO A 1 233 ? 7.162 -0.063 16.108 1.00 94.81 233 PRO A CA 1
ATOM 1862 C C . PRO A 1 233 ? 6.839 -1.555 16.033 1.00 94.81 233 PRO A C 1
ATOM 1864 O O . PRO A 1 233 ? 5.672 -1.916 15.911 1.00 94.81 233 PRO A O 1
ATOM 1867 N N . GLU A 1 234 ? 7.837 -2.435 16.126 1.00 95.56 234 GLU A N 1
ATOM 1868 C CA . GLU A 1 234 ? 7.617 -3.883 16.076 1.00 95.56 234 GLU A CA 1
ATOM 1869 C C . GLU A 1 234 ? 6.831 -4.394 17.288 1.00 95.56 234 GLU A C 1
ATOM 1871 O O . GLU A 1 234 ? 5.905 -5.185 17.112 1.00 95.56 234 GLU A O 1
ATOM 1876 N N . THR A 1 235 ? 7.122 -3.902 18.497 1.00 96.50 235 THR A N 1
ATOM 1877 C CA . THR A 1 235 ? 6.395 -4.304 19.708 1.00 96.50 235 THR A CA 1
ATOM 1878 C C . THR A 1 235 ? 4.951 -3.806 19.671 1.00 96.50 235 THR A C 1
ATOM 1880 O O . THR A 1 235 ? 4.033 -4.577 19.955 1.00 96.50 235 THR A O 1
ATOM 1883 N N . TYR A 1 236 ? 4.741 -2.547 19.272 1.00 97.88 236 TYR A N 1
ATOM 1884 C CA . TYR A 1 236 ? 3.408 -1.954 19.126 1.00 97.88 236 TYR A CA 1
ATOM 1885 C C . TYR A 1 236 ? 2.540 -2.725 18.128 1.00 97.88 236 TYR A C 1
ATOM 1887 O O . TYR A 1 236 ? 1.437 -3.172 18.455 1.00 97.88 236 TYR A O 1
ATOM 1895 N N . LEU A 1 237 ? 3.069 -2.948 16.922 1.00 98.06 237 LEU A N 1
ATOM 1896 C CA . LEU A 1 237 ? 2.344 -3.650 15.869 1.00 98.06 237 LEU A CA 1
ATOM 1897 C C . LEU A 1 237 ? 2.073 -5.105 16.247 1.00 98.06 237 LEU A C 1
ATOM 1899 O O . LEU A 1 237 ? 0.964 -5.589 16.027 1.00 98.06 237 LEU A O 1
ATOM 1903 N N . LYS A 1 238 ? 3.045 -5.795 16.858 1.00 97.62 238 LYS A N 1
ATOM 1904 C CA . LYS A 1 238 ? 2.863 -7.177 17.309 1.00 97.62 238 LYS A CA 1
ATOM 1905 C C . LYS A 1 238 ? 1.741 -7.289 18.336 1.00 97.62 238 LYS A C 1
ATOM 1907 O O . LYS A 1 238 ? 0.874 -8.143 18.182 1.00 97.62 238 LYS A O 1
ATOM 1912 N N . LYS A 1 239 ? 1.715 -6.407 19.339 1.00 97.56 239 LYS A N 1
ATOM 1913 C CA . LYS A 1 239 ? 0.680 -6.413 20.382 1.00 97.56 239 LYS A CA 1
ATOM 1914 C C . LYS A 1 239 ? -0.711 -6.135 19.822 1.00 97.56 239 LYS A C 1
ATOM 1916 O O . LYS A 1 239 ? -1.650 -6.853 20.155 1.00 97.56 239 LYS A O 1
ATOM 1921 N N . GLY A 1 240 ? -0.847 -5.157 18.927 1.00 97.31 240 GLY A N 1
ATOM 1922 C CA . GLY A 1 240 ? -2.137 -4.883 18.296 1.00 97.31 240 GLY A CA 1
ATOM 1923 C C . GLY A 1 240 ? -2.621 -6.020 17.391 1.00 97.31 240 GLY A C 1
ATOM 1924 O O . GLY A 1 240 ? -3.794 -6.393 17.441 1.00 97.31 240 GLY A O 1
ATOM 1925 N N . LEU A 1 241 ? -1.715 -6.643 16.633 1.00 96.75 241 LEU A N 1
ATOM 1926 C CA . LEU A 1 241 ? -2.030 -7.825 15.830 1.00 96.75 241 LEU A CA 1
ATOM 1927 C C . LEU A 1 241 ? -2.431 -9.024 16.704 1.00 96.75 241 LEU A C 1
ATOM 1929 O O . LEU A 1 241 ? -3.413 -9.683 16.388 1.00 96.75 241 LEU A O 1
ATOM 1933 N N . GLU A 1 242 ? -1.752 -9.280 17.827 1.00 95.50 242 GLU A N 1
ATOM 1934 C CA . GLU A 1 242 ? -2.128 -10.336 18.786 1.00 95.50 242 GLU A CA 1
ATOM 1935 C C . GLU A 1 242 ? -3.561 -10.151 19.319 1.00 95.50 242 GLU A C 1
ATOM 1937 O O . GLU A 1 242 ? -4.305 -11.128 19.428 1.00 95.50 242 GLU A O 1
ATOM 1942 N N . VAL A 1 243 ? -3.977 -8.909 19.600 1.00 95.94 243 VAL A N 1
ATOM 1943 C CA . VAL A 1 243 ? -5.353 -8.587 20.024 1.00 95.94 243 VAL A CA 1
ATOM 1944 C C . VAL A 1 243 ? -6.363 -8.905 18.918 1.00 95.94 243 VAL A C 1
ATOM 1946 O O . VAL A 1 243 ? -7.380 -9.549 19.182 1.00 95.94 243 VAL A O 1
ATOM 1949 N N . ILE A 1 244 ? -6.074 -8.503 17.677 1.00 95.19 244 ILE A N 1
ATOM 1950 C CA . ILE A 1 244 ? -6.940 -8.763 16.518 1.00 95.19 244 ILE A CA 1
ATOM 1951 C C . ILE A 1 244 ? -7.055 -10.263 16.247 1.00 95.19 244 ILE A C 1
ATOM 1953 O O . ILE A 1 244 ? -8.162 -10.789 16.129 1.00 95.19 244 ILE A O 1
ATOM 1957 N N . LEU A 1 245 ? -5.925 -10.968 16.195 1.00 93.06 245 LEU A N 1
ATOM 1958 C CA . LEU A 1 245 ? -5.902 -12.406 15.953 1.00 93.06 245 LEU A CA 1
ATOM 1959 C C . LEU A 1 245 ? -6.616 -13.164 17.071 1.00 93.06 245 LEU A C 1
ATOM 1961 O O . LEU A 1 245 ? -7.408 -14.054 16.794 1.00 93.06 245 LEU A O 1
ATOM 1965 N N . GLY A 1 246 ? -6.418 -12.764 18.329 1.00 92.56 246 GLY A N 1
ATOM 1966 C CA . GLY A 1 246 ? -7.118 -13.353 19.467 1.00 92.56 246 GLY A CA 1
ATOM 1967 C C . GLY A 1 246 ? -8.637 -13.146 19.457 1.00 92.56 246 GLY A C 1
ATOM 1968 O O . GLY A 1 246 ? -9.329 -13.845 20.198 1.00 92.56 246 GLY A O 1
ATOM 1969 N N . LYS A 1 247 ? -9.147 -12.201 18.655 1.00 93.25 247 LYS A N 1
ATOM 1970 C CA . LYS A 1 247 ? -10.579 -11.954 18.459 1.00 93.25 247 LYS A CA 1
ATOM 1971 C C . LYS A 1 247 ? -11.148 -12.681 17.237 1.00 93.25 247 LYS A C 1
ATOM 1973 O O . LYS A 1 247 ? -12.251 -13.216 17.331 1.00 93.25 247 LYS A O 1
ATOM 1978 N N . TRP A 1 248 ? -10.461 -12.620 16.098 1.00 92.44 248 TRP A N 1
ATOM 1979 C CA . TRP A 1 248 ? -10.996 -13.076 14.807 1.00 92.44 248 TRP A CA 1
ATOM 1980 C C . TRP A 1 248 ? -10.542 -14.478 14.397 1.00 92.44 248 TRP A C 1
ATOM 1982 O O . TRP A 1 248 ? -11.117 -15.048 13.475 1.00 92.44 248 TRP A O 1
ATOM 1992 N N . PHE A 1 249 ? -9.564 -15.062 15.092 1.00 90.75 249 PHE A N 1
ATOM 1993 C CA . PHE A 1 249 ? -9.116 -16.430 14.852 1.00 90.75 249 PHE A CA 1
ATOM 1994 C C . PHE A 1 249 ? -9.413 -17.321 16.064 1.00 90.75 249 PHE A C 1
ATOM 1996 O O . PHE A 1 249 ? -9.366 -16.855 17.208 1.00 90.75 249 PHE A O 1
ATOM 2003 N N . PRO A 1 250 ? -9.706 -18.615 15.840 1.00 88.00 250 PRO A N 1
ATOM 2004 C CA . PRO A 1 250 ? -9.841 -19.570 16.930 1.00 88.00 250 PRO A CA 1
ATOM 2005 C C . PRO A 1 250 ? -8.496 -19.782 17.641 1.00 88.00 250 PRO A C 1
ATOM 2007 O O . PRO A 1 250 ? -7.425 -19.463 17.114 1.00 88.00 250 PRO A O 1
ATOM 2010 N N . LYS A 1 251 ? -8.564 -20.330 18.859 1.00 86.81 251 LYS A N 1
ATOM 2011 C CA . LYS A 1 251 ? -7.395 -20.753 19.638 1.00 86.81 251 LYS A CA 1
ATOM 2012 C C . LYS A 1 251 ? -7.423 -22.280 19.807 1.00 86.81 251 LYS A C 1
ATOM 2014 O O . LYS A 1 251 ? -8.436 -22.775 20.301 1.00 86.81 251 LYS A O 1
ATOM 2019 N N . PRO A 1 252 ? -6.345 -23.011 19.458 1.00 87.50 252 PRO A N 1
ATOM 2020 C CA . PRO A 1 252 ? -5.100 -22.527 18.843 1.00 87.50 252 PRO A CA 1
ATOM 2021 C C . PRO A 1 252 ? -5.310 -21.996 17.413 1.00 87.50 252 PRO A C 1
ATOM 2023 O O . PRO A 1 252 ? -6.336 -22.272 16.793 1.00 87.50 252 PRO A O 1
ATOM 2026 N N . LEU A 1 253 ? -4.342 -21.222 16.902 1.00 85.88 253 LEU A N 1
ATOM 2027 C CA . LEU A 1 253 ? -4.402 -20.710 15.529 1.00 85.88 253 LEU A CA 1
ATOM 2028 C C . LEU A 1 253 ? -4.476 -21.878 14.531 1.00 85.88 253 LEU A C 1
ATOM 2030 O O . LEU A 1 253 ? -3.723 -22.843 14.693 1.00 85.88 253 LEU A O 1
ATOM 2034 N N . PRO A 1 254 ? -5.323 -21.797 13.489 1.00 85.75 254 PRO A N 1
ATOM 2035 C CA . PRO A 1 254 ? -5.420 -22.867 12.507 1.00 85.75 254 PRO A CA 1
ATOM 2036 C C . PRO A 1 254 ? -4.120 -23.040 11.720 1.00 85.75 254 PRO A C 1
ATOM 2038 O O . PRO A 1 254 ? -3.447 -22.061 11.383 1.00 85.75 254 PRO A O 1
ATOM 2041 N N . ALA A 1 255 ? -3.804 -24.290 11.389 1.00 85.31 255 ALA A N 1
ATOM 2042 C CA . ALA A 1 255 ? -2.733 -24.630 10.464 1.00 85.31 255 ALA A CA 1
ATOM 2043 C C . ALA A 1 255 ? -3.304 -24.727 9.044 1.00 85.31 255 ALA A C 1
ATOM 2045 O O . ALA A 1 255 ? -4.165 -25.562 8.770 1.00 85.31 255 ALA A O 1
ATOM 2046 N N . TYR A 1 256 ? -2.824 -23.873 8.144 1.00 85.25 256 TYR A N 1
ATOM 2047 C CA . TYR A 1 256 ? -3.271 -23.837 6.755 1.00 85.25 256 TYR A CA 1
ATOM 2048 C C . TYR A 1 256 ? -2.260 -24.512 5.830 1.00 85.25 256 TYR A C 1
ATOM 2050 O O . TYR A 1 256 ? -1.060 -24.275 5.942 1.00 85.25 256 TYR A O 1
ATOM 2058 N N . THR A 1 257 ? -2.752 -25.316 4.886 1.00 82.19 257 THR A N 1
ATOM 2059 C CA . THR A 1 257 ? -1.930 -26.032 3.891 1.00 82.19 257 THR A CA 1
ATOM 2060 C C . THR A 1 257 ? -2.057 -25.475 2.472 1.00 82.19 257 THR A C 1
ATOM 2062 O O . THR A 1 257 ? -1.252 -25.819 1.613 1.00 82.19 257 THR A O 1
ATOM 2065 N N . ALA A 1 258 ? -3.037 -24.603 2.219 1.00 84.12 258 ALA A N 1
ATOM 2066 C CA . ALA A 1 258 ? -3.298 -24.008 0.911 1.00 84.12 258 ALA A CA 1
ATOM 2067 C C . ALA A 1 258 ? -3.552 -22.499 1.018 1.00 84.12 258 ALA A C 1
ATOM 2069 O O . ALA A 1 258 ? -4.023 -22.006 2.047 1.00 84.12 258 ALA A O 1
ATOM 2070 N N . GLU A 1 259 ? -3.266 -21.764 -0.057 1.00 85.62 259 GLU A N 1
ATOM 2071 C CA . GLU A 1 259 ? -3.541 -20.328 -0.152 1.00 85.62 259 GLU A CA 1
ATOM 2072 C C . GLU A 1 259 ? -5.060 -20.035 -0.144 1.00 85.62 259 GLU A C 1
ATOM 2074 O O . GLU A 1 259 ? -5.859 -20.855 -0.605 1.00 85.62 259 GLU A O 1
ATOM 2079 N N . PRO A 1 260 ? -5.499 -18.886 0.401 1.00 87.44 260 PRO A N 1
ATOM 2080 C CA . PRO A 1 260 ? -6.896 -18.470 0.351 1.00 87.44 260 PRO A CA 1
ATOM 2081 C C . PRO A 1 260 ? -7.307 -18.062 -1.069 1.00 87.44 260 PRO A C 1
ATOM 2083 O O . PRO A 1 260 ? -6.511 -17.530 -1.841 1.00 87.44 260 PRO A O 1
ATOM 2086 N N . GLY A 1 261 ? -8.595 -18.206 -1.398 1.00 85.06 261 GLY A N 1
ATOM 2087 C CA . GLY A 1 261 ? -9.147 -17.772 -2.690 1.00 85.06 261 GLY A CA 1
ATOM 2088 C C . GLY A 1 261 ? -9.112 -16.252 -2.918 1.00 85.06 261 GLY A C 1
ATOM 2089 O O . GLY A 1 261 ? -9.415 -15.779 -4.010 1.00 85.06 261 GLY A O 1
ATOM 2090 N N . TYR A 1 262 ? -8.723 -15.458 -1.919 1.00 86.94 262 TYR A N 1
ATOM 2091 C CA . TYR A 1 262 ? -8.627 -13.996 -1.936 1.00 86.94 262 TYR A CA 1
ATOM 2092 C C . TYR A 1 262 ? -7.466 -13.535 -1.049 1.00 86.94 262 TYR A C 1
ATOM 2094 O O . TYR A 1 262 ? -6.998 -14.293 -0.214 1.00 86.94 262 TYR A O 1
ATOM 2102 N N . THR A 1 263 ? -6.993 -12.295 -1.209 1.00 89.88 263 THR A N 1
ATOM 2103 C CA . THR A 1 263 ? -5.920 -11.742 -0.363 1.00 89.88 263 THR A CA 1
ATOM 2104 C C . THR A 1 263 ? -6.350 -11.714 1.106 1.00 89.88 263 THR A C 1
ATOM 2106 O O . THR A 1 263 ? -7.149 -10.858 1.494 1.00 89.88 263 THR A O 1
ATOM 2109 N N . ALA A 1 264 ? -5.808 -12.635 1.902 1.00 92.31 264 ALA A N 1
ATOM 2110 C CA . ALA A 1 264 ? -6.112 -12.790 3.317 1.00 92.31 264 ALA A CA 1
ATOM 2111 C C . ALA A 1 264 ? -4.892 -13.277 4.099 1.00 92.31 264 ALA A C 1
ATOM 2113 O O . ALA A 1 264 ? -4.076 -14.050 3.599 1.00 92.31 264 ALA A O 1
ATOM 2114 N N . PHE A 1 265 ? -4.798 -12.826 5.341 1.00 94.06 265 PHE A N 1
ATOM 2115 C CA . PHE A 1 265 ? -3.839 -13.288 6.316 1.00 94.06 265 PHE A CA 1
ATOM 2116 C C . PHE A 1 265 ? -4.193 -14.714 6.746 1.00 94.06 265 PHE A C 1
ATOM 2118 O O . PHE A 1 265 ? -5.252 -14.959 7.323 1.00 94.06 265 PHE A O 1
ATOM 2125 N N . ARG A 1 266 ? -3.266 -15.640 6.511 1.00 91.00 266 ARG A N 1
ATOM 2126 C CA . ARG A 1 266 ? -3.295 -17.007 7.036 1.00 91.00 266 ARG A CA 1
ATOM 2127 C C . ARG A 1 266 ? -2.030 -17.268 7.855 1.00 91.00 266 ARG A C 1
ATOM 2129 O O . ARG A 1 266 ? -0.937 -17.223 7.283 1.00 91.00 266 ARG A O 1
ATOM 2136 N N . PRO A 1 267 ? -2.138 -17.548 9.167 1.00 88.50 267 PRO A N 1
ATOM 2137 C CA . PRO A 1 267 ? -1.029 -18.052 9.970 1.00 88.50 267 PRO A CA 1
ATOM 2138 C C . PRO A 1 267 ? -0.251 -19.158 9.244 1.00 88.50 267 PRO A C 1
ATOM 2140 O O . PRO A 1 267 ? -0.840 -20.096 8.714 1.00 88.50 267 PRO A O 1
ATOM 2143 N N . GLY A 1 268 ? 1.073 -19.021 9.177 1.00 86.69 268 GLY A N 1
ATOM 2144 C CA . GLY A 1 268 ? 1.949 -19.974 8.490 1.00 86.69 268 GLY A CA 1
ATOM 2145 C C . GLY A 1 268 ? 2.021 -19.826 6.965 1.00 86.69 268 GLY A C 1
ATOM 2146 O O . GLY A 1 268 ? 2.929 -20.388 6.370 1.00 86.69 268 GLY A O 1
ATOM 2147 N N . LEU A 1 269 ? 1.150 -19.043 6.321 1.00 89.62 269 LEU A N 1
ATOM 2148 C CA . LEU A 1 269 ? 1.217 -18.760 4.876 1.00 89.62 269 LEU A CA 1
ATOM 2149 C C . LEU A 1 269 ? 1.423 -17.274 4.558 1.00 89.62 269 LEU A C 1
ATOM 2151 O O . LEU A 1 269 ? 1.802 -16.918 3.447 1.00 89.62 269 LEU A O 1
ATOM 2155 N N . SER A 1 270 ? 1.165 -16.400 5.522 1.00 93.00 270 SER A N 1
ATOM 2156 C CA . SER A 1 270 ? 1.311 -14.952 5.411 1.00 93.00 270 SER A CA 1
ATOM 2157 C C . SER A 1 270 ? 2.486 -14.439 6.227 1.00 93.00 270 SER A C 1
ATOM 2159 O O . SER A 1 270 ? 2.833 -15.008 7.261 1.00 93.00 270 SER A O 1
ATOM 2161 N N . GLU A 1 271 ? 3.055 -13.317 5.794 1.00 94.06 271 GLU A N 1
ATOM 2162 C CA . GLU A 1 271 ? 4.149 -12.658 6.502 1.00 94.06 271 GLU A CA 1
ATOM 2163 C C . GLU A 1 271 ? 3.864 -11.185 6.770 1.00 94.06 271 GLU A C 1
ATOM 2165 O O . GLU A 1 271 ? 3.239 -10.501 5.954 1.00 94.06 271 GLU A O 1
ATOM 2170 N N . ILE A 1 272 ? 4.355 -10.698 7.910 1.00 96.44 272 ILE A N 1
ATOM 2171 C CA . ILE A 1 272 ? 4.287 -9.291 8.308 1.00 96.44 272 ILE A CA 1
ATOM 2172 C C . ILE A 1 272 ? 5.637 -8.894 8.901 1.00 96.44 272 ILE A C 1
ATOM 2174 O O . ILE A 1 272 ? 6.085 -9.471 9.896 1.00 96.44 272 ILE A O 1
ATOM 2178 N N . HIS A 1 273 ? 6.254 -7.874 8.312 1.00 95.12 273 HIS A N 1
ATOM 2179 C CA . HIS A 1 273 ? 7.581 -7.387 8.672 1.00 95.12 273 HIS A CA 1
ATOM 2180 C C . HIS A 1 273 ? 7.584 -5.879 8.895 1.00 95.12 273 HIS A C 1
ATOM 2182 O O . HIS A 1 273 ? 6.873 -5.145 8.211 1.00 95.12 273 HIS A O 1
ATOM 2188 N N . VAL A 1 274 ? 8.436 -5.409 9.801 1.00 95.50 274 VAL A N 1
ATOM 2189 C CA . VAL A 1 274 ? 8.680 -3.986 10.060 1.00 95.50 274 VAL A CA 1
ATOM 2190 C C . VAL A 1 274 ? 10.113 -3.656 9.674 1.00 95.50 274 VAL A C 1
ATOM 2192 O O . VAL A 1 274 ? 11.051 -4.308 10.128 1.00 95.50 274 VAL A O 1
ATOM 2195 N N . LEU A 1 275 ? 10.288 -2.631 8.843 1.00 92.31 275 LEU A N 1
ATOM 2196 C CA . LEU A 1 275 ? 11.591 -2.157 8.397 1.00 92.31 275 LEU A CA 1
ATOM 2197 C C . LEU A 1 275 ? 11.818 -0.742 8.890 1.00 92.31 275 LEU A C 1
ATOM 2199 O O . LEU A 1 275 ? 10.994 0.144 8.670 1.00 92.31 275 LEU A O 1
ATOM 2203 N N . TYR A 1 276 ? 12.952 -0.514 9.533 1.00 88.88 276 TYR A N 1
ATOM 2204 C CA . TYR A 1 276 ? 13.370 0.821 9.940 1.00 88.88 276 TYR A CA 1
ATOM 2205 C C . TYR A 1 276 ? 14.885 0.877 10.079 1.00 88.88 276 TYR A C 1
ATOM 2207 O O . TYR A 1 276 ? 15.573 -0.142 10.040 1.00 88.88 276 TYR A O 1
ATOM 2215 N N . ASN A 1 277 ? 15.430 2.077 10.214 1.00 83.62 277 ASN A N 1
ATOM 2216 C CA . ASN A 1 277 ? 16.827 2.263 10.564 1.00 83.62 277 ASN A CA 1
ATOM 2217 C C . ASN A 1 277 ? 16.895 2.896 11.966 1.00 83.62 277 ASN A C 1
ATOM 2219 O O . ASN A 1 277 ? 16.362 3.989 12.146 1.00 83.62 277 ASN A O 1
ATOM 2223 N N . PRO A 1 278 ? 17.493 2.234 12.977 1.00 76.81 278 PRO A N 1
ATOM 2224 C CA . PRO A 1 278 ? 17.568 2.791 14.324 1.00 76.81 278 PRO A CA 1
ATOM 2225 C C . PRO A 1 278 ? 18.529 3.985 14.431 1.00 76.81 278 PRO A C 1
ATOM 2227 O O . PRO A 1 278 ? 18.410 4.753 15.382 1.00 76.81 278 PRO A O 1
ATOM 2230 N N . THR A 1 279 ? 19.469 4.145 13.490 1.00 67.50 279 THR A N 1
ATOM 2231 C CA . THR A 1 279 ? 20.501 5.195 13.521 1.00 67.50 279 THR A CA 1
ATOM 2232 C C . THR A 1 279 ? 20.219 6.362 12.575 1.00 67.50 279 THR A C 1
ATOM 2234 O O . THR A 1 279 ? 20.798 7.432 12.746 1.00 67.50 279 THR A O 1
ATOM 2237 N N . VAL A 1 280 ? 19.315 6.203 11.603 1.00 63.53 280 VAL A N 1
ATOM 2238 C CA . VAL A 1 280 ? 18.939 7.267 10.659 1.00 63.53 280 VAL A CA 1
ATOM 2239 C C . VAL A 1 280 ? 17.622 7.927 11.064 1.00 63.53 280 VAL A C 1
ATOM 2241 O O . VAL A 1 280 ? 16.598 7.267 11.221 1.00 63.53 280 VAL A O 1
ATOM 2244 N N . GLY A 1 281 ? 17.642 9.262 11.110 1.00 61.69 281 GLY A N 1
ATOM 2245 C CA . GLY A 1 281 ? 16.483 10.071 10.740 1.00 61.69 281 GLY A CA 1
ATOM 2246 C C . GLY A 1 281 ? 15.411 10.297 11.800 1.00 61.69 281 GLY A C 1
ATOM 2247 O O . GLY A 1 281 ? 14.229 10.274 11.458 1.00 61.69 281 GLY A O 1
ATOM 2248 N N . LYS A 1 282 ? 15.780 10.604 13.053 1.00 62.12 282 LYS A N 1
ATOM 2249 C CA . LYS A 1 282 ? 14.851 11.333 13.938 1.00 62.12 282 LYS A CA 1
ATOM 2250 C C . LYS A 1 282 ? 14.429 12.628 13.230 1.00 62.12 282 LYS A C 1
ATOM 2252 O O . LYS A 1 282 ? 15.278 13.436 12.869 1.00 62.12 282 LYS A O 1
ATOM 2257 N N . GLY A 1 283 ? 13.134 12.777 12.965 1.00 60.34 283 GLY A N 1
ATOM 2258 C CA . GLY A 1 283 ? 12.567 13.897 12.203 1.00 60.34 283 GLY A CA 1
ATOM 2259 C C . GLY A 1 283 ? 12.500 13.711 10.679 1.00 60.34 283 GLY A C 1
ATOM 2260 O O . GLY A 1 283 ? 11.949 14.575 10.004 1.00 60.34 283 GLY A O 1
ATOM 2261 N N . SER A 1 284 ? 12.995 12.602 10.112 1.00 72.88 284 SER A N 1
ATOM 2262 C CA . SER A 1 284 ? 12.894 12.332 8.663 1.00 72.88 284 SER A CA 1
ATOM 2263 C C . SER A 1 284 ? 11.510 11.828 8.229 1.00 72.88 284 SER A C 1
ATOM 2265 O O . SER A 1 284 ? 11.118 11.998 7.073 1.00 72.88 284 SER A O 1
ATOM 2267 N N . GLY A 1 285 ? 10.758 11.235 9.159 1.00 89.38 285 GLY A N 1
ATOM 2268 C CA . GLY A 1 285 ? 9.350 10.893 9.001 1.00 89.38 285 GLY A CA 1
ATOM 2269 C C . GLY A 1 285 ? 9.034 9.821 7.954 1.00 89.38 285 GLY A C 1
ATOM 2270 O O . GLY A 1 285 ? 9.899 9.133 7.413 1.00 89.38 285 GLY A O 1
ATOM 2271 N N . ALA A 1 286 ? 7.743 9.678 7.661 1.00 94.62 286 ALA A N 1
ATOM 2272 C CA . ALA A 1 286 ? 7.226 8.631 6.780 1.00 94.62 286 ALA A CA 1
ATOM 2273 C C . ALA A 1 286 ? 7.637 8.789 5.306 1.00 94.62 286 ALA A C 1
ATOM 2275 O O . ALA A 1 286 ? 7.718 7.797 4.580 1.00 94.62 286 ALA A O 1
ATOM 2276 N N . LEU A 1 287 ? 7.915 10.017 4.849 1.00 92.88 287 LEU A N 1
ATOM 2277 C CA . LEU A 1 287 ? 8.344 10.265 3.470 1.00 92.88 287 LEU A CA 1
ATOM 2278 C C . LEU A 1 287 ? 9.721 9.645 3.186 1.00 92.88 287 LEU A C 1
ATOM 2280 O O . LEU A 1 287 ? 9.928 9.105 2.101 1.00 92.88 287 LEU A O 1
ATOM 2284 N N . GLN A 1 288 ? 10.633 9.653 4.164 1.00 90.56 288 GLN A N 1
ATOM 2285 C CA . GLN A 1 288 ? 11.929 8.981 4.048 1.00 90.56 288 GLN A CA 1
ATOM 2286 C C . GLN A 1 288 ? 11.764 7.460 3.941 1.00 90.56 288 GLN A C 1
ATOM 2288 O O . GLN A 1 288 ? 12.387 6.841 3.078 1.00 90.56 288 GLN A O 1
ATOM 2293 N N . ALA A 1 289 ? 10.887 6.862 4.753 1.00 92.69 289 ALA A N 1
ATOM 2294 C CA . ALA A 1 289 ? 10.593 5.432 4.665 1.00 92.69 289 ALA A CA 1
ATOM 2295 C C . ALA A 1 289 ? 9.986 5.075 3.299 1.00 92.69 289 ALA A C 1
ATOM 2297 O O . ALA A 1 289 ? 10.362 4.077 2.685 1.00 92.69 289 ALA A O 1
ATOM 2298 N N . MET A 1 290 ? 9.098 5.930 2.785 1.00 94.38 290 MET A N 1
ATOM 2299 C CA . MET A 1 290 ? 8.515 5.781 1.453 1.00 94.38 290 MET A CA 1
ATOM 2300 C C . MET A 1 290 ? 9.570 5.867 0.343 1.00 94.38 290 MET A C 1
ATOM 2302 O O . MET A 1 290 ? 9.522 5.081 -0.606 1.00 94.38 290 MET A O 1
ATOM 2306 N N . ASP A 1 291 ? 10.545 6.772 0.460 1.00 92.31 291 ASP A N 1
ATOM 2307 C CA . ASP A 1 291 ? 11.657 6.850 -0.488 1.00 92.31 291 ASP A CA 1
ATOM 2308 C C . ASP A 1 291 ? 12.526 5.590 -0.452 1.00 92.31 291 ASP A C 1
ATOM 2310 O O . ASP A 1 291 ? 12.802 4.994 -1.493 1.00 92.31 291 ASP A O 1
ATOM 2314 N N . ALA A 1 292 ? 12.871 5.113 0.744 1.00 90.88 292 ALA A N 1
ATOM 2315 C CA . ALA A 1 292 ? 13.638 3.886 0.924 1.00 90.88 292 ALA A CA 1
ATOM 2316 C C . ALA A 1 292 ? 12.926 2.666 0.309 1.00 90.88 292 ALA A C 1
ATOM 2318 O O . ALA A 1 292 ? 13.533 1.911 -0.455 1.00 90.88 292 ALA A O 1
ATOM 2319 N N . VAL A 1 293 ? 11.616 2.515 0.551 1.00 91.81 293 VAL A N 1
ATOM 2320 C CA . VAL A 1 293 ? 10.782 1.482 -0.090 1.00 91.81 293 VAL A CA 1
ATOM 2321 C C . VAL A 1 293 ? 10.825 1.616 -1.609 1.00 91.81 293 VAL A C 1
ATOM 2323 O O . VAL A 1 293 ? 10.998 0.625 -2.322 1.00 91.81 293 VAL A O 1
ATOM 2326 N N . GLY A 1 294 ? 10.669 2.830 -2.131 1.00 92.38 294 GLY A N 1
ATOM 2327 C CA . GLY A 1 294 ? 10.677 3.072 -3.566 1.00 92.38 294 GLY A CA 1
ATOM 2328 C C . GLY A 1 294 ? 12.015 2.725 -4.223 1.00 92.38 294 GLY A C 1
ATOM 2329 O O . GLY A 1 294 ? 12.018 2.095 -5.282 1.00 92.38 294 GLY A O 1
ATOM 2330 N N . CYS A 1 295 ? 13.139 3.069 -3.591 1.00 89.69 295 CYS A N 1
ATOM 2331 C CA . CYS A 1 295 ? 14.490 2.722 -4.042 1.00 89.69 295 CYS A CA 1
ATOM 2332 C C . CYS A 1 295 ? 14.703 1.205 -4.053 1.00 89.69 295 CYS A C 1
ATOM 2334 O O . CYS A 1 295 ? 15.114 0.646 -5.074 1.00 89.69 295 CYS A O 1
ATOM 2336 N N . MET A 1 296 ? 14.301 0.532 -2.976 1.00 88.25 296 MET A N 1
ATOM 2337 C CA . MET A 1 296 ? 14.325 -0.924 -2.849 1.00 88.25 296 MET A CA 1
ATOM 2338 C C . MET A 1 296 ? 13.514 -1.606 -3.963 1.00 88.25 296 MET A C 1
ATOM 2340 O O . MET A 1 296 ? 14.029 -2.465 -4.685 1.00 88.25 296 MET A O 1
ATOM 2344 N N . MET A 1 297 ? 12.264 -1.176 -4.186 1.00 89.38 297 MET A N 1
ATOM 2345 C CA . MET A 1 297 ? 11.422 -1.696 -5.270 1.00 89.38 297 MET A CA 1
ATOM 2346 C C . MET A 1 297 ? 12.012 -1.408 -6.655 1.00 89.38 297 MET A C 1
ATOM 2348 O O . MET A 1 297 ? 11.985 -2.284 -7.523 1.00 89.38 297 MET A O 1
ATOM 2352 N N . LYS A 1 298 ? 12.529 -0.194 -6.882 1.00 87.31 298 LYS A N 1
ATOM 2353 C CA . LYS A 1 298 ? 13.140 0.228 -8.150 1.00 87.31 298 LYS A CA 1
ATOM 2354 C C . LYS A 1 298 ? 14.342 -0.651 -8.477 1.00 87.31 298 LYS A C 1
ATOM 2356 O O . LYS A 1 298 ? 14.367 -1.244 -9.552 1.00 87.31 298 LYS A O 1
ATOM 2361 N N . LYS A 1 299 ? 15.290 -0.784 -7.546 1.00 85.69 299 LYS A N 1
ATOM 2362 C CA . LYS A 1 299 ? 16.511 -1.587 -7.703 1.00 85.69 299 LYS A CA 1
ATOM 2363 C C . LYS A 1 299 ? 16.182 -3.039 -8.039 1.00 85.69 299 LYS A C 1
ATOM 2365 O O . LYS A 1 299 ? 16.730 -3.586 -8.992 1.00 85.69 299 LYS A O 1
ATOM 2370 N N . TYR A 1 300 ? 15.235 -3.634 -7.312 1.00 87.06 300 TYR A N 1
ATOM 2371 C CA . TYR A 1 300 ? 14.875 -5.033 -7.513 1.00 87.06 300 TYR A CA 1
ATOM 2372 C C . TYR A 1 300 ? 14.121 -5.270 -8.830 1.00 87.06 300 TYR A C 1
ATOM 2374 O O . TYR A 1 300 ? 14.488 -6.137 -9.620 1.00 87.06 300 TYR A O 1
ATOM 2382 N N . ARG A 1 301 ? 13.081 -4.474 -9.114 1.00 84.38 301 ARG A N 1
ATOM 2383 C CA . ARG A 1 301 ? 12.180 -4.698 -10.263 1.00 84.38 301 ARG A CA 1
ATOM 2384 C C . ARG A 1 301 ? 12.715 -4.184 -11.596 1.00 84.38 301 ARG A C 1
ATOM 2386 O O . ARG A 1 301 ? 12.118 -4.486 -12.634 1.00 84.38 301 ARG A O 1
ATOM 2393 N N . TYR A 1 302 ? 13.760 -3.357 -11.580 1.00 76.44 302 TYR A N 1
ATOM 2394 C CA . TYR A 1 302 ? 14.411 -2.886 -12.801 1.00 76.44 302 TYR A CA 1
ATOM 2395 C C . TYR A 1 302 ? 15.221 -4.001 -13.464 1.00 76.44 302 TYR A C 1
ATOM 2397 O O . TYR A 1 302 ? 15.180 -4.140 -14.681 1.00 76.44 302 TYR A O 1
ATOM 2405 N N . ILE A 1 303 ? 15.908 -4.812 -12.656 1.00 70.69 303 ILE A N 1
ATOM 2406 C CA . ILE A 1 303 ? 16.795 -5.873 -13.138 1.00 70.69 303 ILE A CA 1
ATOM 2407 C C . ILE A 1 303 ? 16.059 -7.213 -13.206 1.00 70.69 303 ILE A C 1
ATOM 2409 O O . ILE A 1 303 ? 16.341 -8.001 -14.100 1.00 70.69 303 ILE A O 1
ATOM 2413 N N . ASN A 1 304 ? 15.090 -7.462 -12.315 1.00 82.06 304 ASN A N 1
ATOM 2414 C CA . ASN A 1 304 ? 14.468 -8.778 -12.184 1.00 82.06 304 ASN A CA 1
ATOM 2415 C C . ASN A 1 304 ? 13.016 -8.836 -12.702 1.00 82.06 304 ASN A C 1
ATOM 2417 O O . ASN A 1 304 ? 12.219 -7.922 -12.433 1.00 82.06 304 ASN A O 1
ATOM 2421 N N . PRO A 1 305 ? 12.633 -9.933 -13.380 1.00 87.38 305 PRO A N 1
ATOM 2422 C CA . PRO A 1 305 ? 13.497 -10.984 -13.942 1.00 87.38 305 PRO A CA 1
ATOM 2423 C C . PRO A 1 305 ? 14.155 -10.530 -15.261 1.00 87.38 305 PRO A C 1
ATOM 2425 O O . PRO A 1 305 ? 13.473 -10.109 -16.198 1.00 87.38 305 PRO A O 1
ATOM 2428 N N . LYS A 1 306 ? 15.492 -10.608 -15.330 1.00 86.75 306 LYS A N 1
ATOM 2429 C CA . LYS A 1 306 ? 16.277 -10.115 -16.476 1.00 86.75 306 LYS A CA 1
ATOM 2430 C C . LYS A 1 306 ? 15.975 -10.908 -17.747 1.00 86.75 306 LYS A C 1
ATOM 2432 O O . LYS A 1 306 ? 15.753 -10.304 -18.790 1.00 86.75 306 LYS A O 1
ATOM 2437 N N . ASN A 1 307 ? 15.908 -12.233 -17.625 1.00 90.31 307 ASN A N 1
ATOM 2438 C CA . ASN A 1 307 ? 15.728 -13.143 -18.754 1.00 90.31 307 ASN A CA 1
ATOM 2439 C C . ASN A 1 307 ? 14.389 -12.904 -19.465 1.00 90.31 307 ASN A C 1
ATOM 2441 O O . ASN A 1 307 ? 14.377 -12.758 -20.679 1.00 90.31 307 ASN A O 1
ATOM 2445 N N . GLU A 1 308 ? 13.284 -12.740 -18.725 1.00 91.25 308 GLU A N 1
ATOM 2446 C CA . GLU A 1 308 ? 11.982 -12.408 -19.332 1.00 91.25 308 GLU A CA 1
ATOM 2447 C C . GLU A 1 308 ? 12.025 -11.072 -20.074 1.00 91.25 308 GLU A C 1
ATOM 2449 O O . GLU A 1 308 ? 11.479 -10.936 -21.166 1.00 91.25 308 GLU A O 1
ATOM 2454 N N . ALA A 1 309 ? 12.663 -10.058 -19.478 1.00 89.75 309 ALA A N 1
ATOM 2455 C CA . ALA A 1 309 ? 12.788 -8.749 -20.104 1.00 89.75 309 ALA A CA 1
ATOM 2456 C C . ALA A 1 309 ? 13.649 -8.803 -21.376 1.00 89.75 309 ALA A C 1
ATOM 2458 O O . ALA A 1 309 ? 13.332 -8.110 -22.340 1.00 89.75 309 ALA A O 1
ATOM 2459 N N . GLN A 1 310 ? 14.707 -9.618 -21.384 1.00 90.25 310 GLN A N 1
ATOM 2460 C CA . GLN A 1 310 ? 15.555 -9.851 -22.553 1.00 90.25 310 GLN A CA 1
ATOM 2461 C C . GLN A 1 310 ? 14.807 -10.604 -23.657 1.00 90.25 310 GLN A C 1
ATOM 2463 O O . GLN A 1 310 ? 14.825 -10.147 -24.795 1.00 90.25 310 GLN A O 1
ATOM 2468 N N . ASP A 1 311 ? 14.095 -11.680 -23.323 1.00 92.69 311 ASP A N 1
ATOM 2469 C CA . ASP A 1 311 ? 13.308 -12.461 -24.284 1.00 92.69 311 ASP A CA 1
ATOM 2470 C C . ASP A 1 311 ? 12.202 -11.604 -24.923 1.00 92.69 311 ASP A C 1
ATOM 2472 O O . ASP A 1 311 ? 12.098 -11.498 -26.142 1.00 92.69 311 ASP A O 1
ATOM 2476 N N . MET A 1 312 ? 11.458 -10.840 -24.113 1.00 92.25 312 MET A N 1
ATOM 2477 C CA . MET A 1 312 ? 10.487 -9.864 -24.624 1.00 92.25 312 MET A CA 1
ATOM 2478 C C . MET A 1 312 ? 11.115 -8.818 -25.556 1.00 92.25 312 MET A C 1
ATOM 2480 O O . MET A 1 312 ? 10.493 -8.436 -26.550 1.00 92.25 312 MET A O 1
ATOM 2484 N N . HIS A 1 313 ? 12.305 -8.310 -25.222 1.00 90.44 313 HIS A N 1
ATOM 2485 C CA . HIS A 1 313 ? 13.019 -7.326 -26.041 1.00 90.44 313 HIS A CA 1
ATOM 2486 C C . HIS A 1 313 ? 13.439 -7.922 -27.388 1.00 90.44 313 HIS A C 1
ATOM 2488 O O . HIS A 1 313 ? 13.178 -7.312 -28.425 1.00 90.44 313 HIS A O 1
ATOM 2494 N N . GLN A 1 314 ? 13.998 -9.133 -27.376 1.00 90.44 314 GLN A N 1
ATOM 2495 C CA . GLN A 1 314 ? 14.391 -9.874 -28.571 1.00 90.44 314 GLN A CA 1
ATOM 2496 C C . GLN A 1 314 ? 13.183 -10.200 -29.460 1.00 90.44 314 GLN A C 1
ATOM 2498 O O . GLN A 1 314 ? 13.218 -9.931 -30.661 1.00 90.44 314 GLN A O 1
ATOM 2503 N N . ALA A 1 315 ? 12.094 -10.696 -28.871 1.00 91.69 315 ALA A N 1
ATOM 2504 C CA . ALA A 1 315 ? 10.859 -11.025 -29.575 1.00 91.69 315 ALA A CA 1
ATOM 2505 C C . ALA A 1 315 ? 10.255 -9.810 -30.304 1.00 91.69 315 ALA A C 1
ATOM 2507 O O . ALA A 1 315 ? 9.792 -9.924 -31.439 1.00 91.69 315 ALA A O 1
ATOM 2508 N N . LEU A 1 316 ? 10.330 -8.612 -29.704 1.00 90.88 316 LEU A N 1
ATOM 2509 C CA . LEU A 1 316 ? 9.895 -7.371 -30.360 1.00 90.88 316 LEU A CA 1
ATOM 2510 C C . LEU A 1 316 ? 10.752 -7.009 -31.580 1.00 90.88 316 LEU A C 1
ATOM 2512 O O . LEU A 1 316 ? 10.212 -6.517 -32.569 1.00 90.88 316 LEU A O 1
ATOM 2516 N N . HIS A 1 317 ? 12.068 -7.229 -31.521 1.00 87.88 317 HIS A N 1
ATOM 2517 C CA . HIS A 1 317 ? 12.967 -6.975 -32.655 1.00 87.88 317 HIS A CA 1
ATOM 2518 C C . HIS A 1 317 ? 12.764 -7.980 -33.783 1.00 87.88 317 HIS A C 1
ATOM 2520 O O . HIS A 1 317 ? 12.686 -7.600 -34.949 1.00 87.88 317 HIS A O 1
ATOM 2526 N N . GLN A 1 318 ? 12.625 -9.255 -33.429 1.00 89.94 318 GLN A N 1
ATOM 2527 C CA . GLN A 1 318 ? 12.463 -10.358 -34.377 1.00 89.94 318 GLN A CA 1
ATOM 2528 C C . GLN A 1 318 ? 11.024 -10.489 -34.896 1.00 89.94 318 GLN A C 1
ATOM 2530 O O . GLN A 1 318 ? 10.781 -11.223 -35.851 1.00 89.94 318 GLN A O 1
ATOM 2535 N N . ARG A 1 319 ? 10.071 -9.750 -34.307 1.00 89.25 319 ARG A N 1
ATOM 2536 C CA . ARG A 1 319 ? 8.625 -9.848 -34.578 1.00 89.25 319 ARG A CA 1
ATOM 2537 C C . ARG A 1 319 ? 8.096 -11.269 -34.376 1.00 89.25 319 ARG A C 1
ATOM 2539 O O . ARG A 1 319 ? 7.242 -11.743 -35.128 1.00 89.25 319 ARG A O 1
ATOM 2546 N N . THR A 1 320 ? 8.624 -11.920 -33.351 1.00 91.75 320 THR A N 1
ATOM 2547 C CA . THR A 1 320 ? 8.259 -13.259 -32.892 1.00 91.75 320 THR A CA 1
ATOM 2548 C C . THR A 1 320 ? 7.557 -13.170 -31.540 1.00 91.75 320 THR A C 1
ATOM 2550 O O . THR A 1 320 ? 7.446 -12.088 -30.949 1.00 91.75 320 THR A O 1
ATOM 2553 N N . THR A 1 321 ? 7.058 -14.306 -31.064 1.00 90.88 321 THR A N 1
ATOM 2554 C CA . THR A 1 321 ? 6.500 -14.469 -29.721 1.00 90.88 321 THR A CA 1
ATOM 2555 C C . THR A 1 321 ? 7.624 -14.772 -28.718 1.00 90.88 321 THR A C 1
ATOM 2557 O O . THR A 1 321 ? 8.522 -15.546 -29.052 1.00 90.88 321 THR A O 1
ATOM 2560 N N . PRO A 1 322 ? 7.597 -14.189 -27.505 1.00 93.69 322 PRO A N 1
ATOM 2561 C CA . PRO A 1 322 ? 8.446 -14.616 -26.395 1.00 93.69 322 PRO A CA 1
ATOM 2562 C C . PRO A 1 322 ? 8.359 -16.126 -26.127 1.00 93.69 322 PRO A C 1
ATOM 2564 O O . PRO A 1 322 ? 7.316 -16.743 -26.322 1.00 93.69 322 PRO A O 1
ATOM 2567 N N . SER A 1 323 ? 9.448 -16.712 -25.645 1.00 93.62 323 SER A N 1
ATOM 2568 C CA . SER A 1 323 ? 9.595 -18.160 -25.456 1.00 93.62 323 SER A CA 1
ATOM 2569 C C . SER A 1 323 ? 9.179 -18.677 -24.074 1.00 93.62 323 SER A C 1
ATOM 2571 O O . SER A 1 323 ? 8.887 -19.863 -23.929 1.00 93.62 323 SER A O 1
ATOM 2573 N N . PHE A 1 324 ? 9.153 -17.822 -23.047 1.00 93.31 324 PHE A N 1
ATOM 2574 C CA . PHE A 1 324 ? 8.805 -18.252 -21.686 1.00 93.31 324 PHE A CA 1
ATOM 2575 C C . PHE A 1 324 ? 7.342 -18.692 -21.565 1.00 93.31 324 PHE A C 1
ATOM 2577 O O . PHE A 1 324 ? 6.446 -18.092 -22.148 1.00 93.31 324 PHE A O 1
ATOM 2584 N N . THR A 1 325 ? 7.063 -19.697 -20.741 1.00 93.19 325 THR A N 1
ATOM 2585 C CA . THR A 1 325 ? 5.697 -20.198 -20.509 1.00 93.19 325 THR A CA 1
ATOM 2586 C C . THR A 1 325 ? 4.981 -19.487 -19.365 1.00 93.19 325 THR A C 1
ATOM 2588 O O . THR A 1 325 ? 3.756 -19.495 -19.329 1.00 93.19 325 THR A O 1
ATOM 2591 N N . GLU A 1 326 ? 5.719 -18.829 -18.470 1.00 93.44 326 GLU A N 1
ATOM 2592 C CA . GLU A 1 326 ? 5.215 -18.178 -17.256 1.00 93.44 326 GLU A CA 1
ATOM 2593 C C . GLU A 1 326 ? 5.727 -16.738 -17.144 1.00 93.44 326 GLU A C 1
ATOM 2595 O O . GLU A 1 326 ? 6.874 -16.450 -17.488 1.00 93.44 326 GLU A O 1
ATOM 2600 N N . LEU A 1 327 ? 4.902 -15.826 -16.615 1.00 92.69 327 LEU A N 1
ATOM 2601 C CA . LEU A 1 327 ? 5.317 -14.446 -16.334 1.00 92.69 327 LEU A CA 1
ATOM 2602 C C . LEU A 1 327 ? 5.630 -14.251 -14.843 1.00 92.69 327 LEU A C 1
ATOM 2604 O O . LEU A 1 327 ? 4.792 -13.778 -14.071 1.00 92.69 327 LEU A O 1
ATOM 2608 N N . THR A 1 328 ? 6.864 -14.528 -14.427 1.00 91.88 328 THR A N 1
ATOM 2609 C CA . THR A 1 328 ? 7.337 -14.427 -13.032 1.00 91.88 328 THR A CA 1
ATOM 2610 C C . THR A 1 328 ? 7.119 -13.032 -12.451 1.00 91.88 328 THR A C 1
ATOM 2612 O O . THR A 1 328 ? 6.731 -12.883 -11.290 1.00 91.88 328 THR A O 1
ATOM 2615 N N . LYS A 1 329 ? 7.304 -11.960 -13.238 1.00 90.69 329 LYS A N 1
ATOM 2616 C CA . LYS A 1 329 ? 7.090 -10.588 -12.729 1.00 90.69 329 LYS A CA 1
ATOM 2617 C C . LYS A 1 329 ? 5.653 -10.341 -12.249 1.00 90.69 329 LYS A C 1
ATOM 2619 O O . LYS A 1 329 ? 5.445 -9.435 -11.434 1.00 90.69 329 LYS A O 1
ATOM 2624 N N . ALA A 1 330 ? 4.686 -11.135 -12.722 1.00 91.88 330 ALA A N 1
ATOM 2625 C CA . ALA A 1 330 ? 3.273 -11.070 -12.345 1.00 91.88 330 ALA A CA 1
ATOM 2626 C C . ALA A 1 330 ? 3.011 -11.377 -10.865 1.00 91.88 330 ALA A C 1
ATOM 2628 O O . ALA A 1 330 ? 1.968 -10.984 -10.347 1.00 91.88 330 ALA A O 1
ATOM 2629 N N . GLN A 1 331 ? 3.984 -11.944 -10.146 1.00 91.44 331 GLN A N 1
ATOM 2630 C CA . GLN A 1 331 ? 3.920 -12.108 -8.690 1.00 91.44 331 GLN A CA 1
ATOM 2631 C C . GLN A 1 331 ? 3.770 -10.761 -7.944 1.00 91.44 331 GLN A C 1
ATOM 2633 O O . GLN A 1 331 ? 3.194 -10.707 -6.862 1.00 91.44 331 GLN A O 1
ATOM 2638 N N . PHE A 1 332 ? 4.175 -9.634 -8.550 1.00 89.69 332 PHE A N 1
ATOM 2639 C CA . PHE A 1 332 ? 3.899 -8.275 -8.044 1.00 89.69 332 PHE A CA 1
ATOM 2640 C C . PHE A 1 332 ? 2.524 -7.713 -8.470 1.00 89.69 332 PHE A C 1
ATOM 2642 O O . PHE A 1 332 ? 2.294 -6.497 -8.406 1.00 89.69 332 PHE A O 1
ATOM 2649 N N . GLY A 1 333 ? 1.620 -8.573 -8.940 1.00 89.62 333 GLY A N 1
ATOM 2650 C CA . GLY A 1 333 ? 0.275 -8.244 -9.402 1.00 89.62 333 GLY A CA 1
ATOM 2651 C C . GLY A 1 333 ? 0.191 -7.696 -10.828 1.00 89.62 333 GLY A C 1
ATOM 2652 O O . GLY A 1 333 ? 1.193 -7.373 -11.468 1.00 89.62 333 GLY A O 1
ATOM 2653 N N . LEU A 1 334 ? -1.047 -7.528 -11.298 1.00 87.81 334 LEU A N 1
ATOM 2654 C CA . LEU A 1 334 ? -1.388 -7.036 -12.636 1.00 87.81 334 LEU A CA 1
ATOM 2655 C C . LEU A 1 334 ? -2.147 -5.688 -12.574 1.00 87.81 334 LEU A C 1
ATOM 2657 O O . LEU A 1 334 ? -2.756 -5.360 -11.550 1.00 87.81 334 LEU A O 1
ATOM 2661 N N . PRO A 1 335 ? -2.141 -4.876 -13.654 1.00 84.69 335 PRO A N 1
ATOM 2662 C CA . PRO A 1 335 ? -1.382 -5.056 -14.894 1.00 84.69 335 PRO A CA 1
ATOM 2663 C C . PRO A 1 335 ? 0.100 -4.679 -14.748 1.00 84.69 335 PRO A C 1
ATOM 2665 O O . PRO A 1 335 ? 0.462 -3.811 -13.946 1.00 84.69 335 PRO A O 1
ATOM 2668 N N . ILE A 1 336 ? 0.950 -5.279 -15.584 1.00 86.38 336 ILE A N 1
ATOM 2669 C CA . ILE A 1 336 ? 2.377 -4.931 -15.692 1.00 86.38 336 ILE A CA 1
ATOM 2670 C C . ILE A 1 336 ? 2.632 -4.260 -17.029 1.00 86.38 336 ILE A C 1
ATOM 2672 O O . ILE A 1 336 ? 2.106 -4.674 -18.056 1.00 86.38 336 ILE A O 1
ATOM 2676 N N . ILE A 1 337 ? 3.456 -3.217 -17.009 1.00 86.00 337 ILE A N 1
ATOM 2677 C CA . ILE A 1 337 ? 3.847 -2.480 -18.201 1.00 86.00 337 ILE A CA 1
ATOM 2678 C C . ILE A 1 337 ? 5.351 -2.644 -18.412 1.00 86.00 337 ILE A C 1
ATOM 2680 O O . ILE A 1 337 ? 6.137 -2.288 -17.534 1.00 86.00 337 ILE A O 1
ATOM 2684 N N . TYR A 1 338 ? 5.729 -3.119 -19.597 1.00 88.25 338 TYR A N 1
ATOM 2685 C CA . TYR A 1 338 ? 7.105 -3.132 -20.085 1.00 88.25 338 TYR A CA 1
ATOM 2686 C C . TYR A 1 338 ? 7.269 -2.050 -21.148 1.00 88.25 338 TYR A C 1
ATOM 2688 O O . TYR A 1 338 ? 6.422 -1.898 -22.030 1.00 88.25 338 TYR A O 1
ATOM 2696 N N . ASN A 1 339 ? 8.357 -1.294 -21.047 1.00 85.94 339 ASN A N 1
ATOM 2697 C CA . ASN A 1 339 ? 8.760 -0.287 -22.019 1.00 85.94 339 ASN A CA 1
ATOM 2698 C C . ASN A 1 339 ? 10.226 -0.538 -22.357 1.00 85.94 339 ASN A C 1
ATOM 2700 O O . ASN A 1 339 ? 11.062 -0.549 -21.454 1.00 85.94 339 ASN A O 1
ATOM 2704 N N . PHE A 1 340 ? 10.523 -0.713 -23.638 1.00 86.25 340 PHE A N 1
ATOM 2705 C CA . PHE A 1 340 ? 11.853 -1.045 -24.118 1.00 86.25 340 PHE A CA 1
ATOM 2706 C C . PHE A 1 340 ? 12.421 0.061 -25.008 1.00 86.25 340 PHE A C 1
ATOM 2708 O O . PHE A 1 340 ? 11.701 0.668 -25.804 1.00 86.25 340 PHE A O 1
ATOM 2715 N N . ARG A 1 341 ? 13.725 0.312 -24.859 1.00 81.06 341 ARG A N 1
ATOM 2716 C CA . ARG A 1 341 ? 14.502 1.260 -25.673 1.00 81.06 341 ARG A CA 1
ATOM 2717 C C . ARG A 1 341 ? 15.144 0.546 -26.859 1.00 81.06 341 ARG A C 1
ATOM 2719 O O . ARG A 1 341 ? 15.444 -0.648 -26.763 1.00 81.06 341 ARG A O 1
ATOM 2726 N N . GLY A 1 342 ? 15.306 1.266 -27.968 1.00 71.62 342 GLY A N 1
ATOM 2727 C CA . GLY A 1 342 ? 15.973 0.738 -29.160 1.00 71.62 342 GLY A CA 1
ATOM 2728 C C . GLY A 1 342 ? 17.474 0.542 -28.927 1.00 71.62 342 GLY A C 1
ATOM 2729 O O . GLY A 1 342 ? 18.060 1.205 -28.075 1.00 71.62 342 GLY A O 1
ATOM 2730 N N . GLU A 1 343 ? 18.108 -0.348 -29.695 1.00 64.81 343 GLU A N 1
ATOM 2731 C CA . GLU A 1 343 ? 19.545 -0.657 -29.559 1.00 64.81 343 GLU A CA 1
ATOM 2732 C C . GLU A 1 343 ? 20.439 0.579 -29.715 1.00 64.81 343 GLU A C 1
ATOM 2734 O O . GLU A 1 343 ? 21.398 0.753 -28.969 1.00 64.81 343 GLU A O 1
ATOM 2739 N N . ARG A 1 344 ? 20.074 1.488 -30.626 1.00 57.56 344 ARG A N 1
ATOM 2740 C CA . ARG A 1 344 ? 20.843 2.706 -30.935 1.00 57.56 344 ARG A CA 1
ATOM 2741 C C . ARG A 1 344 ? 20.778 3.790 -29.856 1.00 57.56 344 ARG A C 1
ATOM 2743 O O . ARG A 1 344 ? 21.401 4.829 -30.022 1.00 57.56 344 ARG A O 1
ATOM 2750 N N . GLU A 1 345 ? 20.007 3.582 -28.790 1.00 55.38 345 GLU A N 1
ATOM 2751 C CA . GLU A 1 345 ? 19.749 4.602 -27.764 1.00 55.38 345 GLU A CA 1
ATOM 2752 C C . GLU A 1 345 ? 20.445 4.328 -26.428 1.00 55.38 345 GLU A C 1
ATOM 2754 O O . GLU A 1 345 ? 20.307 5.095 -25.469 1.00 55.38 345 GLU A O 1
ATOM 2759 N N . PHE A 1 346 ? 21.189 3.227 -26.330 1.00 55.66 346 PHE A N 1
ATOM 2760 C CA . PHE A 1 346 ? 22.053 2.992 -25.183 1.00 55.66 346 PHE A CA 1
ATOM 2761 C C . PHE A 1 346 ? 23.300 3.880 -25.303 1.00 55.66 346 PHE A C 1
ATOM 2763 O O . PHE A 1 346 ? 24.093 3.734 -26.224 1.00 55.66 346 PHE A O 1
ATOM 2770 N N . GLY A 1 347 ? 23.463 4.822 -24.367 1.00 51.47 347 GLY A N 1
ATOM 2771 C CA . GLY A 1 347 ? 24.639 5.702 -24.294 1.00 51.47 347 GLY A CA 1
ATOM 2772 C C . GLY A 1 347 ? 24.521 7.036 -25.038 1.00 51.47 347 GLY A C 1
ATOM 2773 O O . GLY A 1 347 ? 25.411 7.871 -24.908 1.00 51.47 347 GLY A O 1
ATOM 2774 N N . THR A 1 348 ? 23.428 7.293 -25.763 1.00 49.03 348 THR A N 1
ATOM 2775 C CA . THR A 1 348 ? 23.203 8.584 -26.434 1.00 49.03 348 THR A CA 1
ATOM 2776 C C . THR A 1 348 ? 22.592 9.605 -25.461 1.00 49.03 348 THR A C 1
ATOM 2778 O O . THR A 1 348 ? 21.548 9.323 -24.864 1.00 49.03 348 THR A O 1
ATOM 2781 N N . PRO A 1 349 ? 23.175 10.807 -25.290 1.00 43.53 349 PRO A N 1
ATOM 2782 C CA . PRO A 1 349 ? 22.539 11.881 -24.530 1.00 43.53 349 PRO A CA 1
ATOM 2783 C C . PRO A 1 349 ? 21.238 12.323 -25.221 1.00 43.53 349 PRO A C 1
ATOM 2785 O O . PRO A 1 349 ? 21.269 12.814 -26.346 1.00 43.53 349 PRO A O 1
ATOM 2788 N N . GLY A 1 350 ? 20.083 12.157 -24.570 1.00 52.06 350 GLY A N 1
ATOM 2789 C CA . GLY A 1 350 ? 18.791 12.544 -25.147 1.00 52.06 350 GLY A CA 1
ATOM 2790 C C . GLY A 1 350 ? 17.581 11.943 -24.432 1.00 52.06 350 GLY A C 1
ATOM 2791 O O . GLY A 1 350 ? 17.725 11.178 -23.479 1.00 52.06 350 GLY A O 1
ATOM 2792 N N . ILE A 1 351 ? 16.373 12.305 -24.886 1.00 52.78 351 ILE A N 1
ATOM 2793 C CA . ILE A 1 351 ? 15.126 11.664 -24.439 1.00 52.78 351 ILE A CA 1
ATOM 2794 C C . ILE A 1 351 ? 15.097 10.260 -25.063 1.00 52.78 351 ILE A C 1
ATOM 2796 O O . ILE A 1 351 ? 15.002 10.170 -26.286 1.00 52.78 351 ILE A O 1
ATOM 2800 N N . PRO A 1 352 ? 15.160 9.177 -24.268 1.00 57.34 352 PRO A N 1
ATOM 2801 C CA . PRO A 1 352 ? 15.103 7.826 -24.810 1.00 57.34 352 PRO A CA 1
ATOM 2802 C C . PRO A 1 352 ? 13.735 7.594 -25.453 1.00 57.34 352 PRO A C 1
ATOM 2804 O O . PRO A 1 352 ? 12.705 7.860 -24.822 1.00 57.34 352 PRO A O 1
ATOM 2807 N N . SER A 1 353 ? 13.706 7.093 -26.682 1.00 66.25 353 SER A N 1
ATOM 2808 C CA . SER A 1 353 ? 12.476 6.723 -27.362 1.00 66.25 353 SER A CA 1
ATOM 2809 C C . SER A 1 353 ? 12.126 5.260 -27.066 1.00 66.25 353 SER A C 1
ATOM 2811 O O . SER A 1 353 ? 12.938 4.334 -27.088 1.00 66.25 353 SER A O 1
ATOM 2813 N N . ILE A 1 354 ? 10.863 5.030 -26.714 1.00 76.19 354 ILE A N 1
ATOM 2814 C CA . ILE A 1 354 ? 10.359 3.674 -26.499 1.00 76.19 354 ILE A CA 1
ATOM 2815 C C . ILE A 1 354 ? 10.055 3.085 -27.882 1.00 76.19 354 ILE A C 1
ATOM 2817 O O . ILE A 1 354 ? 9.094 3.498 -28.543 1.00 76.19 354 ILE A O 1
ATOM 2821 N N . PHE A 1 355 ? 10.851 2.112 -28.331 1.00 83.69 355 PHE A N 1
ATOM 2822 C CA . PHE A 1 355 ? 10.619 1.473 -29.632 1.00 83.69 355 PHE A CA 1
ATOM 2823 C C . PHE A 1 355 ? 9.466 0.463 -29.572 1.00 83.69 355 PHE A C 1
ATOM 2825 O O . PHE A 1 355 ? 8.711 0.358 -30.538 1.00 83.69 355 PHE A O 1
ATOM 2832 N N . GLY A 1 356 ? 9.284 -0.202 -28.428 1.00 87.00 356 GLY A N 1
ATOM 2833 C CA . GLY A 1 356 ? 8.271 -1.230 -28.209 1.00 87.00 356 GLY A CA 1
ATOM 2834 C C . GLY A 1 356 ? 8.048 -1.520 -26.724 1.00 87.00 356 GLY A C 1
ATOM 2835 O O . GLY A 1 356 ? 8.661 -0.913 -25.841 1.00 87.00 356 GLY A O 1
ATOM 2836 N N . GLY A 1 357 ? 7.129 -2.429 -26.422 1.00 90.88 357 GLY A N 1
ATOM 2837 C CA . GLY A 1 357 ? 6.789 -2.781 -25.047 1.00 90.88 357 GLY A CA 1
ATOM 2838 C C . GLY A 1 357 ? 5.638 -3.767 -24.967 1.00 90.88 357 GLY A C 1
ATOM 2839 O O . GLY A 1 357 ? 5.075 -4.135 -25.990 1.00 90.88 357 GLY A O 1
ATOM 2840 N N . TYR A 1 358 ? 5.255 -4.126 -23.744 1.00 91.06 358 TYR A N 1
ATOM 2841 C CA . TYR A 1 358 ? 4.122 -5.012 -23.476 1.00 91.06 358 TYR A CA 1
ATOM 2842 C C . TYR A 1 358 ? 3.224 -4.454 -22.380 1.00 91.06 358 TYR A C 1
ATOM 2844 O O . TYR A 1 358 ? 3.637 -3.630 -21.557 1.00 91.06 358 TYR A O 1
ATOM 2852 N N . THR A 1 359 ? 1.977 -4.908 -22.359 1.00 89.88 359 THR A N 1
ATOM 2853 C CA . THR A 1 359 ? 1.067 -4.772 -21.222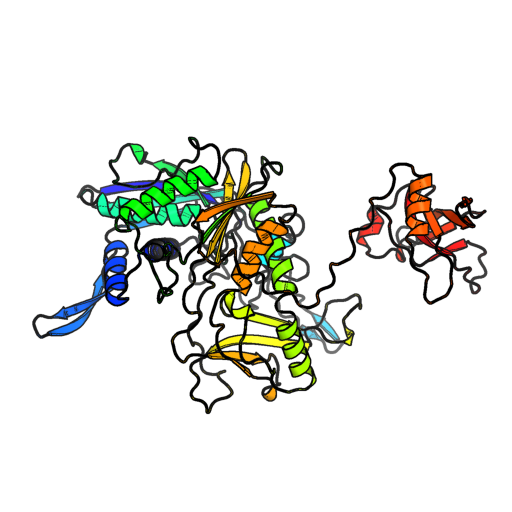 1.00 89.88 359 THR A CA 1
ATOM 2854 C C . THR A 1 359 ? 0.503 -6.143 -20.873 1.00 89.88 359 THR A C 1
ATOM 2856 O O . THR A 1 359 ? -0.145 -6.758 -21.709 1.00 89.88 359 THR A O 1
ATOM 2859 N N . ALA A 1 360 ? 0.761 -6.602 -19.650 1.00 89.81 360 ALA A N 1
ATOM 2860 C CA . ALA A 1 360 ? 0.299 -7.886 -19.131 1.00 89.81 360 ALA A CA 1
ATOM 2861 C C . ALA A 1 360 ? -1.072 -7.745 -18.464 1.00 89.81 360 ALA A C 1
ATOM 2863 O O . ALA A 1 360 ? -1.245 -6.859 -17.615 1.00 89.81 360 ALA A O 1
ATOM 2864 N N . GLN A 1 361 ? -2.025 -8.604 -18.825 1.00 88.44 361 GLN A N 1
ATOM 2865 C CA . GLN A 1 361 ? -3.386 -8.630 -18.276 1.00 88.44 361 GLN A CA 1
ATOM 2866 C C . GLN A 1 361 ? -3.895 -10.071 -18.176 1.00 88.44 361 GLN A C 1
ATOM 2868 O O . GLN A 1 361 ? -3.507 -10.902 -18.987 1.00 88.44 361 GLN A O 1
ATOM 2873 N N . GLY A 1 362 ? -4.760 -10.361 -17.201 1.00 88.50 362 GLY A N 1
ATOM 2874 C CA . GLY A 1 362 ? -5.463 -11.644 -17.156 1.00 88.50 362 GLY A CA 1
ATOM 2875 C C . GLY A 1 362 ? -6.466 -11.748 -18.304 1.00 88.50 362 GLY A C 1
ATOM 2876 O O . GLY A 1 362 ? -7.091 -10.742 -18.658 1.00 88.50 362 GLY A O 1
ATOM 2877 N N . VAL A 1 363 ? -6.628 -12.947 -18.867 1.00 86.75 363 VAL A N 1
ATOM 2878 C CA . VAL A 1 363 ? -7.603 -13.275 -19.917 1.00 86.75 363 VAL A CA 1
ATOM 2879 C C . VAL A 1 363 ? -8.209 -14.665 -19.707 1.00 86.75 363 VAL A C 1
ATOM 2881 O O . VAL A 1 363 ? -7.549 -15.582 -19.221 1.00 86.75 363 VAL A O 1
ATOM 2884 N N . VAL A 1 364 ? -9.459 -14.839 -20.139 1.00 86.12 364 VAL A N 1
ATOM 2885 C CA . VAL A 1 364 ? -10.049 -16.170 -20.347 1.00 86.12 364 VAL A CA 1
ATOM 2886 C C . VAL A 1 364 ? -9.547 -16.697 -21.689 1.00 86.12 364 VAL A C 1
ATOM 2888 O O . VAL A 1 364 ? -9.828 -16.084 -22.722 1.00 86.12 364 VAL A O 1
ATOM 2891 N N . TYR A 1 365 ? -8.799 -17.801 -21.671 1.00 83.19 365 TYR A N 1
ATOM 2892 C CA . TYR A 1 365 ? -8.155 -18.380 -22.849 1.00 83.19 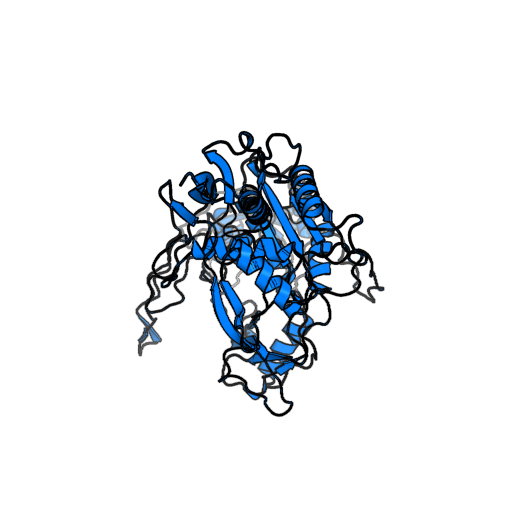365 TYR A CA 1
ATOM 2893 C C . TYR A 1 365 ? -8.834 -19.694 -23.248 1.00 83.19 365 TYR A C 1
ATOM 2895 O O . TYR A 1 365 ? -8.815 -20.652 -22.484 1.00 83.19 365 TYR A O 1
ATOM 2903 N N . ASP A 1 366 ? -9.419 -19.740 -24.447 1.00 80.31 366 ASP A N 1
ATOM 2904 C CA . ASP A 1 366 ? -10.144 -20.905 -24.984 1.00 80.31 366 ASP A CA 1
ATOM 2905 C C . ASP A 1 366 ? -9.286 -21.790 -25.910 1.00 80.31 366 ASP A C 1
ATOM 2907 O O . ASP A 1 366 ? -9.800 -22.705 -26.545 1.00 80.31 366 ASP A O 1
ATOM 2911 N N . GLY A 1 367 ? -7.981 -21.514 -26.021 1.00 78.19 367 GLY A N 1
ATOM 2912 C CA . GLY A 1 367 ? -7.070 -22.250 -26.905 1.00 78.19 367 GLY A CA 1
ATOM 2913 C C . GLY A 1 367 ? -7.054 -21.778 -28.360 1.00 78.19 367 GLY A C 1
ATOM 2914 O O . GLY A 1 367 ? -6.130 -22.134 -29.082 1.00 78.19 367 GLY A O 1
ATOM 2915 N N . THR A 1 368 ? -8.023 -20.961 -28.784 1.00 71.62 368 THR A N 1
ATOM 2916 C CA . THR A 1 368 ? -8.208 -20.587 -30.201 1.00 71.62 368 THR A CA 1
ATOM 2917 C C . THR A 1 368 ? -7.885 -19.123 -30.498 1.00 71.62 368 THR A C 1
ATOM 2919 O O . THR A 1 368 ? -7.595 -18.762 -31.638 1.00 71.62 368 THR A O 1
ATOM 2922 N N . ARG A 1 369 ? -7.937 -18.254 -29.481 1.00 69.94 369 ARG A N 1
ATOM 2923 C CA . ARG A 1 369 ? -7.770 -16.802 -29.641 1.00 69.94 369 ARG A CA 1
ATOM 2924 C C . ARG A 1 369 ? -6.367 -16.332 -29.288 1.00 69.94 369 ARG A C 1
ATOM 2926 O O . ARG A 1 369 ? -5.864 -16.631 -28.213 1.00 69.94 369 ARG A O 1
ATOM 2933 N N . HIS A 1 370 ? -5.800 -15.473 -30.130 1.00 67.00 370 HIS A N 1
ATOM 2934 C CA . HIS A 1 370 ? -4.488 -14.853 -29.895 1.00 67.00 370 HIS A CA 1
ATOM 2935 C C . HIS A 1 370 ? -4.552 -13.326 -29.676 1.00 67.00 370 HIS A C 1
ATOM 2937 O O . HIS A 1 370 ? -3.549 -12.716 -29.300 1.00 67.00 370 HIS A O 1
ATOM 2943 N N . ASP A 1 371 ? -5.734 -12.717 -29.837 1.00 71.81 371 ASP A N 1
ATOM 2944 C CA . ASP A 1 371 ? -6.005 -11.306 -29.535 1.00 71.81 371 ASP A CA 1
ATOM 2945 C C . ASP A 1 371 ? -7.245 -11.168 -28.634 1.00 71.81 371 ASP A C 1
ATOM 2947 O O . ASP A 1 371 ? -8.281 -11.800 -28.853 1.00 71.81 371 ASP A O 1
ATOM 2951 N N . PHE A 1 372 ? -7.117 -10.334 -27.602 1.00 75.88 372 PHE A N 1
ATOM 2952 C CA . PHE A 1 372 ? -8.128 -10.075 -26.576 1.00 75.88 372 PHE A CA 1
ATOM 2953 C C . PHE A 1 372 ? -8.462 -8.578 -26.464 1.00 75.88 372 PHE A C 1
ATOM 2955 O O . PHE A 1 372 ? -9.019 -8.144 -25.455 1.00 75.88 372 PHE A O 1
ATOM 2962 N N . ALA A 1 373 ? -8.124 -7.766 -27.476 1.00 67.12 373 ALA A N 1
ATOM 2963 C CA . ALA A 1 373 ? -8.271 -6.309 -27.451 1.00 67.12 373 ALA A CA 1
ATOM 2964 C C . ALA A 1 373 ? -9.695 -5.814 -27.130 1.00 67.12 373 ALA A C 1
ATOM 2966 O O . ALA A 1 373 ? -9.827 -4.800 -26.437 1.00 67.12 373 ALA A O 1
ATOM 2967 N N . ASP A 1 374 ? -10.728 -6.542 -27.563 1.00 57.91 374 ASP A N 1
ATOM 2968 C CA . ASP A 1 374 ? -12.139 -6.174 -27.368 1.00 57.91 374 ASP A CA 1
ATOM 2969 C C . ASP A 1 374 ? -12.683 -6.556 -25.983 1.00 57.91 374 ASP A C 1
ATOM 2971 O O . ASP A 1 374 ? -13.676 -5.995 -25.514 1.00 57.91 374 ASP A O 1
ATOM 2975 N N . LYS A 1 375 ? -12.007 -7.465 -25.270 1.00 57.06 375 LYS A N 1
ATOM 2976 C CA . LYS A 1 375 ? -12.366 -7.848 -23.903 1.00 57.06 375 LYS A CA 1
ATOM 2977 C C . LYS A 1 375 ? -11.569 -7.003 -22.914 1.00 57.06 375 LYS A C 1
ATOM 2979 O O . LYS A 1 375 ? -10.540 -7.415 -22.381 1.00 57.06 375 LYS A O 1
ATOM 2984 N N . LYS A 1 376 ? -12.076 -5.807 -22.594 1.00 49.53 376 LYS A N 1
ATOM 2985 C CA . LYS A 1 376 ? -11.739 -5.202 -21.297 1.00 49.53 376 LYS A CA 1
ATOM 2986 C C . LYS A 1 376 ? -12.237 -6.176 -20.229 1.00 49.53 376 LYS A C 1
ATOM 2988 O O . LYS A 1 376 ? -13.443 -6.341 -20.115 1.00 49.53 376 LYS A O 1
ATOM 2993 N N . ASN A 1 377 ? -11.318 -6.736 -19.445 1.00 54.94 377 ASN A N 1
ATOM 2994 C CA . ASN A 1 377 ? -11.546 -7.551 -18.242 1.00 54.94 377 ASN A CA 1
ATOM 2995 C C . ASN A 1 377 ? -11.475 -9.068 -18.484 1.00 54.94 377 ASN A C 1
ATOM 2997 O O . ASN A 1 377 ? -12.471 -9.712 -18.794 1.00 54.94 377 ASN A O 1
ATOM 3001 N N . ALA A 1 378 ? -10.322 -9.659 -18.180 1.00 54.59 378 ALA A N 1
ATOM 3002 C CA . ALA A 1 378 ? -10.360 -10.672 -17.133 1.00 54.59 378 ALA A CA 1
ATOM 3003 C C . ALA A 1 378 ? -9.673 -10.112 -15.880 1.00 54.59 378 ALA A C 1
ATOM 3005 O O . ALA A 1 378 ? -9.059 -9.035 -15.919 1.00 54.59 378 ALA A O 1
ATOM 3006 N N . ASP A 1 379 ? -9.911 -10.764 -14.750 1.00 56.31 379 ASP A N 1
ATOM 3007 C CA . ASP A 1 379 ? -9.740 -10.199 -13.419 1.00 56.31 379 ASP A CA 1
ATOM 3008 C C . ASP A 1 379 ? -8.364 -9.558 -13.207 1.00 56.31 379 ASP A C 1
ATOM 3010 O O . ASP A 1 379 ? -7.303 -10.168 -13.341 1.00 56.31 379 ASP A O 1
ATOM 3014 N N . ARG A 1 380 ? -8.368 -8.271 -12.849 1.00 64.31 380 ARG A N 1
ATOM 3015 C CA . ARG A 1 380 ? -7.152 -7.583 -12.413 1.00 64.31 380 ARG A CA 1
ATOM 3016 C C . ARG A 1 380 ? -6.933 -7.907 -10.950 1.00 64.31 380 ARG A C 1
ATOM 3018 O O . ARG A 1 380 ? -7.489 -7.222 -10.090 1.00 64.31 380 ARG A O 1
ATOM 3025 N N . ARG A 1 381 ? -6.081 -8.885 -10.643 1.00 73.31 381 ARG A N 1
ATOM 3026 C CA . ARG A 1 381 ? -5.689 -9.086 -9.250 1.00 73.31 381 ARG A CA 1
ATOM 3027 C C . ARG A 1 381 ? -4.573 -8.135 -8.837 1.00 73.31 381 ARG A C 1
ATOM 3029 O O . ARG A 1 381 ? -3.496 -8.021 -9.429 1.00 73.31 381 ARG A O 1
ATOM 3036 N N . ALA A 1 382 ? -4.879 -7.432 -7.762 1.00 75.88 382 ALA A N 1
ATOM 3037 C CA . ALA A 1 382 ? -3.950 -6.655 -6.983 1.00 75.88 382 ALA A CA 1
ATOM 3038 C C . ALA A 1 382 ? -2.814 -7.540 -6.426 1.00 75.88 382 ALA A C 1
ATOM 3040 O O . ALA A 1 382 ? -3.088 -8.563 -5.824 1.00 75.88 382 ALA A O 1
ATOM 3041 N N . SER A 1 383 ? -1.553 -7.102 -6.564 1.00 82.50 383 SER A N 1
ATOM 3042 C CA . SER A 1 383 ? -0.411 -7.567 -5.750 1.00 82.50 383 SER A CA 1
ATOM 3043 C C . SER A 1 383 ? -0.809 -7.925 -4.307 1.00 82.50 383 SER A C 1
ATOM 3045 O O . SER A 1 383 ? -1.328 -7.022 -3.635 1.00 82.50 383 SER A O 1
ATOM 3047 N N . PRO A 1 384 ? -0.513 -9.154 -3.835 1.00 89.69 384 PRO A N 1
ATOM 3048 C CA . PRO A 1 384 ? -0.673 -9.558 -2.434 1.00 89.69 384 PRO A CA 1
ATOM 3049 C C . PRO A 1 384 ? 0.398 -8.964 -1.509 1.00 89.69 384 PRO A C 1
ATOM 3051 O O . PRO A 1 384 ? 0.283 -9.046 -0.290 1.00 89.69 384 PRO A O 1
ATOM 3054 N N . LEU A 1 385 ? 1.441 -8.355 -2.085 1.00 94.12 385 LEU A N 1
ATOM 3055 C CA . LEU A 1 385 ? 2.405 -7.529 -1.368 1.00 94.12 385 LEU A CA 1
ATOM 3056 C C . LEU A 1 385 ? 1.803 -6.142 -1.094 1.00 94.12 385 LEU A C 1
ATOM 3058 O O . LEU A 1 385 ? 1.507 -5.394 -2.037 1.00 94.12 385 LEU A O 1
ATOM 3062 N N . LEU A 1 386 ? 1.651 -5.812 0.185 1.00 96.12 386 LEU A N 1
ATOM 3063 C CA . LEU A 1 386 ? 1.141 -4.552 0.714 1.00 96.12 386 LEU A CA 1
ATOM 3064 C C . LEU A 1 386 ? 2.269 -3.879 1.497 1.00 96.12 386 LEU A C 1
ATOM 3066 O O . LEU A 1 386 ? 2.919 -4.516 2.322 1.00 96.12 386 LEU A O 1
ATOM 3070 N N . ILE A 1 387 ? 2.518 -2.601 1.228 1.00 96.75 387 ILE A N 1
ATOM 3071 C CA . ILE A 1 387 ? 3.555 -1.838 1.920 1.00 96.75 387 ILE A CA 1
ATOM 3072 C C . ILE A 1 387 ? 2.957 -0.520 2.390 1.00 96.75 387 ILE A C 1
ATOM 3074 O O . ILE A 1 387 ? 2.416 0.217 1.563 1.00 96.75 387 ILE A O 1
ATOM 3078 N N . SER A 1 388 ? 3.095 -0.214 3.677 1.00 98.12 388 SER A N 1
ATOM 3079 C CA . SER A 1 388 ? 2.742 1.076 4.279 1.00 98.12 388 SER A CA 1
ATOM 3080 C C . SER A 1 388 ? 3.984 1.760 4.850 1.00 98.12 388 SER A C 1
ATOM 3082 O O . SER A 1 388 ? 4.972 1.102 5.177 1.00 98.12 388 SER A O 1
ATOM 3084 N N . CYS A 1 389 ? 3.969 3.089 4.925 1.00 97.38 389 CYS A N 1
ATOM 3085 C CA . CYS A 1 389 ? 5.104 3.905 5.357 1.00 97.38 389 CYS A CA 1
ATOM 3086 C C . CYS A 1 389 ? 4.642 4.908 6.410 1.00 97.38 389 CYS A C 1
ATOM 3088 O O . CYS A 1 389 ? 3.714 5.680 6.181 1.00 97.38 389 CYS A O 1
ATOM 3090 N N . HIS A 1 390 ? 5.313 4.897 7.553 1.00 96.88 390 HIS A N 1
ATOM 3091 C CA . HIS A 1 390 ? 4.861 5.515 8.788 1.00 96.88 390 HIS A CA 1
ATOM 3092 C C . HIS A 1 390 ? 5.978 6.283 9.477 1.00 96.88 390 HIS A C 1
ATOM 3094 O O . HIS A 1 390 ? 7.147 6.223 9.093 1.00 96.88 390 HIS A O 1
ATOM 3100 N N . GLN A 1 391 ? 5.594 7.014 10.514 1.00 94.06 391 GLN A N 1
ATOM 3101 C CA . GLN A 1 391 ? 6.496 7.768 11.364 1.00 94.06 391 GLN A CA 1
ATOM 3102 C C . GLN A 1 391 ? 6.308 7.318 12.810 1.00 94.06 391 GLN A C 1
ATOM 3104 O O . GLN A 1 391 ? 5.180 7.228 13.291 1.00 94.06 391 GLN A O 1
ATOM 3109 N N . TRP A 1 392 ? 7.411 7.031 13.494 1.00 94.12 392 TRP A N 1
ATOM 3110 C CA . TRP A 1 392 ? 7.412 6.724 14.919 1.00 94.12 392 TRP A CA 1
ATOM 3111 C C . TRP A 1 392 ? 7.339 7.995 15.773 1.00 94.12 392 TRP A C 1
ATOM 3113 O O . TRP A 1 392 ? 7.500 9.111 15.274 1.00 94.12 392 TRP A O 1
ATOM 3123 N N . THR A 1 393 ? 7.139 7.826 17.079 1.00 91.56 393 THR A N 1
ATOM 3124 C CA . THR A 1 393 ? 6.962 8.923 18.045 1.00 91.56 393 THR A CA 1
ATOM 3125 C C . THR A 1 393 ? 8.160 9.872 18.134 1.00 91.56 393 THR A C 1
ATOM 3127 O O . THR A 1 393 ? 7.974 11.058 18.381 1.00 91.56 393 THR A O 1
ATOM 3130 N N . ASP A 1 394 ? 9.376 9.402 17.850 1.00 88.81 394 ASP A N 1
ATOM 3131 C CA . ASP A 1 394 ? 10.595 10.226 17.794 1.00 88.81 394 ASP A CA 1
ATOM 3132 C C . ASP A 1 394 ? 10.900 10.794 16.395 1.00 88.81 394 ASP A C 1
ATOM 3134 O O . ASP A 1 394 ? 11.998 11.287 16.126 1.00 88.81 394 ASP A O 1
ATOM 3138 N N . GLY A 1 395 ? 9.938 10.698 15.478 1.00 89.12 395 GLY A N 1
ATOM 3139 C CA . GLY A 1 395 ? 10.045 11.214 14.121 1.00 89.12 395 GLY A CA 1
ATOM 3140 C C . GLY A 1 395 ? 10.782 10.305 13.139 1.00 89.12 395 GLY A C 1
ATOM 3141 O O . GLY A 1 395 ? 10.904 10.695 11.978 1.00 89.12 395 GLY A O 1
ATOM 3142 N N . ARG A 1 396 ? 11.266 9.123 13.547 1.00 90.12 396 ARG A N 1
ATOM 3143 C CA . ARG A 1 396 ? 11.923 8.186 12.619 1.00 90.12 396 ARG A CA 1
ATOM 3144 C C . ARG A 1 396 ? 10.922 7.554 11.649 1.00 90.12 396 ARG A C 1
ATOM 3146 O O . ARG A 1 396 ? 9.801 7.222 12.037 1.00 90.12 396 ARG A O 1
ATOM 3153 N N . GLY A 1 397 ? 11.319 7.375 10.392 1.00 92.31 397 GLY A N 1
ATOM 3154 C CA . GLY A 1 397 ? 10.523 6.657 9.397 1.00 92.31 397 GLY A CA 1
ATOM 3155 C C . GLY A 1 397 ? 10.587 5.141 9.599 1.00 92.31 397 GLY A C 1
ATOM 3156 O O . GLY A 1 397 ? 11.644 4.597 9.921 1.00 92.31 397 GLY A O 1
ATOM 3157 N N . TYR A 1 398 ? 9.473 4.444 9.384 1.00 94.69 398 TYR A N 1
ATOM 3158 C CA . TYR A 1 398 ? 9.446 2.983 9.287 1.00 94.69 398 TYR A CA 1
ATOM 3159 C C . TYR A 1 398 ? 8.453 2.519 8.220 1.00 94.69 398 TYR A C 1
ATOM 3161 O O . TYR A 1 398 ? 7.511 3.231 7.879 1.00 94.69 398 TYR A O 1
ATOM 3169 N N . ALA A 1 399 ? 8.663 1.329 7.674 1.00 95.88 399 ALA A N 1
ATOM 3170 C CA . ALA A 1 399 ? 7.747 0.686 6.745 1.00 95.88 399 ALA A CA 1
ATOM 3171 C C . ALA A 1 399 ? 7.219 -0.622 7.334 1.00 95.88 399 ALA A C 1
ATOM 3173 O O . ALA A 1 399 ? 7.910 -1.289 8.102 1.00 95.88 399 ALA A O 1
ATOM 3174 N N . VAL A 1 400 ? 6.006 -0.998 6.944 1.00 97.81 400 VAL A N 1
ATOM 3175 C CA . VAL A 1 400 ? 5.442 -2.319 7.230 1.00 97.81 400 VAL A CA 1
ATOM 3176 C C . VAL A 1 400 ? 5.222 -3.021 5.902 1.00 97.81 400 VAL A C 1
ATOM 3178 O O . VAL A 1 400 ? 4.612 -2.453 4.998 1.00 97.81 400 VAL A O 1
ATOM 3181 N N . ILE A 1 401 ? 5.744 -4.237 5.772 1.00 96.19 401 ILE A N 1
ATOM 3182 C CA . ILE A 1 401 ? 5.546 -5.102 4.611 1.00 96.19 401 ILE A CA 1
ATOM 3183 C C . ILE A 1 401 ? 4.638 -6.246 5.037 1.00 96.19 401 ILE A C 1
ATOM 3185 O O . ILE A 1 401 ? 5.009 -7.035 5.899 1.00 96.19 401 ILE A O 1
ATOM 3189 N N . CYS A 1 402 ? 3.475 -6.354 4.404 1.00 97.06 402 CYS A N 1
ATOM 3190 C CA . CYS A 1 402 ? 2.606 -7.518 4.507 1.00 97.06 402 CYS A CA 1
ATOM 3191 C C . CYS A 1 402 ? 2.640 -8.283 3.184 1.00 97.06 402 CYS A C 1
ATOM 3193 O O . CYS A 1 402 ? 2.483 -7.690 2.114 1.00 97.06 402 CYS A O 1
ATOM 3195 N N . HIS A 1 403 ? 2.811 -9.597 3.249 1.00 95.50 403 HIS A N 1
ATOM 3196 C CA . HIS A 1 403 ? 2.696 -10.478 2.096 1.00 95.50 403 HIS A CA 1
ATOM 3197 C C . HIS A 1 403 ? 1.653 -11.546 2.401 1.00 95.50 403 HIS A C 1
ATOM 3199 O O . HIS A 1 403 ? 1.882 -12.399 3.258 1.00 95.50 403 HIS A O 1
ATOM 3205 N N . PHE A 1 404 ? 0.505 -11.462 1.720 1.00 94.00 404 PHE A N 1
ATOM 3206 C CA . PHE A 1 404 ? -0.651 -12.352 1.896 1.00 94.00 404 PHE A CA 1
ATOM 3207 C C . PHE A 1 404 ? -0.917 -13.129 0.593 1.00 94.00 404 PHE A C 1
ATOM 3209 O O . PHE A 1 404 ? -1.771 -12.698 -0.194 1.00 94.00 404 PHE A O 1
ATOM 3216 N N . PRO A 1 405 ? -0.146 -14.201 0.313 1.00 90.81 405 PRO A N 1
ATOM 3217 C CA . PRO A 1 405 ? -0.259 -14.992 -0.913 1.00 90.81 405 PRO A CA 1
ATOM 3218 C C . PRO A 1 405 ? -1.691 -15.451 -1.181 1.00 90.81 405 PRO A C 1
ATOM 3220 O O . PRO A 1 405 ? -2.400 -15.828 -0.251 1.00 90.81 405 PRO A O 1
ATOM 3223 N N . ALA A 1 406 ? -2.115 -15.381 -2.441 1.00 88.19 406 ALA A N 1
ATOM 3224 C CA . ALA A 1 406 ? -3.410 -15.863 -2.910 1.00 88.19 406 ALA A CA 1
ATOM 3225 C C . ALA A 1 406 ? -3.386 -15.967 -4.446 1.00 88.19 406 ALA A C 1
ATOM 3227 O O . ALA A 1 406 ? -2.835 -15.056 -5.065 1.00 88.19 406 ALA A O 1
ATOM 3228 N N . PRO A 1 407 ? -4.078 -16.923 -5.096 1.00 86.81 407 PRO A N 1
ATOM 3229 C CA . PRO A 1 407 ? -3.954 -17.186 -6.537 1.00 86.81 407 PRO A CA 1
ATOM 3230 C C . PRO A 1 407 ? -4.045 -15.929 -7.410 1.00 86.81 407 PRO A C 1
ATOM 3232 O O . PRO A 1 407 ? -4.973 -15.141 -7.249 1.00 86.81 407 PRO A O 1
ATOM 3235 N N . LEU A 1 408 ? -3.096 -15.690 -8.324 1.00 87.81 408 LEU A N 1
ATOM 3236 C CA . LEU A 1 408 ? -3.057 -14.436 -9.093 1.00 87.81 408 LEU A CA 1
ATOM 3237 C C . LEU A 1 408 ? -4.288 -14.257 -9.997 1.00 87.81 408 LEU A C 1
ATOM 3239 O O . LEU A 1 408 ? -4.791 -13.144 -10.139 1.00 87.81 408 LEU A O 1
ATOM 3243 N N . LEU A 1 409 ? -4.754 -15.332 -10.617 1.00 87.44 409 LEU A N 1
ATOM 3244 C CA . LEU A 1 409 ? -5.923 -15.353 -11.487 1.00 87.44 409 LEU A CA 1
ATOM 3245 C C . LEU A 1 409 ? -6.838 -16.512 -11.065 1.00 87.44 409 LEU A C 1
ATOM 3247 O O . LEU A 1 409 ? -6.347 -17.454 -10.442 1.00 87.44 409 LEU A O 1
ATOM 3251 N N . PRO A 1 410 ? -8.144 -16.453 -11.375 1.00 84.19 410 PRO A N 1
ATOM 3252 C CA . PRO A 1 410 ? -9.026 -17.609 -11.245 1.00 84.19 410 PRO A CA 1
ATOM 3253 C C . PRO A 1 410 ? -8.546 -18.801 -12.076 1.00 84.19 410 PRO A C 1
ATOM 3255 O O . PRO A 1 410 ? -7.868 -18.623 -13.092 1.00 84.19 410 PRO A O 1
ATOM 3258 N N . ASP A 1 411 ? -8.963 -19.999 -11.676 1.00 82.75 411 ASP A N 1
ATOM 3259 C CA . ASP A 1 411 ? -8.601 -21.243 -12.351 1.00 82.75 411 ASP A CA 1
ATOM 3260 C C . ASP A 1 411 ? -8.919 -21.191 -13.854 1.00 82.75 411 ASP A C 1
ATOM 3262 O O . ASP A 1 411 ? -9.976 -20.717 -14.283 1.00 82.75 411 ASP A O 1
ATOM 3266 N N . GLY A 1 412 ? -7.966 -21.649 -14.668 1.00 84.56 412 GLY A N 1
ATOM 3267 C CA . GLY A 1 412 ? -8.070 -21.675 -16.130 1.00 84.56 412 GLY A CA 1
ATOM 3268 C C . GLY A 1 412 ? -7.846 -20.331 -16.839 1.00 84.56 412 GLY A C 1
ATOM 3269 O O . GLY A 1 412 ? -7.776 -20.304 -18.069 1.00 84.56 412 GLY A O 1
ATOM 3270 N N . GLN A 1 413 ? -7.705 -19.213 -16.117 1.00 88.00 413 GLN A N 1
ATOM 3271 C CA . GLN A 1 413 ? -7.317 -17.940 -16.731 1.00 88.00 413 GLN A CA 1
ATOM 3272 C C . GLN A 1 413 ? -5.801 -17.850 -16.943 1.00 88.00 413 GLN A C 1
ATOM 3274 O O . GLN A 1 413 ? -5.004 -18.316 -16.132 1.00 88.00 413 GLN A O 1
ATOM 3279 N N . LYS A 1 414 ? -5.406 -17.173 -18.025 1.00 91.12 414 LYS A N 1
ATOM 3280 C CA . LYS A 1 414 ? -4.005 -16.983 -18.427 1.00 91.12 414 LYS A CA 1
ATOM 3281 C C . LYS A 1 414 ? -3.616 -15.511 -18.435 1.00 91.12 414 LYS A C 1
ATOM 3283 O O . LYS A 1 414 ? -4.464 -14.627 -18.329 1.00 91.12 414 LYS A O 1
ATOM 3288 N N . ILE A 1 415 ? -2.329 -15.228 -18.594 1.00 91.56 415 ILE A N 1
ATOM 3289 C CA . ILE A 1 415 ? -1.812 -13.874 -18.784 1.00 91.56 415 ILE A CA 1
ATOM 3290 C C . ILE A 1 415 ? -1.582 -13.623 -20.271 1.00 91.56 415 ILE A C 1
ATOM 3292 O O . ILE A 1 415 ? -0.765 -14.277 -20.913 1.00 91.56 415 ILE A O 1
ATOM 3296 N N . TRP A 1 416 ? -2.245 -12.602 -20.801 1.00 90.88 416 TRP A N 1
ATOM 3297 C CA . TRP A 1 416 ? -1.971 -12.066 -22.125 1.00 90.88 416 TRP A CA 1
ATOM 3298 C C . TRP A 1 416 ? -0.981 -10.906 -22.050 1.00 90.88 416 TRP A C 1
ATOM 3300 O O . TRP A 1 416 ? -1.215 -9.894 -21.378 1.00 90.88 416 TRP A O 1
ATOM 3310 N N . LEU A 1 417 ? 0.122 -11.036 -22.780 1.00 91.38 417 LEU A N 1
ATOM 3311 C CA . LEU A 1 417 ? 1.084 -9.976 -23.040 1.00 91.38 417 LEU A CA 1
ATOM 3312 C C . LEU A 1 417 ? 0.738 -9.282 -24.354 1.00 91.38 417 LEU A C 1
ATOM 3314 O O . LEU A 1 417 ? 1.083 -9.722 -25.453 1.00 91.38 417 LEU A O 1
ATOM 3318 N N . LYS A 1 418 ? 0.089 -8.125 -24.233 1.00 90.31 418 LYS A N 1
ATOM 3319 C CA . LYS A 1 418 ? -0.217 -7.272 -25.376 1.00 90.31 418 LYS A CA 1
ATOM 3320 C C . LYS A 1 418 ? 1.013 -6.461 -25.787 1.00 90.31 418 LYS A C 1
ATOM 3322 O O . LYS A 1 418 ? 1.368 -5.522 -25.069 1.00 90.31 418 LYS A O 1
ATOM 3327 N N . ALA A 1 419 ? 1.634 -6.774 -26.926 1.00 90.25 419 ALA A N 1
ATOM 3328 C CA . ALA A 1 419 ? 2.678 -5.940 -27.520 1.00 90.25 419 ALA A CA 1
ATOM 3329 C C . ALA A 1 419 ? 2.135 -4.533 -27.852 1.00 90.25 419 ALA A C 1
ATOM 3331 O O . ALA A 1 419 ? 0.978 -4.363 -28.239 1.00 90.25 419 ALA A O 1
ATOM 3332 N N . LYS A 1 420 ? 2.956 -3.499 -27.649 1.00 78.19 420 LYS A N 1
ATOM 3333 C CA . LYS A 1 420 ? 2.633 -2.096 -27.950 1.00 78.19 420 LYS A CA 1
ATOM 3334 C C . LYS A 1 420 ? 3.124 -1.760 -29.366 1.00 78.19 420 LYS A C 1
ATOM 3336 O O . LYS A 1 420 ? 4.317 -1.924 -29.610 1.00 78.19 420 LYS A O 1
ATOM 3341 N N . LYS A 1 421 ? 2.244 -1.187 -30.210 1.00 68.56 421 LYS A N 1
ATOM 3342 C CA . LYS A 1 421 ? 2.362 -0.939 -31.679 1.00 68.56 421 LYS A CA 1
ATOM 3343 C C . LYS A 1 421 ? 1.881 -2.123 -32.537 1.00 68.56 421 LYS A C 1
ATOM 3345 O O . LYS A 1 421 ? 1.568 -3.166 -31.975 1.00 68.56 421 LYS A O 1
ATOM 3350 N N . ASP A 1 422 ? 1.810 -1.937 -33.862 1.00 62.56 422 ASP A N 1
ATOM 3351 C CA . ASP A 1 422 ? 1.347 -2.910 -34.873 1.00 62.56 422 ASP A CA 1
ATOM 3352 C C . ASP A 1 422 ? 2.297 -4.118 -35.032 1.00 62.56 422 ASP A C 1
ATOM 3354 O O . ASP A 1 422 ? 2.745 -4.459 -36.126 1.00 62.56 422 ASP A O 1
ATOM 3358 N N . TYR A 1 423 ? 2.580 -4.812 -33.926 1.00 75.81 423 TYR A N 1
ATOM 3359 C CA . TYR A 1 423 ? 3.283 -6.094 -33.890 1.00 75.81 423 TYR A CA 1
ATOM 3360 C C . TYR A 1 423 ? 2.378 -7.218 -33.346 1.00 75.81 423 TYR A C 1
ATOM 3362 O O . TYR A 1 423 ? 2.719 -7.815 -32.322 1.00 75.81 423 TYR A O 1
ATOM 3370 N N . PRO A 1 424 ? 1.237 -7.553 -33.991 1.00 76.81 424 PRO A N 1
ATOM 3371 C CA . PRO A 1 424 ? 0.337 -8.593 -33.484 1.00 76.81 424 PRO A CA 1
ATOM 3372 C C . PRO A 1 424 ? 1.011 -9.959 -33.315 1.00 76.81 424 PRO A C 1
ATOM 3374 O O . PRO A 1 424 ? 0.690 -10.709 -32.400 1.00 76.81 424 PRO A O 1
ATOM 3377 N N . LYS A 1 425 ? 2.007 -10.262 -34.157 1.00 81.88 425 LYS A N 1
ATOM 3378 C CA . LYS A 1 425 ? 2.787 -11.509 -34.087 1.00 81.88 425 LYS A CA 1
ATOM 3379 C C . LYS A 1 425 ? 3.616 -11.651 -32.808 1.00 81.88 425 LYS A C 1
ATOM 3381 O O . LYS A 1 425 ? 4.049 -12.749 -32.497 1.00 81.88 425 LYS A O 1
ATOM 3386 N N . SER A 1 426 ? 3.820 -10.562 -32.069 1.00 87.56 426 SER A N 1
ATOM 3387 C CA . SER A 1 426 ? 4.529 -10.580 -30.792 1.00 87.56 426 SER A CA 1
ATOM 3388 C C . SER A 1 426 ? 3.599 -10.707 -29.589 1.00 87.56 426 SER A C 1
ATOM 3390 O O . SER A 1 426 ? 4.081 -10.704 -28.464 1.00 87.56 426 SER A O 1
ATOM 3392 N N . HIS A 1 427 ? 2.278 -10.826 -29.773 1.00 90.12 427 HIS A N 1
ATOM 3393 C CA . HIS A 1 427 ? 1.397 -11.211 -28.669 1.00 90.12 427 HIS A CA 1
ATOM 3394 C C . HIS A 1 427 ? 1.813 -12.554 -28.078 1.00 90.12 427 HIS A C 1
ATOM 3396 O O . HIS A 1 427 ? 2.263 -13.444 -28.795 1.00 90.12 427 HIS A O 1
ATOM 3402 N N . HIS A 1 428 ? 1.627 -12.691 -26.766 1.00 92.38 428 HIS A N 1
ATOM 3403 C CA . HIS A 1 428 ? 1.919 -13.929 -26.056 1.00 92.38 428 HIS A CA 1
ATOM 3404 C C . HIS A 1 428 ? 0.855 -14.240 -25.020 1.00 92.38 428 HIS A C 1
ATOM 3406 O O . HIS A 1 428 ? 0.339 -13.326 -24.371 1.00 92.38 428 HIS A O 1
ATOM 3412 N N . VAL A 1 429 ? 0.555 -15.521 -24.847 1.00 92.38 429 VAL A N 1
ATOM 3413 C CA . VAL A 1 429 ? -0.292 -16.020 -23.767 1.00 92.38 429 VAL A CA 1
ATOM 3414 C C . VAL A 1 429 ? 0.551 -16.972 -22.931 1.00 92.38 429 VAL A C 1
ATOM 3416 O O . VAL A 1 429 ? 1.095 -17.941 -23.446 1.00 92.38 429 VAL A O 1
ATOM 3419 N N . CYS A 1 430 ? 0.658 -16.675 -21.644 1.00 92.25 430 CYS A N 1
ATOM 3420 C CA . CYS A 1 430 ? 1.498 -17.392 -20.693 1.00 92.25 430 CYS A CA 1
ATOM 3421 C C . CYS A 1 430 ? 0.707 -17.723 -19.426 1.00 92.25 430 CYS A C 1
ATOM 3423 O O . CYS A 1 430 ? -0.309 -17.089 -19.128 1.00 92.25 430 CYS A O 1
ATOM 3425 N N . GLU A 1 431 ? 1.165 -18.726 -18.690 1.00 92.81 431 GLU A N 1
ATOM 3426 C CA . GLU A 1 431 ? 0.574 -19.132 -17.423 1.00 92.81 431 GLU A CA 1
ATOM 3427 C C . GLU A 1 431 ? 0.852 -18.089 -16.325 1.00 92.81 431 GLU A C 1
ATOM 3429 O O . GLU A 1 431 ? 1.895 -17.410 -16.336 1.00 92.81 431 GLU A O 1
ATOM 3434 N N . PRO A 1 432 ? -0.075 -17.917 -15.363 1.00 90.69 432 PRO A N 1
ATOM 3435 C CA . PRO A 1 432 ? 0.234 -17.189 -14.145 1.00 90.69 432 PRO A CA 1
ATOM 3436 C C . PRO A 1 432 ? 1.329 -17.924 -13.353 1.00 90.69 432 PRO A C 1
ATOM 3438 O O . PRO A 1 432 ? 1.385 -19.151 -13.371 1.00 90.69 432 PRO A O 1
ATOM 3441 N N . PRO A 1 433 ? 2.194 -17.193 -12.631 1.00 89.56 433 PRO A N 1
ATOM 3442 C CA . PRO A 1 433 ? 3.221 -17.816 -11.808 1.00 89.56 433 PRO A CA 1
ATOM 3443 C C . PRO A 1 433 ? 2.570 -18.690 -10.719 1.00 89.56 433 PRO A C 1
ATOM 3445 O O . PRO A 1 433 ? 1.633 -18.223 -10.064 1.00 89.56 433 PRO A O 1
ATOM 3448 N N . PRO A 1 434 ? 3.081 -19.910 -10.474 1.00 83.19 434 PRO A N 1
ATOM 3449 C CA . PRO A 1 434 ? 2.463 -20.867 -9.552 1.00 83.19 434 PRO A CA 1
ATOM 3450 C C . PRO A 1 434 ? 2.711 -20.539 -8.072 1.00 83.19 434 PRO A C 1
ATOM 3452 O O . PRO A 1 434 ? 2.072 -21.107 -7.194 1.00 83.19 434 PRO A O 1
ATOM 3455 N N . ALA A 1 435 ? 3.665 -19.649 -7.785 1.00 85.44 435 ALA A N 1
ATOM 3456 C CA . ALA A 1 435 ? 4.076 -19.274 -6.436 1.00 85.44 435 ALA A CA 1
ATOM 3457 C C . ALA A 1 435 ? 4.660 -17.851 -6.406 1.00 85.44 435 ALA A C 1
ATOM 3459 O O . ALA A 1 435 ? 4.773 -17.183 -7.434 1.00 85.44 435 ALA A O 1
ATOM 3460 N N . TYR A 1 436 ? 5.087 -17.407 -5.220 1.00 89.31 436 TYR A N 1
ATOM 3461 C CA . TYR A 1 436 ? 5.561 -16.044 -4.946 1.00 89.31 436 TYR A CA 1
ATOM 3462 C C . TYR A 1 436 ? 7.079 -15.913 -4.714 1.00 89.31 436 TYR A C 1
ATOM 3464 O O . TYR A 1 436 ? 7.531 -14.947 -4.100 1.00 89.31 436 TYR A O 1
ATOM 3472 N N . ALA A 1 437 ? 7.887 -16.831 -5.254 1.00 89.44 437 ALA A N 1
ATOM 3473 C CA . ALA A 1 437 ? 9.336 -16.884 -5.023 1.00 89.44 437 ALA A CA 1
ATOM 3474 C C . ALA A 1 437 ? 10.104 -15.582 -5.358 1.00 89.44 437 ALA A C 1
ATOM 3476 O O . ALA A 1 437 ? 11.079 -15.245 -4.690 1.00 89.44 437 ALA A O 1
ATOM 3477 N N . LEU A 1 438 ? 9.678 -14.814 -6.367 1.00 90.00 438 LEU A N 1
ATOM 3478 C CA . LEU A 1 438 ? 10.261 -13.510 -6.715 1.00 90.00 438 LEU A CA 1
ATOM 3479 C C . LEU A 1 438 ? 9.924 -12.440 -5.665 1.00 90.00 438 LEU A C 1
ATOM 3481 O O . LEU A 1 438 ? 10.745 -11.570 -5.377 1.00 90.00 438 LEU A O 1
ATOM 3485 N N . VAL A 1 439 ? 8.722 -12.486 -5.087 1.00 90.69 439 VAL A N 1
ATOM 3486 C CA . VAL A 1 439 ? 8.347 -11.609 -3.965 1.00 90.69 439 VAL A CA 1
ATOM 3487 C C . VAL A 1 439 ? 9.082 -12.036 -2.695 1.00 90.69 439 VAL A C 1
ATOM 3489 O O . VAL A 1 439 ? 9.575 -11.179 -1.966 1.00 90.69 439 VAL A O 1
ATOM 3492 N N . ASP A 1 440 ? 9.253 -13.337 -2.474 1.00 88.56 440 ASP A N 1
ATOM 3493 C CA . ASP A 1 440 ? 10.027 -13.862 -1.347 1.00 88.56 440 ASP A CA 1
ATOM 3494 C C . ASP A 1 440 ? 11.488 -13.442 -1.434 1.00 88.56 440 ASP A C 1
ATOM 3496 O O . ASP A 1 440 ? 12.039 -12.912 -0.475 1.00 88.56 440 ASP A O 1
ATOM 3500 N N . ALA A 1 441 ? 12.105 -13.573 -2.607 1.00 87.88 441 ALA A N 1
ATOM 3501 C CA . ALA A 1 441 ? 13.464 -13.108 -2.841 1.00 87.88 441 ALA A CA 1
ATOM 3502 C C . ALA A 1 441 ? 13.592 -11.579 -2.710 1.00 87.88 441 ALA A C 1
ATOM 3504 O O . ALA A 1 441 ? 14.638 -11.090 -2.285 1.00 87.88 441 ALA A O 1
ATOM 3505 N N . PHE A 1 442 ? 12.547 -10.810 -3.035 1.00 88.19 442 PHE A N 1
ATOM 3506 C CA . PHE A 1 442 ? 12.507 -9.374 -2.750 1.00 88.19 442 PHE A CA 1
ATOM 3507 C C . PHE A 1 442 ? 12.535 -9.103 -1.242 1.00 88.19 442 PHE A C 1
ATOM 3509 O O . PHE A 1 442 ? 13.364 -8.314 -0.793 1.00 88.19 442 PHE A O 1
ATOM 3516 N N . ILE A 1 443 ? 11.687 -9.786 -0.466 1.00 86.88 443 ILE A N 1
ATOM 3517 C CA . ILE A 1 443 ? 11.608 -9.647 0.996 1.00 86.88 443 ILE A CA 1
ATOM 3518 C C . ILE A 1 443 ? 12.906 -10.135 1.660 1.00 86.88 443 ILE A C 1
ATOM 3520 O O . ILE A 1 443 ? 13.499 -9.402 2.443 1.00 86.88 443 ILE A O 1
ATOM 3524 N N . GLN A 1 444 ? 13.428 -11.310 1.305 1.00 80.38 444 GLN A N 1
ATOM 3525 C CA . GLN A 1 444 ? 14.724 -11.810 1.786 1.00 80.38 444 GLN A CA 1
ATOM 3526 C C . GLN A 1 444 ? 15.885 -10.895 1.382 1.00 80.38 444 GLN A C 1
ATOM 3528 O O . GLN A 1 444 ? 16.831 -10.701 2.141 1.00 80.38 444 GLN A O 1
ATOM 3533 N N . GLY A 1 445 ? 15.827 -10.315 0.181 1.00 72.69 445 GLY A N 1
ATOM 3534 C CA . GLY A 1 445 ? 16.801 -9.334 -0.283 1.00 72.69 445 GLY A CA 1
ATOM 3535 C C . GLY A 1 445 ? 16.875 -8.123 0.643 1.00 72.69 445 GLY A C 1
ATOM 3536 O O . GLY A 1 445 ? 17.964 -7.594 0.852 1.00 72.69 445 GLY A O 1
ATOM 3537 N N . THR A 1 446 ? 15.758 -7.739 1.272 1.00 66.38 446 THR A N 1
ATOM 3538 C CA . THR A 1 446 ? 15.751 -6.671 2.284 1.00 66.38 446 THR A CA 1
ATOM 3539 C C . THR A 1 446 ? 16.576 -7.018 3.516 1.00 66.38 446 THR A C 1
ATOM 3541 O O . THR A 1 446 ? 17.179 -6.118 4.076 1.00 66.38 446 THR A O 1
ATOM 3544 N N . ASP A 1 447 ? 16.688 -8.296 3.881 1.00 62.53 447 ASP A N 1
ATOM 3545 C CA . ASP A 1 447 ? 17.500 -8.772 5.009 1.00 62.53 447 ASP A CA 1
ATOM 3546 C C . ASP A 1 447 ? 19.004 -8.652 4.715 1.00 62.53 447 ASP A C 1
ATOM 3548 O O . ASP A 1 447 ? 19.794 -8.239 5.557 1.00 62.53 447 ASP A O 1
ATOM 3552 N N . LYS A 1 448 ? 19.407 -8.982 3.479 1.00 57.97 448 LYS A N 1
ATOM 3553 C CA . LYS A 1 448 ? 20.821 -9.039 3.063 1.00 57.97 448 LYS A CA 1
ATOM 3554 C C . LYS A 1 448 ? 21.358 -7.723 2.513 1.00 57.97 448 LYS A C 1
ATOM 3556 O O . LYS A 1 448 ? 22.563 -7.493 2.543 1.00 57.97 448 LYS A O 1
ATOM 3561 N N . SER A 1 449 ? 20.490 -6.905 1.922 1.00 54.81 449 SER A N 1
ATOM 3562 C CA . SER A 1 449 ? 20.880 -5.719 1.158 1.00 54.81 449 SER A CA 1
ATOM 3563 C C . SER A 1 449 ? 20.284 -4.430 1.696 1.00 54.81 449 SER A C 1
ATOM 3565 O O . SER A 1 449 ? 20.238 -3.483 0.907 1.00 54.81 449 SER A O 1
ATOM 3567 N N . LEU A 1 450 ? 19.798 -4.436 2.952 1.00 58.19 450 LEU A N 1
ATOM 3568 C CA . LEU A 1 450 ? 19.320 -3.289 3.733 1.00 58.19 450 LEU A CA 1
ATOM 3569 C C . LEU A 1 450 ? 19.831 -1.981 3.108 1.00 58.19 450 LEU A C 1
ATOM 3571 O O . LEU A 1 450 ? 20.997 -1.612 3.254 1.00 58.19 450 LEU A O 1
ATOM 3575 N N . ASP A 1 451 ? 18.993 -1.389 2.245 1.00 55.19 451 ASP A N 1
ATOM 3576 C CA . ASP A 1 451 ? 19.354 -0.184 1.495 1.00 55.19 451 ASP A CA 1
ATOM 3577 C C . ASP A 1 451 ? 19.643 0.918 2.522 1.00 55.19 451 ASP A C 1
ATOM 3579 O O . ASP A 1 451 ? 19.162 0.834 3.648 1.00 55.19 451 ASP A O 1
ATOM 3583 N N . LYS A 1 452 ? 20.373 1.981 2.182 1.00 55.91 452 LYS A N 1
ATOM 3584 C CA . LYS A 1 452 ? 20.789 3.014 3.157 1.00 55.91 452 LYS A CA 1
ATOM 3585 C C . LYS A 1 452 ? 19.629 3.574 4.014 1.00 55.91 452 LYS A C 1
ATOM 3587 O O . LYS A 1 452 ? 19.866 4.108 5.094 1.00 55.91 452 LYS A O 1
ATOM 3592 N N . GLY A 1 453 ? 18.381 3.446 3.551 1.00 65.75 453 GLY A N 1
ATOM 3593 C CA . GLY A 1 453 ? 17.169 3.835 4.273 1.00 65.75 453 GLY A CA 1
ATOM 3594 C C . GLY A 1 453 ? 16.631 2.860 5.338 1.00 65.75 453 GLY A C 1
ATOM 3595 O O . GLY A 1 453 ? 15.887 3.316 6.203 1.00 65.75 453 GLY A O 1
ATOM 3596 N N . PHE A 1 454 ? 17.006 1.575 5.339 1.00 80.00 454 PHE A N 1
ATOM 3597 C CA . PHE A 1 454 ? 16.585 0.575 6.336 1.00 80.00 454 PHE A CA 1
ATOM 3598 C C . PHE A 1 454 ? 17.798 -0.188 6.864 1.00 80.00 454 PHE A C 1
ATOM 3600 O O . PHE A 1 454 ? 18.632 -0.594 6.075 1.00 80.00 454 PHE A O 1
ATOM 3607 N N . ALA A 1 455 ? 17.895 -0.409 8.177 1.00 78.88 455 ALA A N 1
ATOM 3608 C CA . ALA A 1 455 ? 19.006 -1.161 8.784 1.00 78.88 455 ALA A CA 1
ATOM 3609 C C . ALA A 1 455 ? 18.545 -2.277 9.742 1.00 78.88 455 ALA A C 1
ATOM 3611 O O . ALA A 1 455 ? 19.362 -2.991 10.317 1.00 78.88 455 ALA A O 1
ATOM 3612 N N . ARG A 1 456 ? 17.232 -2.433 9.920 1.00 84.00 456 ARG A N 1
ATOM 3613 C CA . ARG A 1 456 ? 16.602 -3.479 10.721 1.00 84.00 456 ARG A CA 1
ATOM 3614 C C . ARG A 1 456 ? 15.384 -4.018 9.986 1.00 84.00 456 ARG A C 1
ATOM 3616 O O . ARG A 1 456 ? 14.572 -3.238 9.492 1.00 84.00 456 ARG A O 1
ATOM 3623 N N . LEU A 1 457 ? 15.265 -5.343 9.975 1.00 89.56 457 LEU A N 1
ATOM 3624 C CA . LEU A 1 457 ? 14.100 -6.098 9.523 1.00 89.56 457 LEU A CA 1
ATOM 3625 C C 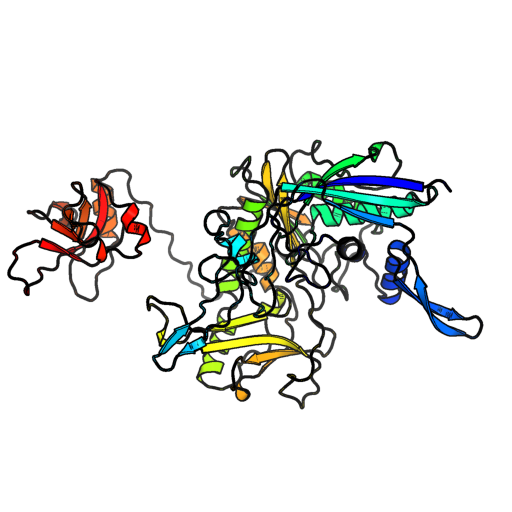. LEU A 1 457 ? 13.560 -6.908 10.707 1.00 89.56 457 LEU A C 1
ATOM 3627 O O . LEU A 1 457 ? 14.147 -7.914 11.103 1.00 89.56 457 LEU A O 1
ATOM 3631 N N . ALA A 1 458 ? 12.446 -6.465 11.277 1.00 91.75 458 ALA A N 1
ATOM 3632 C CA . ALA A 1 458 ? 11.772 -7.152 12.368 1.00 91.75 458 ALA A CA 1
ATOM 3633 C C . ALA A 1 458 ? 10.629 -8.006 11.827 1.00 91.75 458 ALA A C 1
ATOM 3635 O O . ALA A 1 458 ? 9.723 -7.502 11.164 1.00 91.75 458 ALA A O 1
ATOM 3636 N N . ARG A 1 459 ? 10.670 -9.305 12.111 1.00 92.44 459 ARG A N 1
ATOM 3637 C CA . ARG A 1 459 ? 9.703 -10.278 11.599 1.00 92.44 459 ARG A CA 1
ATOM 3638 C C . ARG A 1 459 ? 8.617 -10.501 12.646 1.00 92.44 459 ARG A C 1
ATOM 3640 O O . ARG A 1 459 ? 8.891 -11.095 13.686 1.00 92.44 459 ARG A O 1
ATOM 3647 N N . LEU A 1 460 ? 7.410 -9.996 12.397 1.00 93.50 460 LEU A N 1
ATOM 3648 C CA . LEU A 1 460 ? 6.292 -10.139 13.336 1.00 93.50 460 LEU A CA 1
ATOM 3649 C C . LEU A 1 460 ? 5.584 -11.482 13.139 1.00 93.50 460 LEU A C 1
ATOM 3651 O O . LEU A 1 460 ? 5.312 -12.183 14.109 1.00 93.50 460 LEU A O 1
ATOM 3655 N N . TRP A 1 461 ? 5.344 -11.841 11.874 1.00 90.81 461 TRP A N 1
ATOM 3656 C CA . TRP A 1 461 ? 4.818 -13.136 11.436 1.00 90.81 461 TRP A CA 1
ATOM 3657 C C . TRP A 1 461 ? 5.588 -13.611 10.209 1.00 90.81 461 TRP A C 1
ATOM 3659 O O . TRP A 1 461 ? 5.879 -12.818 9.313 1.00 90.81 461 TRP A O 1
ATOM 3669 N N . THR A 1 462 ? 5.904 -14.901 10.168 1.00 85.62 462 THR A N 1
ATOM 3670 C CA . THR A 1 462 ? 6.701 -15.522 9.106 1.00 85.62 462 THR A CA 1
ATOM 3671 C C . THR A 1 462 ? 5.981 -16.722 8.505 1.00 85.62 462 THR A C 1
ATOM 3673 O O . THR A 1 462 ? 5.168 -17.376 9.163 1.00 85.62 462 THR A O 1
ATOM 3676 N N . ARG A 1 463 ? 6.323 -17.035 7.255 1.00 81.00 463 ARG A N 1
ATOM 3677 C CA . ARG A 1 463 ? 5.914 -18.253 6.565 1.00 81.00 463 ARG A CA 1
ATOM 3678 C C . ARG A 1 463 ? 7.073 -19.261 6.600 1.00 81.00 463 ARG A C 1
ATOM 3680 O O . ARG A 1 463 ? 8.171 -18.940 6.134 1.00 81.00 463 ARG A O 1
ATOM 3687 N N . PRO A 1 464 ? 6.872 -20.488 7.115 1.00 65.38 464 PRO A N 1
ATOM 3688 C CA . PRO A 1 464 ? 7.860 -21.559 7.004 1.00 65.38 464 PRO A CA 1
ATOM 3689 C C . PRO A 1 464 ? 8.245 -21.792 5.533 1.00 65.38 464 PRO A C 1
ATOM 3691 O O . PRO A 1 464 ? 7.384 -21.815 4.660 1.00 65.38 464 PRO A O 1
ATOM 3694 N N . GLY A 1 465 ? 9.544 -21.912 5.240 1.00 56.75 465 GLY A N 1
ATOM 3695 C CA . GLY A 1 465 ? 10.062 -22.069 3.870 1.00 56.75 465 GLY A CA 1
ATOM 3696 C C . GLY A 1 465 ? 10.434 -20.761 3.157 1.00 56.75 465 GLY A C 1
ATOM 3697 O O . GLY A 1 465 ? 11.300 -20.777 2.284 1.00 56.75 465 GLY A O 1
ATOM 3698 N N . ALA A 1 466 ? 9.938 -19.601 3.606 1.00 54.03 466 ALA A N 1
ATOM 3699 C CA . ALA A 1 466 ? 10.394 -18.296 3.108 1.00 54.03 466 ALA A CA 1
ATOM 3700 C C . ALA A 1 466 ? 11.834 -17.943 3.541 1.00 54.03 466 ALA A C 1
ATOM 3702 O O . ALA A 1 466 ? 12.357 -16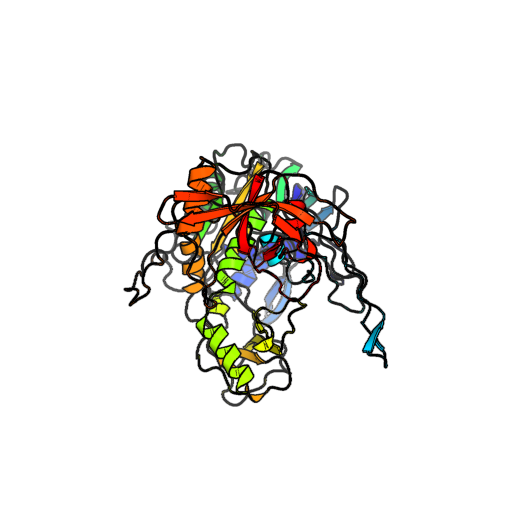.905 3.146 1.00 54.03 466 ALA A O 1
ATOM 3703 N N . ALA A 1 467 ? 12.497 -18.804 4.321 1.00 42.41 467 ALA A N 1
ATOM 3704 C CA . ALA A 1 467 ? 13.905 -18.690 4.710 1.00 42.41 467 ALA A CA 1
ATOM 3705 C C . ALA A 1 467 ? 14.787 -19.866 4.229 1.00 42.41 467 ALA A C 1
ATOM 3707 O O . ALA A 1 467 ? 15.944 -19.949 4.630 1.00 42.41 467 ALA A O 1
ATOM 3708 N N . GLY A 1 468 ? 14.295 -20.772 3.371 1.00 36.97 468 GLY A N 1
ATOM 3709 C CA . GLY A 1 468 ? 15.012 -22.019 3.078 1.00 36.97 468 GLY A CA 1
ATOM 3710 C C . GLY A 1 468 ? 14.722 -22.619 1.708 1.00 36.97 468 GLY A C 1
ATOM 3711 O O . GLY A 1 468 ? 13.958 -23.566 1.601 1.00 36.97 468 GLY A O 1
ATOM 3712 N N . ALA A 1 469 ? 15.395 -22.097 0.683 1.00 27.72 469 ALA A N 1
ATOM 3713 C CA . ALA A 1 469 ? 15.762 -22.828 -0.530 1.00 27.72 469 ALA A CA 1
ATOM 3714 C C . ALA A 1 469 ? 16.996 -22.150 -1.144 1.00 27.72 469 ALA A C 1
ATOM 3716 O O . ALA A 1 469 ? 16.958 -21.567 -2.226 1.00 27.72 469 ALA A O 1
ATOM 3717 N N . ALA A 1 470 ? 18.116 -22.199 -0.420 1.00 32.09 470 ALA A N 1
ATOM 3718 C CA . ALA A 1 470 ? 19.418 -22.148 -1.067 1.00 32.09 470 ALA A CA 1
ATOM 3719 C C . ALA A 1 470 ? 19.601 -23.479 -1.814 1.00 32.09 470 ALA A C 1
ATOM 3721 O O . ALA A 1 470 ? 20.269 -24.388 -1.333 1.00 32.09 470 ALA A O 1
ATOM 3722 N N . GLY A 1 471 ? 18.954 -23.613 -2.974 1.00 26.69 471 GLY A N 1
ATOM 3723 C CA . GLY A 1 471 ? 19.450 -24.534 -3.989 1.00 26.69 471 GLY A CA 1
ATOM 3724 C C . GLY A 1 471 ? 20.847 -24.062 -4.400 1.00 26.69 471 GLY A C 1
ATOM 3725 O O . GLY A 1 471 ? 21.103 -22.852 -4.352 1.00 26.69 471 GLY A O 1
ATOM 3726 N N . PRO A 1 472 ? 21.773 -24.967 -4.756 1.00 26.94 472 PRO A N 1
ATOM 3727 C CA . PRO A 1 472 ? 23.106 -24.564 -5.162 1.00 26.94 472 PRO A CA 1
ATOM 3728 C C . PRO A 1 472 ? 22.959 -23.585 -6.325 1.00 26.94 472 PRO A C 1
ATOM 3730 O O . PRO A 1 472 ? 22.480 -23.939 -7.400 1.00 26.94 472 PRO A O 1
ATOM 3733 N N . THR A 1 473 ? 23.350 -22.331 -6.101 1.00 29.08 473 THR A N 1
ATOM 3734 C CA . THR A 1 473 ? 23.658 -21.403 -7.181 1.00 29.08 473 THR A CA 1
ATOM 3735 C C . THR A 1 473 ? 24.816 -22.018 -7.945 1.00 29.08 473 THR A C 1
ATOM 3737 O O . THR A 1 473 ? 25.980 -21.799 -7.610 1.00 29.08 473 THR A O 1
ATOM 3740 N N . SER A 1 474 ? 24.500 -22.824 -8.952 1.00 30.81 474 SER A N 1
ATOM 3741 C CA . SER A 1 474 ? 25.442 -23.186 -9.990 1.00 30.81 474 SER A CA 1
ATOM 3742 C C . SER A 1 474 ? 25.912 -21.885 -10.642 1.00 30.81 474 SER A C 1
ATOM 3744 O O . SER A 1 474 ? 25.166 -21.229 -11.366 1.00 30.81 474 SER A O 1
ATOM 3746 N N . GLY A 1 475 ? 27.144 -21.488 -10.324 1.00 33.31 475 GLY A N 1
ATOM 3747 C CA . GLY A 1 475 ? 27.968 -20.661 -11.200 1.00 33.31 475 GLY A CA 1
ATOM 3748 C C . GLY A 1 475 ? 27.722 -19.152 -11.238 1.00 33.31 475 GLY A C 1
ATOM 3749 O O . GLY A 1 475 ? 28.076 -18.543 -12.241 1.00 33.31 475 GLY A O 1
ATOM 3750 N N . ILE A 1 476 ? 27.198 -18.505 -10.189 1.00 32.84 476 ILE A N 1
ATOM 3751 C CA . ILE A 1 476 ? 27.402 -17.049 -10.058 1.00 32.84 476 ILE A CA 1
ATOM 3752 C C . ILE A 1 476 ? 28.676 -16.840 -9.246 1.00 32.84 476 ILE A C 1
ATOM 3754 O O . ILE A 1 476 ? 28.658 -16.856 -8.015 1.00 32.84 476 ILE A O 1
ATOM 3758 N N . THR A 1 477 ? 29.798 -16.663 -9.944 1.00 30.66 477 THR A N 1
ATOM 3759 C CA . THR A 1 477 ? 31.035 -16.156 -9.345 1.00 30.66 477 THR A CA 1
ATOM 3760 C C . THR A 1 477 ? 30.707 -14.903 -8.542 1.00 30.66 477 THR A C 1
ATOM 3762 O O . THR A 1 477 ? 30.175 -13.931 -9.089 1.00 30.66 477 THR A O 1
ATOM 3765 N N . LYS A 1 478 ? 30.994 -14.952 -7.236 1.00 30.45 478 LYS A N 1
ATOM 3766 C CA . LYS A 1 478 ? 30.932 -13.813 -6.314 1.00 30.45 478 LYS A CA 1
ATOM 3767 C C . LYS A 1 478 ? 31.534 -12.595 -7.035 1.00 30.45 478 LYS A C 1
ATOM 3769 O O . LYS A 1 478 ? 32.663 -12.716 -7.519 1.00 30.45 478 LYS A O 1
ATOM 3774 N N . PRO A 1 479 ? 30.827 -11.455 -7.161 1.00 36.19 479 PRO A N 1
ATOM 3775 C CA . PRO A 1 479 ? 31.471 -10.254 -7.669 1.00 36.19 479 PRO A CA 1
ATOM 3776 C C . PRO A 1 479 ? 32.686 -9.957 -6.778 1.00 36.19 479 PRO A C 1
ATOM 3778 O O . PRO A 1 479 ? 32.616 -10.209 -5.567 1.00 36.19 479 PRO A O 1
ATOM 3781 N N . PRO A 1 480 ? 33.802 -9.488 -7.361 1.00 36.59 480 PRO A N 1
ATOM 3782 C CA . PRO A 1 480 ? 35.004 -9.204 -6.595 1.00 36.59 480 PRO A CA 1
ATOM 3783 C C . PRO A 1 480 ? 34.669 -8.252 -5.437 1.00 36.59 480 PRO A C 1
ATOM 3785 O O . PRO A 1 480 ? 33.757 -7.425 -5.574 1.00 36.59 480 PRO A O 1
ATOM 3788 N N . PRO A 1 481 ? 35.357 -8.382 -4.287 1.00 39.25 481 PRO A N 1
ATOM 3789 C CA . PRO A 1 481 ? 35.166 -7.469 -3.169 1.00 39.25 481 PRO A CA 1
ATOM 3790 C C . PRO A 1 481 ? 35.287 -6.017 -3.660 1.00 39.25 481 PRO A C 1
ATOM 3792 O O . PRO A 1 481 ? 36.074 -5.748 -4.574 1.00 39.25 481 PRO A O 1
ATOM 3795 N N . PRO A 1 482 ? 34.489 -5.084 -3.108 1.00 47.44 482 PRO A N 1
ATOM 3796 C CA . PRO A 1 482 ? 34.581 -3.684 -3.494 1.00 47.44 482 PRO A CA 1
ATOM 3797 C C . PRO A 1 482 ? 36.024 -3.194 -3.300 1.00 47.44 482 PRO A C 1
ATOM 3799 O O . PRO A 1 482 ? 36.680 -3.622 -2.344 1.00 47.44 482 PRO A O 1
ATOM 3802 N N . PRO A 1 483 ? 36.534 -2.328 -4.194 1.00 55.09 483 PRO A N 1
ATOM 3803 C CA . PRO A 1 483 ? 37.884 -1.806 -4.062 1.00 55.09 483 PRO A CA 1
ATOM 3804 C C . PRO A 1 483 ? 38.047 -1.093 -2.708 1.00 55.09 483 PRO A C 1
ATOM 3806 O O . PRO A 1 483 ? 37.078 -0.506 -2.209 1.00 55.09 483 PRO A O 1
ATOM 3809 N N . PRO A 1 484 ? 39.246 -1.149 -2.099 1.00 69.00 484 PRO A N 1
ATOM 3810 C CA . PRO A 1 484 ? 39.522 -0.457 -0.844 1.00 69.00 484 PRO A CA 1
ATOM 3811 C C . PRO A 1 484 ? 39.215 1.045 -0.976 1.00 69.00 484 PRO A C 1
ATOM 3813 O O . PRO A 1 484 ? 39.369 1.591 -2.067 1.00 69.00 484 PRO A O 1
ATOM 3816 N N . PRO A 1 485 ? 38.756 1.726 0.089 1.00 75.19 485 PRO A N 1
ATOM 3817 C CA . PRO A 1 485 ? 38.484 3.160 0.032 1.00 75.19 485 PRO A CA 1
ATOM 3818 C C . PRO A 1 485 ? 39.770 3.969 -0.235 1.00 75.19 485 PRO A C 1
ATOM 3820 O O . PRO A 1 485 ? 40.854 3.535 0.166 1.00 75.19 485 PRO A O 1
ATOM 3823 N N . PRO A 1 486 ? 39.670 5.145 -0.885 1.00 81.00 486 PRO A N 1
ATOM 3824 C CA . PRO A 1 486 ? 40.826 5.987 -1.171 1.00 81.00 486 PRO A CA 1
ATOM 3825 C C . PRO A 1 486 ? 41.485 6.502 0.128 1.00 81.00 486 PRO A C 1
ATOM 3827 O O . PRO A 1 486 ? 40.774 6.867 1.070 1.00 81.00 486 PRO A O 1
ATOM 3830 N N . PRO A 1 487 ? 42.828 6.581 0.190 1.00 84.62 487 PRO A N 1
ATOM 3831 C CA . PRO A 1 487 ? 43.554 7.117 1.343 1.00 84.62 487 PRO A CA 1
ATOM 3832 C C . PRO A 1 487 ? 43.173 8.562 1.708 1.00 84.62 487 PRO A C 1
ATOM 3834 O O . PRO A 1 487 ? 42.809 9.369 0.850 1.00 84.62 487 PRO A O 1
ATOM 3837 N N . ALA A 1 488 ? 43.299 8.918 2.991 1.00 75.38 488 ALA A N 1
ATOM 3838 C CA . ALA A 1 488 ? 43.078 10.287 3.470 1.00 75.38 488 ALA A CA 1
ATOM 3839 C C . ALA A 1 488 ? 44.165 11.267 2.988 1.00 75.38 488 ALA A C 1
ATOM 3841 O O . ALA A 1 488 ? 43.845 12.406 2.659 1.00 75.38 488 ALA A O 1
ATOM 3842 N N . ASP A 1 489 ? 45.416 10.804 2.906 1.00 85.81 489 ASP A N 1
ATOM 3843 C CA . ASP A 1 489 ? 46.561 11.598 2.457 1.00 85.81 489 ASP A CA 1
ATOM 3844 C C . ASP A 1 489 ? 46.445 11.980 0.962 1.00 85.81 489 ASP A C 1
ATOM 3846 O O . ASP A 1 489 ? 46.250 11.089 0.128 1.00 85.81 489 ASP A O 1
ATOM 3850 N N . PRO A 1 490 ? 46.573 13.270 0.586 1.00 79.25 490 PRO A N 1
ATOM 3851 C CA . PRO A 1 490 ? 46.396 13.722 -0.796 1.00 79.25 490 PRO A CA 1
ATOM 3852 C C . PRO A 1 490 ? 47.355 13.074 -1.802 1.00 79.25 490 PRO A C 1
ATOM 3854 O O . PRO A 1 490 ? 46.952 12.758 -2.923 1.00 79.25 490 PRO A O 1
ATOM 3857 N N . GLN A 1 491 ? 48.615 12.849 -1.420 1.00 84.06 491 GLN A N 1
ATOM 3858 C CA . GLN A 1 491 ? 49.625 12.244 -2.295 1.00 84.06 491 GLN A CA 1
ATOM 3859 C C . GLN A 1 491 ? 49.345 10.748 -2.502 1.00 84.06 491 GLN A C 1
ATOM 3861 O O . GLN A 1 491 ? 49.323 10.265 -3.638 1.00 84.06 491 GLN A O 1
ATOM 3866 N N . ALA A 1 492 ? 49.035 10.022 -1.427 1.00 85.19 492 ALA A N 1
ATOM 3867 C CA . ALA A 1 492 ? 48.625 8.624 -1.474 1.00 85.19 492 ALA A CA 1
ATOM 3868 C C . ALA A 1 492 ? 47.303 8.435 -2.232 1.00 85.19 492 ALA A C 1
ATOM 3870 O O . ALA A 1 492 ? 47.153 7.459 -2.965 1.00 85.19 492 ALA A O 1
ATOM 3871 N N . ARG A 1 493 ? 46.363 9.382 -2.126 1.00 85.50 493 ARG A N 1
ATOM 3872 C CA . ARG A 1 493 ? 45.093 9.367 -2.866 1.00 85.50 493 ARG A CA 1
ATOM 3873 C C . ARG A 1 493 ? 45.299 9.515 -4.375 1.00 85.50 493 ARG A C 1
ATOM 3875 O O . ARG A 1 493 ? 44.698 8.767 -5.143 1.00 85.50 493 ARG A O 1
ATOM 3882 N N . LYS A 1 494 ? 46.175 10.427 -4.811 1.00 88.94 494 LYS A N 1
ATOM 3883 C CA . LYS A 1 494 ? 46.543 10.582 -6.233 1.00 88.94 494 LYS A CA 1
ATOM 3884 C C . LYS A 1 494 ? 47.156 9.292 -6.791 1.00 88.94 494 LYS A C 1
ATOM 3886 O O . LYS A 1 494 ? 46.740 8.827 -7.851 1.00 88.94 494 LYS A O 1
ATOM 3891 N N . ARG A 1 495 ? 48.082 8.673 -6.046 1.00 87.69 495 ARG A N 1
ATOM 3892 C CA . ARG A 1 495 ? 48.692 7.379 -6.415 1.00 87.69 495 ARG A CA 1
ATOM 3893 C C . ARG A 1 495 ? 47.659 6.257 -6.482 1.00 87.69 495 ARG A C 1
ATOM 3895 O O . ARG A 1 495 ? 47.620 5.542 -7.477 1.00 87.69 495 ARG A O 1
ATOM 3902 N N . PHE A 1 496 ? 46.789 6.160 -5.478 1.00 86.69 496 PHE A N 1
ATOM 3903 C CA . PHE A 1 496 ? 45.712 5.173 -5.409 1.00 86.69 496 PHE A CA 1
ATOM 3904 C C . PHE A 1 496 ? 44.832 5.196 -6.666 1.00 86.69 496 PHE A C 1
ATOM 3906 O O . PHE A 1 496 ? 44.574 4.151 -7.264 1.00 86.69 496 PHE A O 1
ATOM 3913 N N . TYR A 1 497 ? 44.413 6.382 -7.115 1.00 86.31 497 TYR A N 1
ATOM 3914 C CA . TYR A 1 497 ? 43.571 6.500 -8.303 1.00 86.31 497 TYR A CA 1
ATOM 3915 C C . TYR A 1 497 ? 44.310 6.174 -9.606 1.00 86.31 497 TYR A C 1
ATOM 3917 O O . TYR A 1 497 ? 43.721 5.550 -10.487 1.00 86.31 497 TYR A O 1
ATOM 3925 N N . LEU A 1 498 ? 45.592 6.532 -9.721 1.00 85.69 498 LEU A N 1
ATOM 3926 C CA . LEU A 1 498 ? 46.409 6.175 -10.886 1.00 85.69 498 LEU A CA 1
ATOM 3927 C C . LEU A 1 498 ? 46.706 4.672 -10.957 1.00 85.69 498 LEU A C 1
ATOM 3929 O O . LEU A 1 498 ? 46.654 4.104 -12.043 1.00 85.69 498 LEU A O 1
ATOM 3933 N N . GLN A 1 499 ? 46.946 4.013 -9.820 1.00 84.44 499 GLN A N 1
ATOM 3934 C CA . GLN A 1 499 ? 47.179 2.564 -9.752 1.00 84.44 499 GLN A CA 1
ATOM 3935 C C . GLN A 1 499 ? 45.915 1.745 -10.067 1.00 84.44 499 GLN A C 1
ATOM 3937 O O . GLN A 1 499 ? 46.013 0.645 -10.605 1.00 84.44 499 GLN A O 1
ATOM 3942 N N . GLN A 1 500 ? 44.720 2.266 -9.757 1.00 80.31 500 GLN A N 1
ATOM 3943 C CA . GLN A 1 500 ? 43.447 1.603 -10.080 1.00 80.31 500 GLN A CA 1
ATOM 3944 C C . GLN A 1 500 ? 42.910 1.922 -11.482 1.00 80.31 500 GLN A C 1
ATOM 3946 O O . GLN A 1 500 ? 41.942 1.297 -11.933 1.00 80.31 500 GLN A O 1
ATOM 3951 N N . ALA A 1 501 ? 43.502 2.889 -12.182 1.00 79.19 501 ALA A N 1
ATOM 3952 C CA . ALA A 1 501 ? 43.069 3.259 -13.516 1.00 79.19 501 ALA A CA 1
ATOM 3953 C C . ALA A 1 501 ? 43.375 2.124 -14.510 1.00 79.19 501 ALA A C 1
ATOM 3955 O O . ALA A 1 501 ? 44.518 1.715 -14.692 1.00 79.19 501 ALA A O 1
ATOM 3956 N N . LYS A 1 502 ? 42.340 1.602 -15.179 1.00 74.38 502 LYS A N 1
ATOM 3957 C CA . LYS A 1 502 ? 42.508 0.553 -16.197 1.00 74.38 502 LYS A CA 1
ATOM 3958 C C . LYS A 1 502 ? 43.287 1.078 -17.399 1.00 74.38 502 LYS A C 1
ATOM 3960 O O . LYS A 1 502 ? 43.056 2.207 -17.833 1.00 74.38 502 LYS A O 1
ATOM 3965 N N . THR A 1 503 ? 44.110 0.227 -18.003 1.00 73.62 503 THR A N 1
ATOM 3966 C CA . THR A 1 503 ? 44.775 0.517 -19.278 1.00 73.62 503 THR A CA 1
ATOM 3967 C C . THR A 1 503 ? 43.745 0.895 -20.342 1.00 73.62 503 THR A C 1
ATOM 3969 O O . THR A 1 503 ? 42.703 0.247 -20.477 1.00 73.62 503 THR A O 1
ATOM 3972 N N . ARG A 1 504 ? 44.009 1.976 -21.078 1.00 65.88 504 ARG A N 1
ATOM 3973 C CA . ARG A 1 504 ? 43.106 2.475 -22.118 1.00 65.88 504 ARG A CA 1
ATOM 3974 C C . ARG A 1 504 ? 43.316 1.728 -23.431 1.00 65.88 504 ARG A C 1
ATOM 3976 O O . ARG A 1 504 ? 44.422 1.298 -23.738 1.00 65.88 504 ARG A O 1
ATOM 3983 N N . ALA A 1 505 ? 42.257 1.650 -24.236 1.00 67.50 505 ALA A N 1
ATOM 3984 C CA . ALA A 1 505 ? 42.307 1.063 -25.576 1.00 67.50 505 ALA A CA 1
ATOM 3985 C C . ALA A 1 505 ? 43.149 1.885 -26.575 1.00 67.50 505 ALA A C 1
ATOM 3987 O O . ALA A 1 505 ? 43.593 1.341 -27.578 1.00 67.50 505 ALA A O 1
ATOM 3988 N N . ASP A 1 506 ? 43.369 3.178 -26.307 1.00 66.75 506 ASP A N 1
ATOM 3989 C CA . ASP A 1 506 ? 44.149 4.102 -27.145 1.00 66.75 506 ASP A CA 1
ATOM 3990 C C . ASP A 1 506 ? 45.626 4.229 -26.721 1.00 66.75 506 ASP A C 1
ATOM 3992 O O . ASP A 1 506 ? 46.368 5.007 -27.315 1.00 66.75 506 ASP A O 1
ATOM 3996 N N . GLY A 1 507 ? 46.065 3.478 -25.702 1.00 69.56 507 GLY A N 1
ATOM 3997 C CA . GLY A 1 507 ? 47.460 3.438 -25.246 1.00 69.56 507 GLY A CA 1
ATOM 3998 C C . GLY A 1 507 ? 47.962 4.696 -24.525 1.00 69.56 507 GLY A C 1
ATOM 3999 O O . GLY A 1 507 ? 49.121 4.728 -24.116 1.00 69.56 507 GLY A O 1
ATOM 4000 N N . LEU A 1 508 ? 47.122 5.720 -24.335 1.00 69.25 508 LEU A N 1
ATOM 4001 C CA . LEU A 1 508 ? 47.517 6.944 -23.635 1.00 69.25 508 LEU A CA 1
ATOM 4002 C C . LEU A 1 508 ? 47.604 6.717 -22.114 1.00 69.25 508 LEU A C 1
ATOM 4004 O O . LEU A 1 508 ? 46.748 6.028 -21.548 1.00 69.25 508 LEU A O 1
ATOM 4008 N N . PRO A 1 509 ? 48.600 7.306 -21.423 1.00 74.38 509 PRO A N 1
ATOM 4009 C CA . PRO A 1 509 ? 48.711 7.185 -19.978 1.00 74.38 509 PRO A CA 1
ATOM 4010 C C . PRO A 1 509 ? 47.603 7.979 -19.280 1.00 74.38 509 PRO A C 1
ATOM 4012 O O . PRO A 1 509 ? 47.231 9.077 -19.702 1.00 74.38 509 PRO A O 1
ATOM 4015 N N . TRP A 1 510 ? 47.091 7.428 -18.181 1.00 83.56 510 TRP A N 1
ATOM 4016 C CA . TRP A 1 510 ? 46.249 8.187 -17.265 1.00 83.56 510 TRP A CA 1
ATOM 4017 C C . TRP A 1 510 ? 47.095 9.131 -16.416 1.00 83.56 510 TRP A C 1
ATOM 4019 O O . TRP A 1 510 ? 48.169 8.769 -15.936 1.00 83.56 510 TRP A O 1
ATOM 4029 N N . CYS A 1 511 ? 46.548 10.315 -16.179 1.00 87.88 511 CYS A N 1
ATOM 4030 C CA . CYS A 1 511 ? 47.058 11.307 -15.253 1.00 87.88 511 CYS A CA 1
ATOM 4031 C C . CYS A 1 511 ? 45.954 11.698 -14.259 1.00 87.88 511 CYS A C 1
ATOM 4033 O O . CYS A 1 511 ? 44.761 11.532 -14.526 1.00 87.88 511 CYS A O 1
ATOM 4035 N N . VAL A 1 512 ? 46.339 12.260 -13.118 1.00 90.38 512 VAL A N 1
ATOM 4036 C CA . VAL A 1 512 ? 45.412 12.918 -12.192 1.00 90.38 512 VAL A CA 1
ATOM 4037 C C . VAL A 1 512 ? 45.610 14.414 -12.323 1.00 90.38 512 VAL A C 1
ATOM 4039 O O . VAL A 1 512 ? 46.705 14.917 -12.089 1.00 90.38 512 VAL A O 1
ATOM 4042 N N . GLY A 1 513 ? 44.558 15.119 -12.718 1.00 89.88 513 GLY A N 1
ATOM 4043 C CA . GLY A 1 513 ? 44.543 16.570 -12.704 1.00 89.88 513 GLY A CA 1
ATOM 4044 C C . GLY A 1 513 ? 43.949 17.082 -11.400 1.00 89.88 513 GLY A C 1
ATOM 4045 O O . GLY A 1 513 ? 42.999 16.510 -10.864 1.00 89.88 513 GLY A O 1
ATOM 4046 N N . GLU A 1 514 ? 44.535 18.154 -10.896 1.00 90.62 514 GLU A N 1
ATOM 4047 C CA . GLU A 1 514 ? 44.138 18.850 -9.681 1.00 90.62 514 GLU A CA 1
ATOM 4048 C C . GLU A 1 514 ? 43.900 20.315 -10.015 1.00 90.62 514 GLU A C 1
ATOM 4050 O O . GLU A 1 514 ? 44.775 20.961 -10.589 1.00 90.62 514 GLU A O 1
ATOM 4055 N N . ILE A 1 515 ? 42.727 20.847 -9.675 1.00 90.44 515 ILE A N 1
ATOM 4056 C CA . ILE A 1 515 ? 42.444 22.273 -9.867 1.00 90.44 515 ILE A CA 1
ATOM 4057 C C . ILE A 1 515 ? 43.333 23.094 -8.933 1.00 90.44 515 ILE A C 1
ATOM 4059 O O . ILE A 1 515 ? 43.257 22.931 -7.718 1.00 90.44 515 ILE A O 1
ATOM 4063 N N . SER A 1 516 ? 44.119 24.008 -9.498 1.00 88.12 516 SER A N 1
ATOM 4064 C CA . SER A 1 516 ? 45.103 24.813 -8.764 1.00 88.12 516 SER A CA 1
ATOM 4065 C C . SER A 1 516 ? 44.695 26.272 -8.552 1.00 88.12 516 SER A C 1
ATOM 4067 O O . SER A 1 516 ? 45.488 27.067 -8.062 1.00 88.12 516 SER A O 1
ATOM 4069 N N . GLY A 1 517 ? 43.480 26.658 -8.952 1.00 85.12 517 GLY A N 1
ATOM 4070 C CA . GLY A 1 517 ? 42.999 28.025 -8.778 1.00 85.12 517 GLY A CA 1
ATOM 4071 C C . GLY A 1 517 ? 41.652 28.305 -9.453 1.00 85.12 517 GLY A C 1
ATOM 4072 O O . GLY A 1 517 ? 41.044 27.399 -10.030 1.00 85.12 517 GLY A O 1
ATOM 4073 N N . PRO A 1 518 ? 41.164 29.558 -9.389 1.00 84.94 518 PRO A N 1
ATOM 4074 C CA . PRO A 1 518 ? 39.855 29.945 -9.913 1.00 84.94 518 PRO A CA 1
ATOM 4075 C C . PRO A 1 518 ? 39.782 29.896 -11.454 1.00 84.94 518 PRO A C 1
ATOM 4077 O O . PRO A 1 518 ? 40.806 29.998 -12.136 1.00 84.94 518 PRO A O 1
ATOM 4080 N N . PRO A 1 519 ? 38.570 29.778 -12.035 1.00 86.50 519 PRO A N 1
ATOM 4081 C CA . PRO A 1 519 ? 38.396 29.701 -13.478 1.00 86.50 519 PRO A CA 1
ATOM 4082 C C . PRO A 1 519 ? 38.689 31.035 -14.163 1.00 86.50 519 PRO A C 1
ATOM 4084 O O . PRO A 1 519 ? 38.302 32.101 -13.687 1.00 86.50 519 PRO A O 1
ATOM 4087 N N . GLN A 1 520 ? 39.279 30.963 -15.352 1.00 82.81 520 GLN A N 1
ATOM 4088 C CA . GLN A 1 520 ? 39.536 32.108 -16.220 1.00 82.81 520 GLN A CA 1
ATOM 4089 C C . GLN A 1 520 ? 38.575 32.117 -17.422 1.00 82.81 520 GLN A C 1
ATOM 4091 O O . GLN A 1 520 ? 38.292 31.073 -18.017 1.00 82.81 520 GLN A O 1
ATOM 4096 N N . GLY A 1 521 ? 38.088 33.303 -17.809 1.00 73.69 521 GLY A N 1
ATOM 4097 C CA . GLY A 1 521 ? 37.227 33.516 -18.984 1.00 73.69 521 GLY A CA 1
ATOM 4098 C C . GLY A 1 521 ? 35.712 33.565 -18.707 1.00 73.69 521 GLY A C 1
ATOM 4099 O O . GLY A 1 521 ? 35.245 33.380 -17.586 1.00 73.69 521 GLY A O 1
ATOM 4100 N N . GLN A 1 522 ? 34.918 33.845 -19.751 1.00 59.94 522 GLN A N 1
ATOM 4101 C CA . GLN A 1 522 ? 33.455 34.005 -19.656 1.00 59.94 522 GLN A CA 1
ATOM 4102 C C . GLN A 1 522 ? 32.716 32.663 -19.476 1.00 59.94 522 GLN A C 1
ATOM 4104 O O . GLN A 1 522 ? 33.155 31.630 -19.979 1.00 59.94 522 GLN A O 1
ATOM 4109 N N . THR A 1 523 ? 31.551 32.692 -18.815 1.00 62.66 523 THR A N 1
ATOM 4110 C CA . THR A 1 523 ? 30.766 31.546 -18.288 1.00 62.66 523 THR A CA 1
ATOM 4111 C C . THR A 1 523 ? 30.733 30.264 -19.132 1.00 62.66 523 THR A C 1
ATOM 4113 O O . THR A 1 523 ? 30.881 29.180 -18.580 1.00 62.66 523 THR A O 1
ATOM 4116 N N . LYS A 1 524 ? 30.554 30.329 -20.459 1.00 59.75 524 LYS A N 1
ATOM 4117 C CA . LYS A 1 524 ? 30.483 29.120 -21.314 1.00 59.75 524 LYS A CA 1
ATOM 4118 C C . LYS A 1 524 ? 31.839 28.569 -21.781 1.00 59.75 524 LYS A C 1
ATOM 4120 O O . LYS A 1 524 ? 31.872 27.459 -22.299 1.00 59.75 524 LYS A O 1
ATOM 4125 N N . LYS A 1 525 ? 32.931 29.323 -21.628 1.00 67.19 525 LYS A N 1
ATOM 4126 C CA . LYS A 1 525 ? 34.295 28.965 -22.068 1.00 67.19 525 LYS A CA 1
ATOM 4127 C C . LYS A 1 525 ? 35.313 29.028 -20.921 1.00 67.19 525 LYS A C 1
ATOM 4129 O O . LYS A 1 525 ? 36.500 29.220 -21.171 1.00 67.19 525 LYS A O 1
ATOM 4134 N N . GLN A 1 526 ? 34.847 28.892 -19.679 1.00 81.06 526 GLN A N 1
ATOM 4135 C CA . GLN A 1 526 ? 35.713 28.904 -18.503 1.00 81.06 526 GLN A CA 1
ATOM 4136 C C . GLN A 1 526 ? 36.772 27.800 -18.589 1.00 81.06 526 GLN A C 1
ATOM 4138 O O . GLN A 1 526 ? 36.455 26.637 -18.874 1.00 81.06 526 GLN A O 1
ATOM 4143 N N . LYS A 1 527 ? 38.023 28.185 -18.331 1.00 86.81 527 LYS A N 1
ATOM 4144 C CA . LYS A 1 527 ? 39.169 27.286 -18.201 1.00 86.81 527 LYS A CA 1
ATOM 4145 C C . LYS A 1 527 ? 39.626 27.283 -16.748 1.00 86.81 527 LYS A C 1
ATOM 4147 O O . LYS A 1 527 ? 39.859 28.350 -16.190 1.00 86.81 527 LYS A O 1
ATOM 4152 N N . TRP A 1 528 ? 39.770 26.110 -16.151 1.00 88.69 528 TRP A N 1
ATOM 4153 C CA . TRP A 1 528 ? 40.337 25.970 -14.810 1.00 88.69 528 TRP A CA 1
ATOM 4154 C C . TRP A 1 528 ? 41.820 25.630 -14.921 1.00 88.69 528 TRP A C 1
ATOM 4156 O O . TRP A 1 528 ? 42.136 24.709 -15.679 1.00 88.69 528 TRP A O 1
ATOM 4166 N N . PRO A 1 529 ? 42.715 26.354 -14.226 1.00 90.75 529 PRO A N 1
ATOM 4167 C CA . PRO A 1 529 ? 44.121 25.988 -14.160 1.00 90.75 529 PRO A CA 1
ATOM 4168 C C . PRO A 1 529 ? 44.269 24.698 -13.353 1.00 90.75 529 PRO A C 1
ATOM 4170 O O . PRO A 1 529 ? 43.561 24.474 -12.365 1.00 90.75 529 PRO A O 1
ATOM 4173 N N . CYS A 1 530 ? 45.153 23.821 -13.812 1.00 89.69 530 CYS A N 1
ATOM 4174 C CA . CYS A 1 530 ? 45.360 22.515 -13.217 1.00 89.69 530 CYS A CA 1
ATOM 4175 C C . CYS A 1 530 ? 46.845 22.167 -13.118 1.00 89.69 530 CYS A C 1
ATOM 4177 O O . CYS A 1 530 ? 47.634 22.494 -14.009 1.00 89.69 530 CYS A O 1
ATOM 4179 N N . ILE A 1 531 ? 47.182 21.436 -12.059 1.00 90.19 531 ILE A N 1
ATOM 4180 C CA . ILE A 1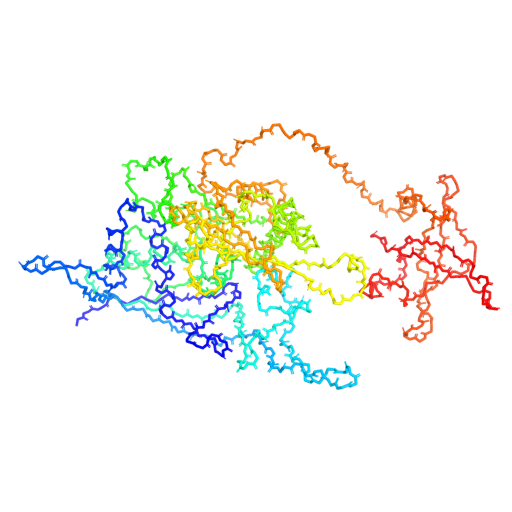 531 ? 48.430 20.684 -11.923 1.00 90.19 531 ILE A CA 1
ATOM 4181 C C . ILE A 1 531 ? 48.143 19.251 -12.367 1.00 90.19 531 ILE A C 1
ATOM 4183 O O . ILE A 1 531 ? 47.097 18.691 -12.034 1.00 90.19 531 ILE A O 1
ATOM 4187 N N . LEU A 1 532 ? 49.043 18.664 -13.151 1.00 88.94 532 LEU A N 1
ATOM 4188 C CA . LEU A 1 532 ? 48.879 17.318 -13.685 1.00 88.94 532 LEU A CA 1
ATOM 4189 C C . LEU A 1 532 ? 49.908 16.379 -13.054 1.00 88.94 532 LEU A C 1
ATOM 4191 O O . LEU A 1 532 ? 51.098 16.665 -13.054 1.00 88.94 532 LEU A O 1
ATOM 4195 N N . TRP A 1 533 ? 49.447 15.242 -12.546 1.00 90.19 533 TRP A N 1
ATOM 4196 C CA . TRP A 1 533 ? 50.265 14.238 -11.873 1.00 90.19 533 TRP A CA 1
ATOM 4197 C C . TRP A 1 533 ? 50.238 12.921 -12.650 1.00 90.19 533 TRP A C 1
ATOM 4199 O O . TRP A 1 533 ? 49.169 12.464 -13.061 1.00 90.19 533 TRP A O 1
ATOM 4209 N N . LYS A 1 534 ? 51.394 12.275 -12.803 1.00 89.88 534 LYS A N 1
ATOM 4210 C CA . LYS A 1 534 ? 51.531 10.937 -13.400 1.00 89.88 534 LYS A CA 1
ATOM 4211 C C . LYS A 1 534 ? 52.333 10.002 -12.501 1.00 89.88 534 LYS A C 1
ATOM 4213 O O . LYS A 1 534 ? 53.040 10.451 -11.602 1.00 89.88 534 LYS A O 1
ATOM 4218 N N . LEU A 1 535 ? 52.257 8.704 -12.780 1.00 87.50 535 LEU A N 1
ATOM 4219 C CA . LEU A 1 535 ? 53.143 7.706 -12.185 1.00 87.50 535 LEU A CA 1
ATOM 4220 C C . LEU A 1 535 ? 54.323 7.414 -13.117 1.00 87.50 535 LEU A C 1
ATOM 4222 O O . LEU A 1 535 ? 54.132 7.160 -14.306 1.00 87.50 535 LEU A O 1
ATOM 4226 N N . ALA A 1 536 ? 55.532 7.411 -12.562 1.00 83.25 536 ALA A N 1
ATOM 4227 C CA . ALA A 1 536 ? 56.705 6.790 -13.165 1.00 83.25 536 ALA A CA 1
ATOM 4228 C C . ALA A 1 536 ? 57.198 5.695 -12.211 1.00 83.25 536 ALA A C 1
ATOM 4230 O O . ALA A 1 536 ? 57.787 5.984 -11.167 1.00 83.25 536 ALA A O 1
ATOM 4231 N N . GLY A 1 537 ? 56.876 4.439 -12.529 1.00 81.94 537 GLY A N 1
ATOM 4232 C CA . GLY A 1 537 ? 56.910 3.366 -11.532 1.00 81.94 537 GLY A CA 1
ATOM 4233 C C . GLY A 1 537 ? 55.895 3.647 -10.418 1.00 81.94 537 GLY A C 1
ATOM 4234 O O . GLY A 1 537 ? 54.744 3.963 -10.711 1.00 81.94 537 GLY A O 1
ATOM 4235 N N . ASP A 1 538 ? 56.337 3.602 -9.159 1.00 79.94 538 ASP A N 1
ATOM 4236 C CA . ASP A 1 538 ? 55.515 3.925 -7.975 1.00 79.94 538 ASP A CA 1
ATOM 4237 C C . ASP A 1 538 ? 55.663 5.375 -7.480 1.00 79.94 538 ASP A C 1
ATOM 4239 O O . ASP A 1 538 ? 55.068 5.779 -6.472 1.00 79.94 538 ASP A O 1
ATOM 4243 N N . THR A 1 539 ? 56.443 6.188 -8.193 1.00 82.81 539 THR A N 1
ATOM 4244 C CA . THR A 1 539 ? 56.686 7.583 -7.826 1.00 82.81 539 THR A CA 1
ATOM 4245 C C . THR A 1 539 ? 55.710 8.497 -8.552 1.00 82.81 539 THR A C 1
ATOM 4247 O O . THR A 1 539 ? 55.583 8.451 -9.778 1.00 82.81 539 THR A O 1
ATOM 4250 N N . LEU A 1 540 ? 55.028 9.355 -7.788 1.00 89.31 540 LEU A N 1
ATOM 4251 C CA . LEU A 1 540 ? 54.179 10.404 -8.342 1.00 89.31 540 LEU A CA 1
ATOM 4252 C C . LEU A 1 540 ? 55.053 11.571 -8.813 1.00 89.31 540 LEU A C 1
ATOM 4254 O O . LEU A 1 540 ? 55.829 12.111 -8.028 1.00 89.31 540 LEU A O 1
ATOM 4258 N N . ILE A 1 541 ? 54.914 11.952 -10.079 1.00 89.94 541 ILE A N 1
ATOM 4259 C CA . ILE A 1 541 ? 55.668 13.035 -10.710 1.00 89.94 541 ILE A CA 1
ATOM 4260 C C . ILE A 1 541 ? 54.688 14.086 -11.226 1.00 89.94 541 ILE A C 1
ATOM 4262 O O . ILE A 1 541 ? 53.698 13.751 -11.881 1.00 89.94 541 ILE A O 1
ATOM 4266 N N . GLU A 1 542 ? 54.978 15.351 -10.938 1.00 90.31 542 GLU A N 1
ATOM 4267 C CA . GLU A 1 542 ? 54.271 16.494 -11.509 1.00 90.31 542 GLU A CA 1
ATOM 4268 C C . GLU A 1 542 ? 54.723 16.732 -12.957 1.00 90.31 542 GLU A C 1
ATOM 4270 O O . GLU A 1 542 ? 55.915 16.777 -13.263 1.00 90.31 542 GLU A O 1
ATOM 4275 N N . GLU A 1 543 ? 53.764 16.873 -13.865 1.00 85.31 543 GLU A N 1
ATOM 4276 C CA . GLU A 1 543 ? 54.012 17.247 -15.252 1.00 85.31 543 GLU A CA 1
ATOM 4277 C C . GLU A 1 543 ? 54.241 18.759 -15.347 1.00 85.31 543 GLU A C 1
ATOM 4279 O O . GLU A 1 543 ? 53.325 19.528 -15.039 1.00 85.31 543 GLU A O 1
ATOM 4284 N N . PRO A 1 544 ? 55.418 19.210 -15.813 1.00 79.62 544 PRO A N 1
ATOM 4285 C CA . PRO A 1 544 ? 55.757 20.625 -15.818 1.00 79.62 544 PRO A CA 1
ATOM 4286 C C . PRO A 1 544 ? 54.791 21.435 -16.691 1.00 79.62 544 PRO A C 1
ATOM 4288 O O . PRO A 1 544 ? 54.340 20.967 -17.736 1.00 79.62 544 PRO A O 1
ATOM 4291 N N . GLY A 1 545 ? 54.538 22.689 -16.312 1.00 77.75 545 GLY A N 1
ATOM 4292 C CA . GLY A 1 545 ? 53.713 23.644 -17.062 1.00 77.75 545 GLY A CA 1
ATOM 4293 C C . GLY A 1 545 ? 52.254 23.724 -16.601 1.00 77.75 545 GLY A C 1
ATOM 4294 O O . GLY A 1 545 ? 51.758 22.880 -15.865 1.00 77.75 545 GLY A O 1
ATOM 4295 N N . THR A 1 546 ? 51.552 24.770 -17.040 1.00 77.56 546 THR A N 1
ATOM 4296 C CA . THR A 1 546 ? 50.156 25.017 -16.650 1.00 77.56 546 THR A CA 1
ATOM 4297 C C . THR A 1 546 ? 49.192 24.280 -17.573 1.00 77.56 546 THR A C 1
ATOM 4299 O O . THR A 1 546 ? 49.199 24.498 -18.789 1.00 77.56 546 THR A O 1
ATOM 4302 N N . TRP A 1 547 ? 48.342 23.436 -16.989 1.00 86.62 547 TRP A N 1
ATOM 4303 C CA . TRP A 1 547 ? 47.316 22.682 -17.704 1.00 86.62 547 TRP A CA 1
ATOM 4304 C C . TRP A 1 547 ? 45.939 23.308 -17.521 1.00 86.62 547 TRP A C 1
ATOM 4306 O O . TRP A 1 547 ? 45.686 23.983 -16.526 1.00 86.62 547 TRP A O 1
ATOM 4316 N N . TRP A 1 548 ? 45.036 23.072 -18.472 1.00 86.19 548 TRP A N 1
ATOM 4317 C CA . TRP A 1 548 ? 43.702 23.669 -18.448 1.00 86.19 548 TRP A CA 1
ATOM 4318 C C . TRP A 1 548 ? 42.585 22.641 -18.627 1.00 86.19 548 TRP A C 1
ATOM 4320 O O . TRP A 1 548 ? 42.582 21.858 -19.583 1.00 86.19 548 TRP A O 1
ATOM 4330 N N . LEU A 1 549 ? 41.578 22.710 -17.754 1.00 85.56 549 LEU A N 1
ATOM 4331 C CA . LEU A 1 549 ? 40.308 21.991 -17.874 1.00 85.56 549 LEU A CA 1
ATOM 4332 C C . LEU A 1 549 ? 39.223 22.918 -18.441 1.00 85.56 549 LEU A C 1
ATOM 4334 O O . LEU A 1 549 ? 38.910 23.956 -17.856 1.00 85.56 549 LEU A O 1
ATOM 4338 N N . ARG A 1 550 ? 38.599 22.529 -19.561 1.00 83.44 550 ARG A N 1
ATOM 4339 C CA . ARG A 1 550 ? 37.452 23.253 -20.138 1.00 83.44 550 ARG A CA 1
ATOM 4340 C C . ARG A 1 550 ? 36.127 22.728 -19.574 1.00 83.44 550 ARG A C 1
ATOM 4342 O O . ARG A 1 550 ? 35.778 21.564 -19.766 1.00 83.44 550 ARG A O 1
ATOM 4349 N N . VAL A 1 551 ? 35.364 23.597 -18.907 1.00 74.75 551 VAL A N 1
ATOM 4350 C CA . VAL A 1 551 ? 34.127 23.231 -18.177 1.00 74.75 551 VAL A CA 1
ATOM 4351 C C . VAL A 1 551 ? 33.038 22.644 -19.078 1.00 74.75 551 VAL A C 1
ATOM 4353 O O . VAL A 1 551 ? 32.272 21.771 -18.663 1.00 74.75 551 VAL A O 1
ATOM 4356 N N . ASP A 1 552 ? 32.946 23.097 -20.328 1.00 72.69 552 ASP A N 1
ATOM 4357 C CA . ASP A 1 552 ? 31.958 22.611 -21.295 1.00 72.69 552 ASP A CA 1
ATOM 4358 C C . ASP A 1 552 ? 32.165 21.130 -21.661 1.00 72.69 552 ASP A C 1
ATOM 4360 O O . ASP A 1 552 ? 31.210 20.466 -22.075 1.00 72.69 552 ASP A O 1
ATOM 4364 N N . LYS A 1 553 ? 33.372 20.599 -21.425 1.00 71.50 553 LYS A N 1
ATOM 4365 C CA . LYS A 1 553 ? 33.747 19.194 -21.629 1.00 71.50 553 LYS A CA 1
ATOM 4366 C C . LYS A 1 553 ? 33.537 18.304 -20.399 1.00 71.50 553 LYS A C 1
ATOM 4368 O O . LYS A 1 553 ? 33.634 17.089 -20.533 1.00 71.50 553 LYS A O 1
ATOM 4373 N N . VAL A 1 554 ? 33.192 18.870 -19.237 1.00 69.44 554 VAL A N 1
ATOM 4374 C CA . VAL A 1 554 ? 32.868 18.100 -18.022 1.00 69.44 554 VAL A CA 1
ATOM 4375 C C . VAL A 1 554 ? 31.475 17.485 -18.155 1.00 69.44 554 VAL A C 1
ATOM 4377 O O . VAL A 1 554 ? 30.487 18.200 -18.370 1.00 69.44 554 VAL A O 1
ATOM 4380 N N . GLN A 1 555 ? 31.403 16.158 -18.037 1.00 62.50 555 GLN A N 1
ATOM 4381 C CA . GLN A 1 555 ? 30.173 15.373 -18.104 1.00 62.50 555 GLN A CA 1
ATOM 4382 C C . GLN A 1 555 ? 30.068 14.461 -16.874 1.00 62.50 555 GLN A C 1
ATOM 4384 O O . GLN A 1 555 ? 31.044 13.783 -16.562 1.00 62.50 555 GLN A O 1
ATOM 4389 N N . PRO A 1 556 ? 28.896 14.383 -16.217 1.00 65.50 556 PRO A N 1
ATOM 4390 C CA . PRO A 1 556 ? 27.653 15.111 -16.509 1.00 65.50 556 PRO A CA 1
ATOM 4391 C C . PRO A 1 556 ? 27.700 16.612 -16.126 1.00 65.50 556 PRO A C 1
ATOM 4393 O O . PRO A 1 556 ? 28.477 17.004 -15.257 1.00 65.50 556 PRO A O 1
ATOM 4396 N N . PRO A 1 557 ? 26.835 17.482 -16.698 1.00 67.31 557 PRO A N 1
ATOM 4397 C CA . PRO A 1 557 ? 26.864 18.930 -16.441 1.00 67.31 557 PRO A CA 1
ATOM 4398 C C . PRO A 1 557 ? 26.639 19.326 -14.974 1.00 67.31 557 PRO A C 1
ATOM 4400 O O . PRO A 1 557 ? 27.028 20.421 -14.575 1.00 67.31 557 PRO A O 1
ATOM 4403 N N . SER A 1 558 ? 26.025 18.447 -14.175 1.00 66.94 558 SER A N 1
ATOM 4404 C CA . SER A 1 558 ? 25.810 18.626 -12.733 1.00 66.94 558 SER A CA 1
ATOM 4405 C C . SER A 1 558 ? 27.108 18.713 -11.928 1.00 66.94 558 SER A C 1
ATOM 4407 O O . SER A 1 558 ? 27.104 19.249 -10.827 1.00 66.94 558 SER A O 1
ATOM 4409 N N . GLU A 1 559 ? 28.217 18.206 -12.464 1.00 66.44 559 GLU A N 1
ATOM 4410 C CA . GLU A 1 559 ? 29.512 18.197 -11.773 1.00 66.44 559 GLU A CA 1
ATOM 4411 C C . GLU A 1 559 ? 30.243 19.539 -11.872 1.00 66.44 559 GLU A C 1
ATOM 4413 O O . GLU A 1 559 ? 31.125 19.830 -11.073 1.00 66.44 559 GLU A O 1
ATOM 4418 N N . ARG A 1 560 ? 29.830 20.415 -12.797 1.00 75.25 560 ARG A N 1
ATOM 4419 C CA . ARG A 1 560 ? 30.446 21.737 -12.999 1.00 75.25 560 ARG A CA 1
ATOM 4420 C C . ARG A 1 560 ? 30.364 22.625 -11.759 1.00 75.25 560 ARG A C 1
ATOM 4422 O O . ARG A 1 560 ? 31.274 23.402 -11.514 1.00 75.25 560 ARG A O 1
ATOM 4429 N N . ALA A 1 561 ? 29.284 22.496 -10.987 1.00 70.19 561 ALA A N 1
ATOM 4430 C CA . ALA A 1 561 ? 29.062 23.264 -9.762 1.00 70.19 561 ALA A CA 1
ATOM 4431 C C . ALA A 1 561 ? 29.936 22.803 -8.580 1.00 70.19 561 ALA A C 1
ATOM 4433 O O . ALA A 1 561 ? 29.912 23.440 -7.533 1.00 70.19 561 ALA A O 1
ATOM 4434 N N . ARG A 1 562 ? 30.669 21.691 -8.731 1.00 71.75 562 ARG A N 1
ATOM 4435 C CA . ARG A 1 562 ? 31.534 21.109 -7.695 1.00 71.75 562 ARG A CA 1
ATOM 4436 C C . ARG A 1 562 ? 33.015 21.405 -7.907 1.00 71.75 562 ARG A C 1
ATOM 4438 O O . ARG A 1 562 ? 33.807 21.076 -7.039 1.00 71.75 562 ARG A O 1
ATOM 4445 N N . LEU A 1 563 ? 33.384 21.997 -9.045 1.00 77.56 563 LEU A N 1
ATOM 4446 C CA . LEU A 1 563 ? 34.768 22.356 -9.329 1.00 77.56 563 LEU A CA 1
ATOM 4447 C C . LEU A 1 563 ? 35.197 23.488 -8.391 1.00 77.56 563 LEU A C 1
ATOM 4449 O O . LEU A 1 563 ? 34.627 24.579 -8.410 1.00 77.56 563 LEU A O 1
ATOM 4453 N N . CYS A 1 564 ? 36.208 23.212 -7.584 1.00 83.44 564 CYS A N 1
ATOM 4454 C CA . CYS A 1 564 ? 36.914 24.166 -6.741 1.00 83.44 564 CYS A CA 1
ATOM 4455 C C . CYS A 1 564 ? 38.397 23.781 -6.656 1.00 83.44 564 CYS A C 1
ATOM 4457 O O . CYS A 1 564 ? 38.795 22.700 -7.097 1.00 83.44 564 CYS A O 1
ATOM 4459 N N . GLU A 1 565 ? 39.224 24.660 -6.099 1.00 85.75 565 GLU A N 1
ATOM 4460 C CA . GLU A 1 565 ? 40.632 24.362 -5.827 1.00 85.75 565 GLU A CA 1
ATOM 4461 C C . GLU A 1 565 ? 40.781 23.064 -5.011 1.00 85.75 565 GLU A C 1
ATOM 4463 O O . GLU A 1 565 ? 40.016 22.814 -4.079 1.00 85.75 565 GLU A O 1
ATOM 4468 N N . GLY A 1 566 ? 41.713 22.198 -5.418 1.00 82.19 566 GLY A N 1
ATOM 4469 C CA . GLY A 1 566 ? 41.920 20.869 -4.834 1.00 82.19 566 GLY A CA 1
ATOM 4470 C C . GLY A 1 566 ? 41.010 19.760 -5.382 1.00 82.19 566 GLY A C 1
ATOM 4471 O O . GLY A 1 566 ? 41.183 18.598 -5.016 1.00 82.19 566 GLY A O 1
ATOM 4472 N N . THR A 1 567 ? 40.066 20.065 -6.284 1.00 85.25 567 THR A N 1
ATOM 4473 C CA . THR A 1 567 ? 39.261 19.020 -6.947 1.00 85.25 567 THR A CA 1
ATOM 4474 C C . THR A 1 567 ? 40.158 18.122 -7.797 1.00 85.25 567 THR A C 1
ATOM 4476 O O . THR A 1 567 ? 40.884 18.621 -8.662 1.00 85.25 567 THR A O 1
ATOM 4479 N N . LEU A 1 568 ? 40.064 16.804 -7.589 1.00 85.56 568 LEU A N 1
ATOM 4480 C CA . LEU A 1 568 ? 40.823 15.795 -8.326 1.00 85.56 568 LEU A CA 1
ATOM 4481 C C . LEU A 1 568 ? 39.973 15.125 -9.404 1.00 85.56 568 LEU A C 1
ATOM 4483 O O . LEU A 1 568 ? 38.797 14.809 -9.213 1.00 85.56 568 LEU A O 1
ATOM 4487 N N . PHE A 1 569 ? 40.596 14.837 -10.538 1.00 86.00 569 PHE A N 1
ATOM 4488 C CA . PHE A 1 569 ? 39.959 14.109 -11.623 1.00 86.00 569 PHE A CA 1
ATOM 4489 C C . PHE A 1 569 ? 40.974 13.253 -12.374 1.00 86.00 569 PHE A C 1
ATOM 4491 O O . PHE A 1 569 ? 42.126 13.636 -12.575 1.00 86.00 569 PHE A O 1
ATOM 4498 N N . LEU A 1 570 ? 40.533 12.083 -12.820 1.00 84.75 570 LEU A N 1
ATOM 4499 C CA . LEU A 1 570 ? 41.311 11.236 -13.711 1.00 84.75 570 LEU A CA 1
ATOM 4500 C C . LEU A 1 570 ? 41.181 11.790 -15.129 1.00 84.75 570 LEU A C 1
ATOM 4502 O O . LEU A 1 570 ? 40.064 12.047 -15.574 1.00 84.75 570 LEU A O 1
ATOM 4506 N N . CYS A 1 571 ? 42.292 12.009 -15.824 1.00 82.25 571 CYS A N 1
ATOM 4507 C CA . CYS A 1 571 ? 42.318 12.648 -17.137 1.00 82.25 571 CYS A CA 1
ATOM 4508 C C . CYS A 1 571 ? 43.489 12.173 -17.993 1.00 82.25 571 CYS A C 1
ATOM 4510 O O . CYS A 1 571 ? 44.353 11.428 -17.542 1.00 82.25 571 CYS A O 1
ATOM 4512 N N . THR A 1 572 ? 43.519 12.619 -19.242 1.00 75.75 572 THR A N 1
ATOM 4513 C CA . THR A 1 572 ? 44.650 12.430 -20.151 1.00 75.75 572 THR A CA 1
ATOM 4514 C C . THR A 1 572 ? 45.105 13.776 -20.690 1.00 75.75 572 THR A C 1
ATOM 4516 O O . THR A 1 572 ? 44.304 14.705 -20.825 1.00 75.75 572 THR A O 1
ATOM 4519 N N . ASN A 1 573 ? 46.381 13.885 -21.048 1.00 72.12 573 ASN A N 1
ATOM 4520 C CA . ASN A 1 573 ? 46.839 14.980 -21.889 1.00 72.12 573 ASN A CA 1
ATOM 4521 C C . ASN A 1 573 ? 46.605 14.613 -23.364 1.00 72.12 573 ASN A C 1
ATOM 4523 O O . ASN A 1 573 ? 46.783 13.473 -23.781 1.00 72.12 573 ASN A O 1
ATOM 4527 N N . GLN A 1 574 ? 46.158 15.570 -24.168 1.00 60.56 574 GLN A N 1
ATOM 4528 C CA . GLN A 1 574 ? 46.226 15.452 -25.620 1.00 60.56 574 GLN A CA 1
ATOM 4529 C C . GLN A 1 574 ? 46.831 16.760 -26.103 1.00 60.56 574 GLN A C 1
ATOM 4531 O O . GLN A 1 574 ? 46.240 17.826 -25.935 1.00 60.56 574 GLN A O 1
ATOM 4536 N N . ALA A 1 575 ? 48.046 16.699 -26.644 1.00 51.06 575 ALA A N 1
ATOM 4537 C CA . ALA A 1 575 ? 48.584 17.826 -27.386 1.00 51.06 575 ALA A CA 1
ATOM 4538 C C . ALA A 1 575 ? 47.743 17.947 -28.664 1.00 51.06 575 ALA A C 1
ATOM 4540 O O . ALA A 1 575 ? 47.893 17.153 -29.590 1.00 51.06 575 ALA A O 1
ATOM 4541 N N . ASP A 1 576 ? 46.784 18.869 -28.685 1.00 41.78 576 ASP A N 1
ATOM 4542 C CA . ASP A 1 576 ? 45.948 19.115 -29.856 1.00 41.78 576 ASP A CA 1
ATOM 4543 C C . ASP A 1 576 ? 46.834 19.765 -30.935 1.00 41.78 576 ASP A C 1
ATOM 4545 O O . ASP A 1 576 ? 47.036 20.978 -30.959 1.00 41.78 576 ASP A O 1
ATOM 4549 N N . ALA A 1 577 ? 47.436 18.958 -31.814 1.00 37.44 577 ALA A N 1
ATOM 4550 C CA . ALA A 1 577 ? 48.355 19.411 -32.865 1.00 37.44 577 ALA A CA 1
ATOM 4551 C C . ALA A 1 577 ? 47.657 20.188 -34.008 1.00 37.44 577 ALA A C 1
ATOM 4553 O O . ALA A 1 577 ? 48.142 20.206 -35.136 1.00 37.44 577 ALA A O 1
ATOM 4554 N N . ARG A 1 578 ? 46.490 20.800 -33.758 1.00 39.66 578 ARG A N 1
ATOM 4555 C CA . ARG A 1 578 ? 45.672 21.479 -34.779 1.00 39.66 578 ARG A CA 1
ATOM 4556 C C . ARG A 1 578 ? 45.227 22.898 -34.421 1.00 39.66 578 ARG A C 1
ATOM 4558 O O . ARG A 1 578 ? 44.418 23.469 -35.146 1.00 39.66 578 ARG A O 1
ATOM 4565 N N . THR A 1 579 ? 45.760 23.505 -33.363 1.00 40.09 579 THR A N 1
ATOM 4566 C CA . THR A 1 579 ? 45.548 24.936 -33.087 1.00 40.09 579 THR A CA 1
ATOM 4567 C C . THR A 1 579 ? 46.873 25.649 -32.860 1.00 40.09 579 THR A C 1
ATOM 4569 O O . THR A 1 579 ? 47.667 25.206 -32.040 1.00 40.09 579 THR A O 1
ATOM 4572 N N . GLU A 1 580 ? 47.078 26.787 -33.531 1.00 40.97 580 GLU A N 1
ATOM 4573 C CA . GLU A 1 580 ? 48.273 27.651 -33.422 1.00 40.97 580 GLU A CA 1
ATOM 4574 C C . GLU A 1 580 ? 48.549 28.182 -31.999 1.00 40.97 580 GLU A C 1
ATOM 4576 O O . GLU A 1 580 ? 49.618 28.730 -31.735 1.00 40.97 580 GLU A O 1
ATOM 4581 N N . ASN A 1 581 ? 47.630 27.977 -31.049 1.00 46.59 581 ASN A N 1
ATOM 4582 C CA . ASN A 1 581 ? 47.823 28.334 -29.648 1.00 46.59 581 ASN A CA 1
ATOM 4583 C C . ASN A 1 581 ? 48.407 27.169 -28.836 1.00 46.59 581 ASN A C 1
ATOM 4585 O O . ASN A 1 581 ? 47.740 26.168 -28.582 1.00 46.59 581 ASN A O 1
ATOM 4589 N N . LYS A 1 582 ? 49.644 27.374 -28.369 1.00 53.41 582 LYS A N 1
ATOM 4590 C CA . LYS A 1 582 ? 50.501 26.508 -27.534 1.00 53.41 582 LYS A CA 1
ATOM 4591 C C . LYS A 1 582 ? 49.964 26.202 -26.114 1.00 53.41 582 LYS A C 1
ATOM 4593 O O . LYS A 1 582 ? 50.750 26.039 -25.184 1.00 53.41 582 LYS A O 1
ATOM 4598 N N . GLU A 1 583 ? 48.653 26.164 -25.894 1.00 59.84 583 GLU A N 1
ATOM 4599 C CA . GLU A 1 583 ? 48.079 25.905 -24.564 1.00 59.84 583 GLU A CA 1
ATOM 4600 C C . GLU A 1 583 ? 47.851 24.402 -24.325 1.00 59.84 583 GLU A C 1
ATOM 4602 O O . GLU A 1 583 ? 47.337 23.689 -25.186 1.00 59.84 583 GLU A O 1
ATOM 4607 N N . ARG A 1 584 ? 48.213 23.916 -23.131 1.00 75.56 584 ARG A N 1
ATOM 4608 C CA . ARG A 1 584 ? 48.124 22.499 -22.749 1.00 75.56 584 ARG A CA 1
ATOM 4609 C C . ARG A 1 584 ? 46.761 22.182 -22.127 1.00 75.56 584 ARG A C 1
ATOM 4611 O O . ARG A 1 584 ? 46.469 22.609 -21.011 1.00 75.56 584 ARG A O 1
ATOM 4618 N N . TYR A 1 585 ? 45.924 21.433 -22.843 1.00 78.25 585 TYR A N 1
ATOM 4619 C CA . TYR A 1 585 ? 44.594 21.038 -22.376 1.00 78.25 585 TYR A CA 1
ATOM 4620 C C . TYR A 1 585 ? 44.539 19.582 -21.947 1.00 78.25 585 TYR A C 1
ATOM 4622 O O . TYR A 1 585 ? 45.202 18.705 -22.504 1.00 78.25 585 TYR A O 1
ATOM 4630 N N . LEU A 1 586 ? 43.695 19.344 -20.956 1.00 77.38 586 LEU A N 1
ATOM 4631 C CA . LEU A 1 586 ? 43.378 18.010 -20.492 1.00 77.38 586 LEU A CA 1
ATOM 4632 C C . LEU A 1 586 ? 42.117 17.493 -21.227 1.00 77.38 586 LEU A C 1
ATOM 4634 O O . LEU A 1 586 ? 41.301 18.281 -21.721 1.00 77.38 586 LEU A O 1
ATOM 4638 N N . TYR A 1 587 ? 41.944 16.172 -21.289 1.00 69.00 587 TYR A N 1
ATOM 4639 C CA . TYR A 1 587 ? 40.820 15.487 -21.941 1.00 69.00 587 TYR A CA 1
ATOM 4640 C C . TYR A 1 587 ? 40.394 14.241 -21.141 1.00 69.00 587 TYR A C 1
ATOM 4642 O O . TYR A 1 587 ? 41.077 13.818 -20.211 1.00 69.00 587 TYR A O 1
ATOM 4650 N N . SER A 1 588 ? 39.260 13.629 -21.517 1.00 64.25 588 SER A N 1
ATOM 4651 C CA . SER A 1 588 ? 38.753 12.367 -20.938 1.00 64.25 588 SER A CA 1
ATOM 4652 C C . SER A 1 588 ? 38.655 12.364 -19.406 1.00 64.25 588 SER A C 1
ATOM 4654 O O . SER A 1 588 ? 39.225 11.505 -18.740 1.00 64.25 588 SER A O 1
ATOM 4656 N N . PHE A 1 589 ? 37.938 13.335 -18.847 1.00 69.25 589 PHE A N 1
ATOM 4657 C CA . PHE A 1 589 ? 37.905 13.574 -17.407 1.00 69.25 589 PHE A CA 1
ATOM 4658 C C . PHE A 1 589 ? 36.826 12.784 -16.689 1.00 69.25 589 PHE A C 1
ATOM 4660 O O . PHE A 1 589 ? 35.678 12.765 -17.128 1.00 69.25 589 PHE A O 1
ATOM 4667 N N . THR A 1 590 ? 37.163 12.212 -15.541 1.00 68.56 590 THR A N 1
ATOM 4668 C CA . THR A 1 590 ? 36.193 11.662 -14.588 1.00 68.56 590 THR A CA 1
ATOM 4669 C C . THR A 1 590 ? 36.543 12.156 -13.191 1.00 68.56 590 THR A C 1
ATOM 4671 O O . THR A 1 590 ? 37.682 12.001 -12.756 1.00 68.56 590 THR A O 1
ATOM 4674 N N . HIS A 1 591 ? 35.583 12.776 -12.503 1.00 66.38 591 HIS A N 1
ATOM 4675 C CA . HIS A 1 591 ? 35.763 13.257 -11.133 1.00 66.38 591 HIS A CA 1
ATOM 4676 C C . HIS A 1 591 ? 36.111 12.103 -10.191 1.00 66.38 591 HIS A C 1
ATOM 4678 O O . HIS A 1 591 ? 35.531 11.017 -10.285 1.00 66.38 591 HIS A O 1
ATOM 4684 N N . LEU A 1 592 ? 37.038 12.352 -9.269 1.00 69.00 592 LEU A N 1
ATOM 4685 C CA . LEU A 1 592 ? 37.465 11.383 -8.268 1.00 69.00 592 LEU A CA 1
ATOM 4686 C C . LEU A 1 592 ? 36.925 11.799 -6.886 1.00 69.00 592 LEU A C 1
ATOM 4688 O O . LEU A 1 592 ? 37.045 12.972 -6.538 1.00 69.00 592 LEU A O 1
ATOM 4692 N N . PRO A 1 593 ? 36.274 10.889 -6.136 1.00 56.34 593 PRO A N 1
ATOM 4693 C CA . PRO A 1 593 ? 35.682 11.199 -4.835 1.00 56.34 593 PRO A CA 1
ATOM 4694 C C . PRO A 1 593 ? 36.683 11.606 -3.744 1.00 56.34 593 PRO A C 1
ATOM 4696 O O . PRO A 1 593 ? 37.874 11.201 -3.801 1.00 56.34 593 PRO A O 1
#

Sequence (593 aa):
MNRLTVTAHCRALTPMLAGGANPWEHFELRAAELKSALRFWWRAFHDFSDLKALYYAESNVFGGKILEKDPSGKVEEKALAAPFRLEIFPTSPINFFNPGKGEKPVRERNGSIKNQPRLGDDVTNEWGDGVRYIFYAILHHKGKIHNIATKAKGRQVAKQGFRFDLRFTFPQSDEKLAAEVLRALWLLMNLGGIGARTRRGAGCFVIESFTPDISKFSFPQVPEFSPQGYKDPETYLKKGLEVILGKWFPKPLPAYTAEPGYTAFRPGLSEIHVLYNPTVGKGSGALQAMDAVGCMMKKYRYINPKNEAQDMHQALHQRTTPSFTELTKAQFGLPIIYNFRGEREFGTPGIPSIFGGYTAQGVVYDGTRHDFADKKNADRRASPLLISCHQWTDGRGYAVICHFPAPLLPDGQKIWLKAKKDYPKSHHVCEPPPAYALVDAFIQGTDKSLDKGFARLARLWTRPGAAGAAGPTSGITKPPPPPPPPPADPQARKRFYLQQAKTRADGLPWCVGEISGPPQGQTKKQKWPCILWKLAGDTLIEEPGTWWLRVDKVQPPSERARLCEGTLFLCTNQADARTENKERYLYSFTHLP

Organism: NCBI:txid60893